Protein AF-A0A382KU99-F1 (afdb_monomer_lite)

Structure (mmCIF, N/CA/C/O backbone):
data_AF-A0A382KU99-F1
#
_entry.id   AF-A0A382KU99-F1
#
loop_
_atom_site.group_PDB
_atom_site.id
_atom_site.type_symbol
_atom_site.label_atom_id
_atom_site.label_alt_id
_atom_site.label_comp_id
_atom_site.label_asym_id
_atom_site.label_entity_id
_atom_site.label_seq_id
_atom_site.pdbx_PDB_ins_code
_atom_site.Cartn_x
_atom_site.Cartn_y
_atom_site.Cartn_z
_atom_site.occupancy
_atom_site.B_iso_or_equiv
_atom_site.auth_seq_id
_atom_site.auth_comp_id
_atom_site.auth_asym_id
_atom_site.auth_atom_id
_atom_site.pdbx_PDB_model_num
ATOM 1 N N . THR A 1 1 ? -13.392 16.476 32.080 1.00 80.69 1 THR A N 1
ATOM 2 C CA . THR A 1 1 ? -12.498 15.673 32.936 1.00 80.69 1 THR A CA 1
ATOM 3 C C . THR A 1 1 ? -13.082 15.538 34.324 1.00 80.69 1 THR A C 1
ATOM 5 O O . THR A 1 1 ? -13.358 16.550 34.959 1.00 80.69 1 THR A O 1
ATOM 8 N N . VAL A 1 2 ? -13.277 14.309 34.784 1.00 85.88 2 VAL A N 1
ATOM 9 C CA . VAL A 1 2 ? -13.559 13.944 36.176 1.00 85.88 2 VAL A CA 1
ATOM 10 C C . VAL A 1 2 ? -12.299 13.321 36.782 1.00 85.88 2 VAL A C 1
ATOM 12 O O . VAL A 1 2 ? -11.455 12.804 36.059 1.00 85.88 2 VAL A O 1
ATOM 15 N N . THR A 1 3 ? -12.132 13.369 38.102 1.00 88.50 3 THR A N 1
ATOM 16 C CA . THR A 1 3 ? -11.004 12.685 38.762 1.00 88.50 3 THR A CA 1
ATOM 17 C C . THR A 1 3 ? -11.197 11.171 38.724 1.00 88.50 3 THR A C 1
ATOM 19 O O . THR A 1 3 ? -10.277 10.428 38.392 1.00 88.50 3 THR A O 1
ATOM 22 N N . SER A 1 4 ? -12.416 10.729 39.031 1.00 91.38 4 SER A N 1
ATOM 23 C CA . SER A 1 4 ? -12.838 9.334 38.950 1.00 91.38 4 SER A CA 1
ATOM 24 C C . SER A 1 4 ? -14.364 9.227 38.929 1.00 91.38 4 SER A C 1
ATOM 26 O O . SER A 1 4 ? -15.028 10.015 39.605 1.00 91.38 4 SER A O 1
ATOM 28 N N . LEU A 1 5 ? -14.905 8.224 38.240 1.00 93.88 5 LEU A N 1
ATOM 29 C CA . LEU A 1 5 ? -16.319 7.838 38.265 1.00 93.88 5 LEU A CA 1
ATOM 30 C C . LEU A 1 5 ? -16.431 6.368 38.691 1.00 93.88 5 LEU A C 1
ATOM 32 O O . LEU A 1 5 ? -15.766 5.508 38.123 1.00 93.88 5 LEU A O 1
ATOM 36 N N . SER A 1 6 ? -17.275 6.084 39.682 1.00 95.69 6 SER A N 1
ATOM 37 C CA . SER A 1 6 ? -17.550 4.721 40.146 1.00 95.69 6 SER A CA 1
ATOM 38 C C . SER A 1 6 ? -18.997 4.354 39.839 1.00 95.69 6 SER A C 1
ATOM 40 O O . SER A 1 6 ? -19.914 5.092 40.201 1.00 95.69 6 SER A O 1
ATOM 42 N N . VAL A 1 7 ? -19.185 3.223 39.165 1.00 96.69 7 VAL A N 1
ATOM 43 C CA . VAL A 1 7 ? -20.468 2.711 38.686 1.00 96.69 7 VAL A CA 1
ATOM 44 C C . VAL A 1 7 ? -20.751 1.377 39.377 1.00 96.69 7 VAL A C 1
ATOM 46 O O . VAL A 1 7 ? -19.961 0.432 39.317 1.00 96.69 7 VAL A O 1
ATOM 49 N N . ALA A 1 8 ? -21.888 1.320 40.067 1.00 95.88 8 ALA A N 1
ATOM 50 C CA . ALA A 1 8 ? -22.392 0.112 40.732 1.00 95.88 8 ALA A CA 1
ATOM 51 C C . ALA A 1 8 ? -23.892 -0.133 40.470 1.00 95.88 8 ALA A C 1
ATOM 53 O O . ALA A 1 8 ? -24.456 -1.119 40.933 1.00 95.88 8 ALA A O 1
ATOM 54 N N . ASN A 1 9 ? -24.548 0.783 39.755 1.00 97.19 9 ASN A N 1
ATOM 55 C CA . ASN A 1 9 ? -25.951 0.731 39.351 1.00 97.19 9 ASN A CA 1
ATOM 56 C C . ASN A 1 9 ? -26.048 1.217 37.900 1.00 97.19 9 ASN A C 1
ATOM 58 O O . ASN A 1 9 ? -25.066 1.728 37.361 1.00 97.19 9 ASN A O 1
ATOM 62 N N . ILE A 1 10 ? -27.227 1.118 37.284 1.00 96.81 10 ILE A N 1
ATOM 63 C CA . ILE A 1 10 ? -27.487 1.772 35.993 1.00 96.81 10 ILE A CA 1
ATOM 64 C C . ILE A 1 10 ? -27.236 3.276 36.148 1.00 96.81 10 ILE A C 1
ATOM 66 O O . ILE A 1 10 ? -27.907 3.951 36.928 1.00 96.81 10 ILE A O 1
ATOM 70 N N . THR A 1 11 ? -26.239 3.774 35.426 1.00 97.06 11 THR A N 1
ATOM 71 C CA . THR A 1 11 ? -25.735 5.141 35.511 1.00 97.06 11 THR A CA 1
ATOM 72 C C . THR A 1 11 ? -25.730 5.737 34.107 1.00 97.06 11 THR A C 1
ATOM 74 O O . THR A 1 11 ? -24.809 5.455 33.339 1.00 97.06 11 THR A O 1
ATOM 77 N N . PRO A 1 12 ? -26.753 6.538 33.760 1.00 96.19 12 PRO A N 1
ATOM 78 C CA . PRO A 1 12 ? -26.777 7.293 32.514 1.00 96.19 12 PRO A CA 1
ATOM 79 C C . PRO A 1 12 ? -25.625 8.295 32.459 1.00 96.19 12 PRO A C 1
ATOM 81 O O . PRO A 1 12 ? -25.390 9.046 33.411 1.00 96.19 12 PRO A O 1
ATOM 84 N N . VAL A 1 13 ? -24.918 8.308 31.337 1.00 94.62 13 VAL A N 1
ATOM 85 C CA . VAL A 1 13 ? -23.818 9.215 31.034 1.00 94.62 13 VAL A CA 1
ATOM 86 C C . VAL A 1 13 ? -24.067 9.791 29.643 1.00 94.62 13 VAL A C 1
ATOM 88 O O . VAL A 1 13 ? -23.850 9.142 28.625 1.00 94.62 13 VAL A O 1
ATOM 91 N N . ALA A 1 14 ? -24.524 11.040 29.617 1.00 94.69 14 ALA A N 1
ATOM 92 C CA . ALA A 1 14 ? -24.710 11.814 28.398 1.00 94.69 14 ALA A CA 1
ATOM 93 C C . ALA A 1 14 ? -23.433 12.615 28.100 1.00 94.69 14 ALA A C 1
ATOM 95 O O . ALA A 1 14 ? -23.004 13.441 28.915 1.00 94.69 14 ALA A O 1
ATOM 96 N N . ILE A 1 15 ? -22.809 12.345 26.954 1.00 94.56 15 ILE A N 1
ATOM 97 C CA . ILE A 1 15 ? -21.637 13.066 26.452 1.00 94.56 15 ILE A CA 1
ATOM 98 C C . ILE A 1 15 ? -22.022 13.665 25.105 1.00 94.56 15 ILE A C 1
ATOM 100 O O . ILE A 1 15 ? -22.150 12.939 24.121 1.00 94.56 15 ILE A O 1
ATOM 104 N N . ALA A 1 16 ? -22.178 14.985 25.068 1.00 94.31 16 ALA A N 1
ATOM 105 C CA . ALA A 1 16 ? -22.583 15.672 23.850 1.00 94.31 16 ALA A CA 1
ATOM 106 C C . ALA A 1 16 ? -21.569 15.471 22.716 1.00 94.31 16 ALA A C 1
ATOM 108 O O . ALA A 1 16 ? -20.373 15.280 22.953 1.00 94.31 16 ALA A O 1
ATOM 109 N N . ASP A 1 17 ? -22.052 15.572 21.479 1.00 91.50 17 ASP A N 1
ATOM 110 C CA . ASP A 1 17 ? -21.221 15.463 20.283 1.00 91.50 17 ASP A CA 1
ATOM 111 C C . ASP A 1 17 ? -20.013 16.418 20.329 1.00 91.50 17 ASP A C 1
ATOM 113 O O . ASP A 1 17 ? -20.123 17.582 20.728 1.00 91.50 17 ASP A O 1
ATOM 117 N N . GLY A 1 18 ? -18.838 15.907 19.959 1.00 87.69 18 GLY A N 1
ATOM 118 C CA . GLY A 1 18 ? -17.567 16.635 20.030 1.00 87.69 18 GLY A CA 1
ATOM 119 C C . GLY A 1 18 ? -17.012 16.882 21.443 1.00 87.69 18 GLY A C 1
ATOM 120 O O . GLY A 1 18 ? -15.967 17.523 21.576 1.00 87.69 18 GLY A O 1
ATOM 121 N N . ILE A 1 19 ? -17.665 16.392 22.503 1.00 94.88 19 ILE A N 1
ATOM 122 C CA . ILE A 1 19 ? -17.182 16.484 23.888 1.00 94.88 19 ILE A CA 1
ATOM 123 C C . ILE A 1 19 ? -16.569 15.154 24.328 1.00 94.88 19 ILE A C 1
ATOM 125 O O . ILE A 1 19 ? -16.987 14.080 23.901 1.00 94.88 19 ILE A O 1
ATOM 129 N N . SER A 1 20 ? -15.573 15.222 25.217 1.00 92.81 20 SER A N 1
ATOM 130 C CA . SER A 1 20 ? -14.944 14.041 25.812 1.00 92.81 20 SER A CA 1
ATOM 131 C C . SER A 1 20 ? -15.093 13.998 27.332 1.00 92.81 20 SER A C 1
ATOM 133 O O . SER A 1 20 ? -14.775 14.964 28.039 1.00 92.81 20 SER A O 1
ATOM 135 N N . LEU A 1 21 ? -15.513 12.844 27.853 1.00 93.19 21 LEU A N 1
ATOM 136 C CA . LEU A 1 21 ? -15.392 12.506 29.269 1.00 93.19 21 LEU A CA 1
ATOM 137 C C . LEU A 1 21 ? -14.058 11.794 29.493 1.00 93.19 21 LEU A C 1
ATOM 139 O O . LEU A 1 21 ? -13.798 10.776 28.872 1.00 93.19 21 LEU A O 1
ATOM 143 N N . SER A 1 22 ? -13.228 12.322 30.387 1.00 91.19 22 SER A N 1
ATOM 144 C CA . SER A 1 22 ? -11.926 11.748 30.742 1.00 91.19 22 SER A CA 1
ATOM 145 C C . SER A 1 22 ? -11.756 11.656 32.253 1.00 91.19 22 SER A C 1
ATOM 147 O O . SER A 1 22 ? -12.393 12.419 32.983 1.00 91.19 22 SER A O 1
ATOM 149 N N . GLY A 1 23 ? -10.902 10.744 32.723 1.00 88.94 23 GLY A N 1
ATOM 150 C CA . GLY A 1 23 ? -10.748 10.382 34.141 1.00 88.94 23 GLY A CA 1
ATOM 151 C C . GLY A 1 23 ? -10.845 8.872 34.357 1.00 88.94 23 GLY A C 1
ATOM 152 O O . GLY A 1 23 ? -11.289 8.163 33.462 1.00 88.94 23 GLY A O 1
ATOM 153 N N . ALA A 1 24 ? -10.442 8.352 35.516 1.00 90.50 24 ALA A N 1
ATOM 154 C CA . ALA A 1 24 ? -10.548 6.911 35.770 1.00 90.50 24 ALA A CA 1
ATOM 155 C C . ALA A 1 24 ? -12.017 6.485 35.947 1.00 90.50 24 ALA A C 1
ATOM 157 O O . ALA A 1 24 ? -12.748 7.115 36.713 1.00 90.50 24 ALA A O 1
ATOM 158 N N . ILE A 1 25 ? -12.450 5.413 35.284 1.00 94.88 25 ILE A N 1
ATOM 159 C CA . ILE A 1 25 ? -13.787 4.838 35.476 1.00 94.88 25 ILE A CA 1
ATOM 160 C C . ILE A 1 25 ? -13.647 3.443 36.074 1.00 94.88 25 ILE A C 1
ATOM 162 O O . ILE A 1 25 ? -12.817 2.646 35.643 1.00 94.88 25 ILE A O 1
ATOM 166 N N . THR A 1 26 ? -14.460 3.144 37.082 1.00 96.56 26 THR A N 1
ATOM 167 C CA . THR A 1 26 ? -14.553 1.808 37.670 1.00 96.56 26 THR A CA 1
ATOM 168 C C . THR A 1 26 ? -15.995 1.338 37.631 1.00 96.56 26 THR A C 1
ATOM 170 O O . THR A 1 26 ? -16.869 2.013 38.170 1.00 96.56 26 THR A O 1
ATOM 173 N N . VAL A 1 27 ? -16.246 0.180 37.025 1.00 96.94 27 VAL A N 1
ATOM 174 C CA . VAL A 1 27 ? -17.564 -0.461 36.977 1.00 96.94 27 VAL A CA 1
ATOM 175 C C . VAL A 1 27 ? -17.487 -1.764 37.758 1.00 96.94 27 VAL A C 1
ATOM 177 O O . VAL A 1 27 ? -16.698 -2.649 37.441 1.00 96.94 27 VAL A O 1
ATOM 180 N N . THR A 1 28 ? -18.273 -1.869 38.824 1.00 96.94 28 THR A N 1
ATOM 181 C CA . THR A 1 28 ? -18.303 -3.074 39.674 1.00 96.94 28 THR A CA 1
ATOM 182 C C . THR A 1 28 ? -19.596 -3.868 39.523 1.00 96.94 28 THR A C 1
ATOM 184 O O . THR A 1 28 ? -19.612 -5.065 39.793 1.00 96.94 28 THR A O 1
ATOM 187 N N . ALA A 1 29 ? -20.673 -3.204 39.097 1.00 93.94 29 ALA A N 1
ATOM 188 C CA . ALA A 1 29 ? -21.993 -3.763 38.825 1.00 93.94 29 ALA A CA 1
ATOM 189 C C . ALA A 1 29 ? -22.849 -2.729 38.066 1.00 93.94 29 ALA A C 1
ATOM 191 O O . ALA A 1 29 ? -22.450 -1.572 37.912 1.00 93.94 29 ALA A O 1
ATOM 192 N N . GLY A 1 30 ? -24.056 -3.121 37.653 1.00 96.00 30 GLY A N 1
ATOM 193 C CA . GLY A 1 30 ? -24.976 -2.241 36.929 1.00 96.00 30 GLY A CA 1
ATOM 194 C C . GLY A 1 30 ? -24.496 -1.957 35.508 1.00 96.00 30 GLY A C 1
ATOM 195 O O . GLY A 1 30 ? -23.850 -2.811 34.907 1.00 96.00 30 GLY A O 1
ATOM 196 N N . SER A 1 31 ? -24.800 -0.766 34.994 1.00 95.62 31 SER A N 1
ATOM 197 C CA . SER A 1 31 ? -24.419 -0.376 33.635 1.00 95.62 31 SER A CA 1
ATOM 198 C C . SER A 1 31 ? -23.929 1.061 33.601 1.00 95.62 31 SER A C 1
ATOM 200 O O . SER A 1 31 ? -24.546 1.931 34.218 1.00 95.62 31 SER A O 1
ATOM 202 N N . ILE A 1 32 ? -22.860 1.328 32.857 1.00 96.25 32 ILE A N 1
ATOM 203 C CA . ILE A 1 32 ? -22.598 2.679 32.362 1.00 96.25 32 ILE A CA 1
ATOM 204 C C . ILE A 1 32 ? -23.340 2.808 31.034 1.00 96.25 32 ILE A C 1
ATOM 206 O O . ILE A 1 32 ? -23.029 2.093 30.087 1.00 96.25 32 ILE A O 1
ATOM 210 N N . LYS A 1 33 ? -24.368 3.656 31.009 1.00 96.38 33 LYS A N 1
ATOM 211 C CA . LYS A 1 33 ? -25.281 3.771 29.874 1.00 96.38 33 LYS A CA 1
ATOM 212 C C . LYS A 1 33 ? -24.969 5.037 29.088 1.00 96.38 33 LYS A C 1
ATOM 214 O O . LYS A 1 33 ? -25.064 6.132 29.639 1.00 96.38 33 LYS A O 1
ATOM 219 N N . LEU A 1 34 ? -24.518 4.876 27.853 1.00 95.44 34 LEU A N 1
ATOM 220 C CA . LEU A 1 34 ? -24.015 5.949 27.005 1.00 95.44 34 LEU A CA 1
ATOM 221 C C . LEU A 1 34 ? -25.105 6.348 26.008 1.00 95.44 34 LEU A C 1
ATOM 223 O O . LEU A 1 34 ? -25.339 5.656 25.019 1.00 95.44 34 LEU A O 1
ATOM 227 N N . ASP A 1 35 ? -25.768 7.465 26.312 1.00 93.38 35 ASP A N 1
ATOM 228 C CA . ASP A 1 35 ? -27.020 7.895 25.664 1.00 93.38 35 ASP A CA 1
ATOM 229 C C . ASP A 1 35 ? -26.818 8.971 24.572 1.00 93.38 35 ASP A C 1
ATOM 231 O O . ASP A 1 35 ? -27.783 9.459 23.986 1.00 93.38 35 ASP A O 1
ATOM 235 N N . GLU A 1 36 ? -25.576 9.393 24.320 1.00 96.00 36 GLU A N 1
ATOM 236 C CA . GLU A 1 36 ? -25.217 10.424 23.333 1.00 96.00 36 GLU A CA 1
ATOM 237 C C . GLU A 1 36 ? -23.926 10.038 22.578 1.00 96.00 36 GLU A C 1
ATOM 239 O O . GLU A 1 36 ? -23.284 9.038 22.894 1.00 96.00 36 GLU A O 1
ATOM 244 N N . THR A 1 37 ? -23.541 10.821 21.564 1.00 94.19 37 THR A N 1
ATOM 245 C CA . THR A 1 37 ? -22.522 10.448 20.560 1.00 94.19 37 THR A CA 1
ATOM 246 C C . THR A 1 37 ? -21.090 10.903 20.866 1.00 94.19 37 THR A C 1
ATOM 248 O O . THR A 1 37 ? -20.202 10.742 20.029 1.00 94.19 37 THR A O 1
ATOM 251 N N . GLY A 1 38 ? -20.841 11.524 22.021 1.00 91.69 38 GLY A N 1
ATOM 252 C CA . GLY A 1 38 ? -19.515 12.013 22.405 1.00 91.69 38 GLY A CA 1
ATOM 253 C C . GLY A 1 38 ? -18.500 10.905 22.721 1.00 91.69 38 GLY A C 1
ATOM 254 O O . GLY A 1 38 ? -18.775 9.714 22.612 1.00 91.69 38 GLY A O 1
ATOM 255 N N . THR A 1 39 ? -17.294 11.288 23.146 1.00 91.56 39 THR A N 1
ATOM 256 C CA . THR A 1 39 ? -16.189 10.338 23.378 1.00 91.56 39 THR A CA 1
ATOM 257 C C . THR A 1 39 ? -16.015 10.000 24.857 1.00 91.56 39 THR A C 1
ATOM 259 O O . THR A 1 39 ? -15.834 10.887 25.698 1.00 91.56 39 THR A O 1
ATOM 262 N N . LEU A 1 40 ? -15.950 8.708 25.180 1.00 92.44 40 LEU A N 1
ATOM 263 C CA . LEU A 1 40 ? -15.492 8.216 26.477 1.00 92.44 40 LEU A CA 1
ATOM 264 C C . LEU A 1 40 ? -13.966 8.021 26.456 1.00 92.44 40 LEU A C 1
ATOM 266 O O . LEU A 1 40 ? -13.451 6.948 26.153 1.00 92.44 40 LEU A O 1
ATOM 270 N N . ALA A 1 41 ? -13.229 9.082 26.777 1.00 89.06 41 ALA A N 1
ATOM 271 C CA . ALA A 1 41 ? -11.767 9.141 26.787 1.00 89.06 41 ALA A CA 1
ATOM 272 C C . ALA A 1 41 ? -11.174 8.784 28.163 1.00 89.06 41 ALA A C 1
ATOM 274 O O . ALA A 1 41 ? -10.439 9.563 28.783 1.00 89.06 41 ALA A O 1
ATOM 275 N N . SER A 1 42 ? -11.543 7.608 28.664 1.00 88.12 42 SER A N 1
ATOM 276 C CA . SER A 1 42 ? -11.286 7.159 30.031 1.00 88.12 42 SER A CA 1
ATOM 277 C C . SER A 1 42 ? -10.826 5.710 30.059 1.00 88.12 42 SER A C 1
A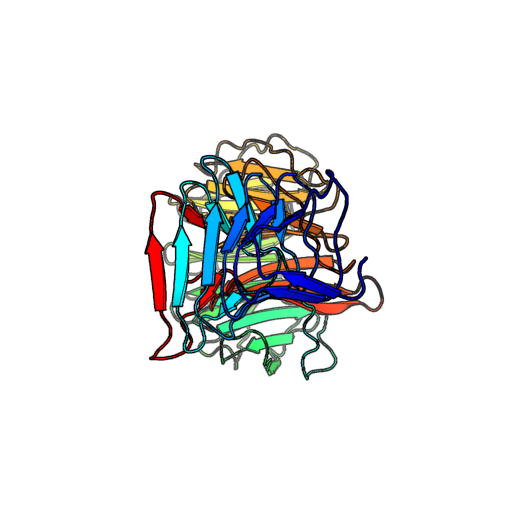TOM 279 O O . SER A 1 42 ? -11.463 4.868 29.440 1.00 88.12 42 SER A O 1
ATOM 281 N N . ASN A 1 43 ? -9.793 5.397 30.845 1.00 89.00 43 ASN A N 1
ATOM 282 C CA . ASN A 1 43 ? -9.494 4.003 31.181 1.00 89.00 43 ASN A CA 1
ATOM 283 C C . ASN A 1 43 ? -10.610 3.463 32.087 1.00 89.00 43 ASN A C 1
ATOM 285 O O . ASN A 1 43 ? -10.940 4.086 33.105 1.00 89.00 43 ASN A O 1
ATOM 289 N N . ILE A 1 44 ? -11.172 2.315 31.715 1.00 92.25 44 ILE A N 1
ATOM 290 C CA . ILE A 1 44 ? -12.315 1.682 32.368 1.00 92.25 44 ILE A CA 1
ATOM 291 C C . ILE A 1 44 ? -11.851 0.365 32.989 1.00 92.25 44 ILE A C 1
ATOM 293 O O . ILE A 1 44 ? -11.528 -0.594 32.295 1.00 92.25 44 ILE A O 1
ATOM 297 N N . SER A 1 45 ? -11.835 0.297 34.316 1.00 94.75 45 SER A N 1
ATOM 298 C CA . SER A 1 45 ? -11.651 -0.965 35.032 1.00 94.75 45 SER A CA 1
ATOM 299 C C . SER A 1 45 ? -13.017 -1.561 35.339 1.00 94.75 45 SER A C 1
ATOM 301 O O . SER A 1 45 ? -13.829 -0.923 36.010 1.00 94.75 45 SER A O 1
ATOM 303 N N . MET A 1 46 ? -13.285 -2.767 34.848 1.00 96.69 46 MET A N 1
ATOM 304 C CA . MET A 1 46 ? -14.568 -3.435 35.033 1.00 96.69 46 MET A CA 1
ATOM 305 C C . MET A 1 46 ? -14.370 -4.771 35.748 1.00 96.69 46 MET A C 1
ATOM 307 O O . MET A 1 46 ? -13.626 -5.629 35.282 1.00 96.69 46 MET A O 1
ATOM 311 N N . SER A 1 47 ? -15.036 -4.957 36.886 1.00 96.56 47 SER A N 1
ATOM 312 C CA . SER A 1 47 ? -15.087 -6.237 37.614 1.00 96.56 47 SER A CA 1
ATOM 313 C C . SER A 1 47 ? -16.472 -6.892 37.563 1.00 96.56 47 SER A C 1
ATOM 315 O O . SER A 1 47 ? -16.732 -7.843 38.296 1.00 96.56 47 SER A O 1
ATOM 317 N N . GLY A 1 48 ? -17.379 -6.307 36.782 1.00 95.56 48 GLY A N 1
ATOM 318 C CA . GLY A 1 48 ? 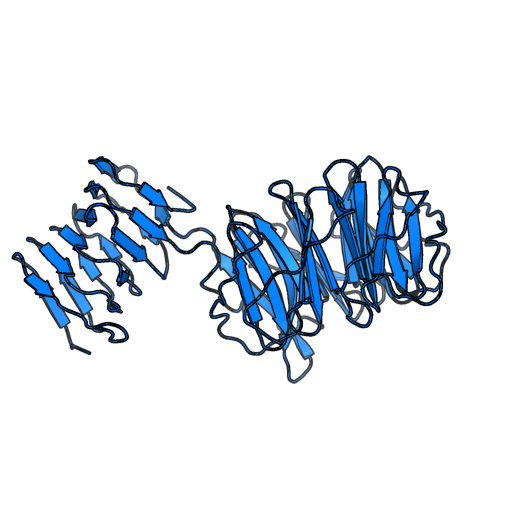-18.793 -6.639 36.694 1.00 95.56 48 GLY A CA 1
ATOM 319 C C . GLY A 1 48 ? -19.548 -5.585 35.884 1.00 95.56 48 GLY A C 1
ATOM 320 O O . GLY A 1 48 ? -19.037 -4.488 35.649 1.00 95.56 48 GLY A O 1
ATOM 321 N N . GLY A 1 49 ? -20.792 -5.889 35.522 1.00 97.31 49 GLY A N 1
ATOM 322 C CA . GLY A 1 49 ? -21.699 -4.936 34.881 1.00 97.31 49 GLY A CA 1
ATOM 323 C C . GLY A 1 49 ? -21.545 -4.824 33.364 1.00 97.31 49 GLY A C 1
ATOM 324 O O . GLY A 1 49 ? -20.897 -5.653 32.727 1.00 97.31 49 GLY A O 1
ATOM 325 N N . VAL A 1 50 ? -22.189 -3.798 32.805 1.00 97.50 50 VAL A N 1
ATOM 326 C CA . VAL A 1 50 ? -22.372 -3.618 31.361 1.00 97.50 50 VAL A CA 1
ATOM 327 C C . VAL A 1 50 ? -21.855 -2.253 30.911 1.00 97.50 50 VAL A C 1
ATOM 329 O O . VAL A 1 50 ? -22.173 -1.223 31.513 1.00 97.50 50 VAL A O 1
ATOM 332 N N . LEU A 1 51 ? -21.071 -2.239 29.839 1.00 96.81 51 LEU A N 1
ATOM 333 C CA . LEU A 1 51 ? -20.883 -1.054 29.009 1.00 96.81 51 LEU A CA 1
ATOM 334 C C . LEU A 1 51 ? -22.022 -1.035 27.985 1.00 96.81 51 LEU A C 1
ATOM 336 O O . LEU A 1 51 ? -22.019 -1.840 27.060 1.00 96.81 51 LEU A O 1
ATOM 340 N N . ASP A 1 52 ? -23.013 -0.176 28.210 1.00 97.50 52 ASP A N 1
ATOM 341 C CA . ASP A 1 52 ? -24.267 -0.134 27.453 1.00 97.50 52 ASP A CA 1
ATOM 342 C C . ASP A 1 52 ? -24.252 1.078 26.511 1.00 97.50 52 ASP A C 1
ATOM 344 O O . ASP A 1 52 ? -24.251 2.227 26.964 1.00 97.50 52 ASP A O 1
ATOM 348 N N . ALA A 1 53 ? -24.162 0.821 25.206 1.00 96.94 53 ALA A N 1
ATOM 349 C CA . ALA A 1 53 ? -24.112 1.833 24.159 1.00 96.94 53 ALA A CA 1
ATOM 350 C C . ALA A 1 53 ? -25.468 1.942 23.443 1.00 96.94 53 ALA A C 1
ATOM 352 O O . ALA A 1 53 ? -25.775 1.176 22.522 1.00 96.94 53 ALA A O 1
ATOM 353 N N . ASP A 1 54 ? -26.247 2.952 23.834 1.00 95.75 54 ASP A N 1
ATOM 354 C CA . ASP A 1 54 ? -27.546 3.281 23.232 1.00 95.75 54 ASP A CA 1
ATOM 355 C C . ASP A 1 54 ? -27.412 4.185 21.995 1.00 95.75 54 ASP A C 1
ATOM 357 O O . ASP A 1 54 ? -28.355 4.333 21.213 1.00 95.75 54 ASP A O 1
ATOM 361 N N . GLU A 1 55 ? -26.230 4.765 21.784 1.00 96.31 55 GLU A N 1
ATOM 362 C CA . GLU A 1 55 ? -25.894 5.605 20.639 1.00 96.31 55 GLU A CA 1
ATOM 363 C C . GLU A 1 55 ? -24.584 5.180 19.960 1.00 96.31 55 GLU A C 1
ATOM 365 O O . GLU A 1 55 ? -23.867 4.296 20.426 1.00 96.31 5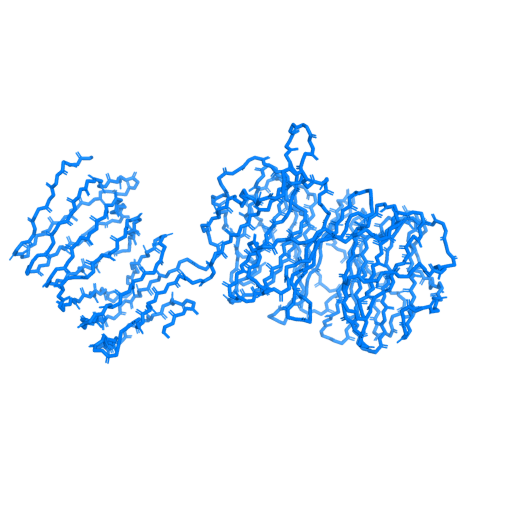5 GLU A O 1
ATOM 370 N N . THR A 1 56 ? -24.290 5.774 18.801 1.00 94.06 56 THR A N 1
ATOM 371 C CA . THR A 1 56 ? -23.003 5.560 18.124 1.00 94.06 56 THR A CA 1
ATOM 372 C C . THR A 1 56 ? -21.944 6.472 18.730 1.00 94.06 56 THR A C 1
ATOM 374 O O . THR A 1 56 ? -22.091 7.692 18.663 1.00 94.06 56 THR A O 1
ATOM 377 N N . LEU A 1 57 ? -20.881 5.893 19.295 1.00 92.94 57 LEU A N 1
ATOM 378 C CA . LEU A 1 57 ? -19.870 6.639 20.046 1.00 92.94 57 LEU A CA 1
ATOM 379 C C . LEU A 1 57 ? -18.484 5.969 20.037 1.00 92.94 57 LEU A C 1
ATOM 381 O O . LEU A 1 57 ? -18.321 4.828 19.593 1.00 92.94 57 LEU A O 1
ATOM 385 N N . THR A 1 58 ? -17.493 6.672 20.589 1.00 89.56 58 THR A N 1
ATOM 386 C CA . THR A 1 58 ? -16.103 6.198 20.685 1.00 89.56 58 THR A CA 1
ATOM 387 C C . THR A 1 58 ? -15.657 6.041 22.138 1.00 89.56 58 THR A C 1
ATOM 389 O O . THR A 1 58 ? -15.812 6.959 22.945 1.00 89.56 58 THR A O 1
ATOM 392 N N . VAL A 1 59 ? -15.029 4.909 22.456 1.00 90.50 59 VAL A N 1
ATOM 393 C CA . VAL A 1 59 ? -14.274 4.674 23.691 1.00 90.50 59 VAL A CA 1
ATOM 394 C C . VAL A 1 59 ? -12.789 4.705 23.344 1.00 90.50 59 VAL A C 1
ATOM 396 O O . VAL A 1 59 ? -12.320 3.872 22.577 1.00 90.50 59 VAL A O 1
ATOM 399 N N . SER A 1 60 ? -12.049 5.672 23.884 1.00 84.44 60 SER A N 1
ATOM 400 C CA . SER A 1 60 ? -10.626 5.875 23.558 1.00 84.44 60 SER A CA 1
ATOM 401 C C . SER A 1 60 ? -9.675 5.583 24.717 1.00 84.44 60 SER A C 1
ATOM 403 O O . SER A 1 60 ? -8.515 5.978 24.688 1.00 84.44 60 SER A O 1
ATOM 405 N N . GLY A 1 61 ? -10.174 4.982 25.795 1.00 79.81 61 GLY A N 1
ATOM 406 C CA . GLY A 1 61 ? -9.341 4.473 26.880 1.00 79.81 61 GLY A CA 1
ATOM 407 C C . GLY A 1 61 ? -9.387 2.954 26.938 1.00 79.81 61 GLY A C 1
ATOM 408 O O . GLY A 1 61 ? -10.258 2.323 26.339 1.00 79.81 61 GLY A O 1
ATOM 409 N N . THR A 1 62 ? -8.451 2.364 27.676 1.00 84.00 62 THR A N 1
ATOM 410 C CA . THR A 1 62 ? -8.358 0.905 27.783 1.00 84.00 62 THR A CA 1
ATOM 411 C C . THR A 1 62 ? -9.486 0.330 28.636 1.00 84.00 62 THR A C 1
ATOM 413 O O . THR A 1 62 ? -9.880 0.928 29.641 1.00 84.00 62 THR A O 1
ATOM 416 N N . ILE A 1 63 ? -9.973 -0.862 28.277 1.00 89.69 63 ILE A N 1
ATOM 417 C CA . ILE A 1 63 ? -10.809 -1.684 29.159 1.00 89.69 63 ILE A CA 1
ATOM 418 C C . ILE A 1 63 ? -9.919 -2.708 29.856 1.00 89.69 63 ILE A C 1
ATOM 420 O O . ILE A 1 63 ? -9.210 -3.475 29.215 1.00 89.69 63 ILE A O 1
ATOM 424 N N . THR A 1 64 ? -9.964 -2.745 31.186 1.00 90.75 64 THR A N 1
ATOM 425 C CA . THR A 1 64 ? -9.280 -3.764 31.991 1.00 90.75 64 THR A CA 1
ATOM 426 C C . THR A 1 64 ? -10.303 -4.605 32.739 1.00 90.75 64 THR A C 1
ATOM 428 O O . THR A 1 64 ? -11.044 -4.076 33.572 1.00 90.75 64 THR A O 1
ATOM 431 N N . GLN A 1 65 ? -10.310 -5.914 32.480 1.00 92.69 65 GLN A N 1
ATOM 432 C CA . GLN A 1 65 ? -11.169 -6.867 33.181 1.00 92.69 65 GLN A CA 1
ATOM 433 C C . GLN A 1 65 ? -10.558 -7.313 34.512 1.00 92.69 65 GLN A C 1
ATOM 435 O O . GLN A 1 65 ? -9.389 -7.688 34.591 1.00 92.69 65 GLN A O 1
ATOM 440 N N . ALA A 1 66 ? -11.381 -7.297 35.556 1.00 93.75 66 ALA A N 1
ATOM 441 C CA . ALA A 1 66 ? -11.110 -7.863 36.879 1.00 93.75 66 ALA A CA 1
ATOM 442 C C . ALA A 1 66 ? -12.246 -8.799 37.352 1.00 93.75 66 ALA A C 1
ATOM 444 O O . ALA A 1 66 ? -12.332 -9.140 38.533 1.00 93.75 66 ALA A O 1
ATOM 445 N N . GLY A 1 67 ? -13.155 -9.150 36.442 1.00 96.06 67 GLY A N 1
ATOM 446 C CA . GLY A 1 67 ? -14.338 -9.981 36.639 1.00 96.06 67 GLY A CA 1
ATOM 447 C C . GLY A 1 67 ? -15.106 -10.111 35.322 1.00 96.06 67 GLY A C 1
ATOM 448 O O . GLY A 1 67 ? -14.705 -9.510 34.326 1.00 96.06 67 GLY A O 1
ATOM 449 N N . ASP A 1 68 ? -16.194 -10.879 35.327 1.00 97.50 68 ASP A N 1
ATOM 450 C CA . ASP A 1 68 ? -17.020 -11.098 34.133 1.00 97.50 68 ASP A CA 1
ATOM 451 C C . ASP A 1 68 ? -17.814 -9.836 33.782 1.00 97.50 68 ASP A C 1
ATOM 453 O O . ASP A 1 68 ? -18.432 -9.225 34.659 1.00 97.50 68 ASP A O 1
ATOM 457 N N . ILE A 1 69 ? -17.812 -9.442 32.509 1.00 97.62 69 ILE A N 1
ATOM 458 C CA . ILE A 1 69 ? -18.424 -8.189 32.044 1.00 97.62 69 ILE A CA 1
ATOM 459 C C . ILE A 1 69 ? -19.219 -8.389 30.755 1.00 97.62 69 ILE A C 1
ATOM 461 O O . ILE A 1 69 ? -19.010 -9.362 30.025 1.00 97.62 69 ILE A O 1
ATOM 465 N N . SER A 1 70 ? -20.087 -7.423 30.453 1.00 97.50 70 SER A N 1
ATOM 466 C CA . SER A 1 70 ? -20.780 -7.340 29.167 1.00 97.50 70 SER A CA 1
ATOM 467 C C . SER A 1 70 ? -20.526 -6.018 28.444 1.00 97.50 70 SER A C 1
ATOM 469 O O . SER A 1 70 ? -20.350 -4.968 29.068 1.00 97.50 70 SER A O 1
ATOM 471 N N . ILE A 1 71 ? -20.581 -6.069 27.116 1.00 97.25 71 ILE A N 1
ATOM 472 C CA . ILE A 1 71 ? -20.740 -4.914 26.233 1.00 97.25 71 ILE A CA 1
ATOM 473 C C . ILE A 1 71 ? -22.053 -5.122 25.479 1.00 97.25 71 ILE A C 1
ATOM 475 O O . ILE A 1 71 ? -22.162 -6.076 24.709 1.00 97.25 71 ILE A O 1
ATOM 479 N N . ASP A 1 72 ? -23.029 -4.247 25.706 1.00 97.75 72 ASP A N 1
ATOM 480 C CA . ASP A 1 72 ? -24.319 -4.249 25.010 1.00 97.75 72 ASP A CA 1
ATOM 481 C C . ASP A 1 72 ? -24.355 -3.074 24.033 1.00 97.75 72 ASP A C 1
ATOM 483 O O . ASP A 1 72 ? -24.060 -1.937 24.407 1.00 97.75 72 ASP A O 1
ATOM 487 N N . VAL A 1 73 ? -24.678 -3.347 22.770 1.00 97.94 73 VAL A N 1
ATOM 488 C CA . VAL A 1 73 ? -24.799 -2.309 21.742 1.00 97.94 73 VAL A CA 1
ATOM 489 C C . VAL A 1 73 ? -26.187 -2.362 21.125 1.00 97.94 73 VAL A C 1
ATOM 491 O O . VAL A 1 73 ? -26.600 -3.370 20.530 1.00 97.94 73 VAL A O 1
ATOM 494 N N . ALA A 1 74 ? -26.896 -1.239 21.208 1.00 97.69 74 ALA A N 1
ATOM 495 C CA . ALA A 1 74 ? -28.231 -1.102 20.655 1.00 97.69 74 ALA A CA 1
ATOM 496 C C . ALA A 1 74 ? -28.255 -1.304 19.127 1.00 97.69 74 ALA A C 1
ATOM 498 O O . ALA A 1 74 ? -27.292 -1.046 18.400 1.00 97.69 74 ALA A O 1
ATOM 499 N N . SER A 1 75 ? -29.394 -1.775 18.611 1.00 97.00 75 SER A N 1
ATOM 500 C CA . SER A 1 75 ? -29.553 -2.087 17.186 1.00 97.00 75 SER A CA 1
ATOM 501 C C . SER A 1 75 ? -29.256 -0.881 16.289 1.00 97.00 75 SER A C 1
ATOM 503 O O . SER A 1 75 ? -29.789 0.210 16.494 1.00 97.00 75 SER A O 1
ATOM 505 N N . GLY A 1 76 ? -28.420 -1.092 15.269 1.00 92.62 76 GLY A N 1
ATOM 506 C CA . GLY A 1 76 ? -28.019 -0.043 14.326 1.00 92.62 76 GLY A CA 1
ATOM 507 C C . GLY A 1 76 ? -27.050 0.996 14.898 1.00 92.62 76 GLY A C 1
ATOM 508 O O . GLY A 1 76 ? -26.753 1.971 14.208 1.00 92.62 76 GLY A O 1
ATOM 509 N N . LYS A 1 77 ? -26.565 0.804 16.129 1.00 96.94 77 LYS A N 1
ATOM 510 C CA . LYS A 1 77 ? -25.531 1.632 16.755 1.00 96.94 77 LYS A CA 1
ATOM 511 C C . LYS A 1 77 ? -24.173 0.951 16.691 1.00 96.94 77 LYS A C 1
ATOM 513 O O . LYS A 1 77 ? -24.086 -0.264 16.488 1.00 96.94 77 LYS A O 1
ATOM 518 N N . THR A 1 78 ? -23.126 1.744 16.887 1.00 92.75 78 THR A N 1
ATOM 519 C CA . THR A 1 78 ? -21.744 1.265 16.904 1.00 92.75 78 THR A CA 1
ATOM 520 C C . THR A 1 78 ? -20.988 1.859 18.082 1.00 92.75 78 THR A C 1
ATOM 522 O O . THR A 1 78 ? -20.900 3.080 18.196 1.00 92.75 78 THR A O 1
ATOM 525 N N . VAL A 1 79 ? -20.369 1.012 18.901 1.00 92.81 79 VAL A N 1
ATOM 526 C CA . VAL A 1 79 ? -19.311 1.440 19.823 1.00 92.81 79 VAL A CA 1
ATOM 527 C C . VAL A 1 79 ? -17.960 1.164 19.172 1.00 92.81 79 VAL A C 1
ATOM 529 O O . VAL A 1 79 ? -17.697 0.045 18.731 1.00 92.81 79 VAL A O 1
ATOM 532 N N . THR A 1 80 ? -17.117 2.190 19.070 1.00 88.50 80 THR A N 1
ATOM 533 C CA . THR A 1 80 ? -15.768 2.061 18.501 1.00 88.50 80 THR A CA 1
ATOM 534 C C . THR A 1 80 ? -14.721 2.175 19.600 1.00 88.50 80 THR A C 1
ATOM 536 O O . THR A 1 80 ? -14.656 3.203 20.269 1.00 88.50 80 THR A O 1
ATOM 539 N N . PHE A 1 81 ? -13.885 1.155 19.771 1.00 86.38 81 PHE A N 1
ATOM 540 C CA . PHE A 1 81 ? -12.736 1.180 20.676 1.00 86.38 81 PHE A CA 1
ATOM 541 C C . PHE A 1 81 ? -11.524 1.726 19.938 1.00 86.38 81 PHE A C 1
ATOM 543 O O . PHE A 1 81 ? -10.887 0.979 19.214 1.00 86.38 81 PHE A O 1
ATOM 550 N N . SER A 1 82 ? -11.218 3.021 20.058 1.00 73.44 82 SER A N 1
ATOM 551 C CA . SER A 1 82 ? -10.215 3.659 19.191 1.00 73.44 82 SER A CA 1
ATOM 552 C C . SER A 1 82 ? -8.770 3.253 19.477 1.00 73.44 82 SER A C 1
ATOM 554 O O . SER A 1 82 ? -7.909 3.551 18.659 1.00 73.44 82 SER A O 1
ATOM 556 N N . ASP A 1 83 ? -8.500 2.600 20.606 1.00 64.88 83 ASP A N 1
ATOM 557 C CA . ASP A 1 83 ? -7.160 2.164 20.982 1.00 64.88 83 ASP A CA 1
ATOM 558 C C . ASP A 1 83 ? -7.189 0.769 21.618 1.00 64.88 83 ASP A C 1
ATOM 560 O O . ASP A 1 83 ? -7.933 0.520 22.569 1.00 64.88 83 ASP A O 1
ATOM 564 N N . GLY A 1 84 ? -6.301 -0.101 21.133 1.00 66.94 84 GLY A N 1
ATOM 565 C CA . GLY A 1 84 ? -5.906 -1.339 21.802 1.00 66.94 84 GLY A CA 1
ATOM 566 C C . GLY A 1 84 ? -6.815 -2.552 21.597 1.00 66.94 84 GLY A C 1
ATOM 567 O O . GLY A 1 84 ? -7.647 -2.617 20.692 1.00 66.94 84 GLY A O 1
ATOM 568 N N . GLU A 1 85 ? -6.592 -3.529 22.470 1.00 77.94 85 GLU A N 1
ATOM 569 C CA . GLU A 1 85 ? -7.298 -4.804 22.559 1.00 77.94 85 GLU A CA 1
ATOM 570 C C . GLU A 1 85 ? -8.137 -4.848 23.839 1.00 77.94 85 GLU A C 1
ATOM 572 O O . GLU A 1 85 ? -7.815 -4.201 24.842 1.00 77.94 85 GLU A O 1
ATOM 577 N N . ILE A 1 86 ? -9.183 -5.671 23.837 1.00 85.56 86 ILE A N 1
ATOM 578 C CA . ILE A 1 86 ? -9.832 -6.114 25.071 1.00 85.56 86 ILE A CA 1
ATOM 579 C C . ILE A 1 86 ? -9.336 -7.522 25.389 1.00 85.56 86 ILE A C 1
ATOM 581 O O . ILE A 1 86 ? -9.807 -8.507 24.823 1.00 85.56 86 ILE A O 1
ATOM 585 N N . GLU A 1 87 ? -8.406 -7.620 26.334 1.00 88.25 87 GLU A N 1
ATOM 586 C CA . GLU A 1 87 ? -7.963 -8.904 26.876 1.00 88.25 87 GLU A CA 1
ATOM 587 C C . GLU A 1 87 ? -8.999 -9.456 27.864 1.00 88.25 87 GLU A C 1
ATOM 589 O O . GLU A 1 87 ? -9.387 -8.776 28.823 1.00 88.25 87 GLU A O 1
ATOM 594 N N . THR A 1 88 ? -9.428 -10.708 27.680 1.00 89.31 88 THR A N 1
ATOM 595 C CA . THR A 1 88 ? -10.390 -11.335 28.604 1.00 89.31 88 THR A CA 1
ATOM 596 C C . THR A 1 88 ? -9.779 -11.681 29.956 1.00 89.31 88 THR A C 1
ATOM 598 O O . THR A 1 88 ? -10.500 -11.856 30.937 1.00 89.31 88 THR A O 1
ATOM 601 N N . GLN A 1 89 ? -8.451 -11.823 30.034 1.00 91.19 89 GLN A N 1
ATOM 602 C CA . GLN A 1 89 ? -7.783 -12.426 31.186 1.00 91.19 89 GLN A CA 1
ATOM 603 C C . GLN A 1 89 ? -8.477 -13.747 31.557 1.00 91.19 89 GLN A C 1
ATOM 605 O O . GLN A 1 89 ? -8.953 -14.462 30.679 1.00 91.19 89 GLN A O 1
ATOM 610 N N . ALA A 1 90 ? -8.566 -14.083 32.844 1.00 93.94 90 ALA A N 1
ATOM 611 C CA . ALA A 1 90 ? -9.268 -15.269 33.339 1.00 93.94 90 ALA A CA 1
ATOM 612 C C . ALA A 1 90 ? -10.799 -15.082 33.477 1.00 93.94 90 ALA A C 1
ATOM 614 O O . ALA A 1 90 ? -11.412 -15.761 34.303 1.00 93.94 90 ALA A O 1
ATOM 615 N N . HIS A 1 91 ? -11.397 -14.142 32.740 1.00 96.81 91 HIS A N 1
ATOM 616 C CA . HIS A 1 91 ? -12.795 -13.734 32.892 1.00 96.81 91 HIS A CA 1
ATOM 617 C C . HIS A 1 91 ? -13.591 -13.873 31.594 1.00 96.81 91 HIS A C 1
ATOM 619 O O . HIS A 1 91 ? -13.034 -14.039 30.505 1.00 96.81 91 HIS A O 1
ATOM 625 N N . GLN A 1 92 ? -14.915 -13.834 31.722 1.00 97.00 92 GLN A N 1
ATOM 626 C CA . GLN A 1 92 ? -15.821 -13.836 30.586 1.00 97.00 92 GLN A CA 1
ATOM 627 C C . GLN A 1 92 ? -16.106 -12.408 30.098 1.00 97.00 92 GLN A C 1
ATOM 629 O O . GLN A 1 92 ? -16.630 -11.582 30.846 1.00 97.00 92 GLN A O 1
ATOM 634 N N . LEU A 1 93 ? -15.875 -12.163 28.808 1.00 96.94 93 LEU A N 1
ATOM 635 C CA . LEU A 1 93 ? -16.424 -11.026 28.073 1.00 96.94 93 LEU A CA 1
ATOM 636 C C . LEU A 1 93 ? -17.656 -11.477 27.296 1.00 96.94 93 LEU A C 1
ATOM 638 O O . LEU A 1 93 ? -17.553 -12.331 26.416 1.00 96.94 93 LEU A O 1
ATOM 642 N N . THR A 1 94 ? -18.810 -10.888 27.588 1.00 97.62 94 THR A N 1
ATOM 643 C CA . THR A 1 94 ? -20.029 -11.110 26.806 1.00 97.62 94 THR A CA 1
ATOM 644 C C . THR A 1 94 ? -20.259 -9.928 25.877 1.00 97.62 94 THR A C 1
ATOM 646 O O . THR A 1 94 ? -20.393 -8.800 26.338 1.00 97.62 94 THR A O 1
ATOM 649 N N . LEU A 1 95 ? -20.307 -10.166 24.570 1.00 96.50 95 LEU A N 1
ATOM 650 C CA . LEU A 1 95 ? -20.854 -9.183 23.638 1.00 96.50 95 LEU A CA 1
ATOM 651 C C . LEU A 1 95 ? -22.327 -9.498 23.450 1.00 96.50 95 LEU A C 1
ATOM 653 O O . LEU A 1 95 ? -22.656 -10.633 23.118 1.00 96.50 95 LEU A O 1
ATOM 657 N N . GLU A 1 96 ? -23.189 -8.518 23.672 1.00 96.50 96 GLU A N 1
ATOM 658 C CA . GLU A 1 96 ? -24.631 -8.655 23.536 1.00 96.50 96 GLU A CA 1
ATOM 659 C C . GLU A 1 96 ? -25.253 -7.509 22.728 1.00 96.50 96 GLU A C 1
ATOM 661 O O . GLU A 1 96 ? -24.571 -6.600 22.247 1.00 96.50 96 GLU A O 1
ATOM 666 N N . GLY A 1 97 ? -26.558 -7.613 22.484 1.00 95.56 97 GLY A N 1
ATOM 667 C CA . GLY A 1 97 ? -27.294 -6.642 21.682 1.00 95.56 97 GLY A CA 1
ATOM 668 C C . GLY A 1 97 ? -27.328 -6.954 20.184 1.00 95.56 97 GLY A C 1
ATOM 669 O O . GLY A 1 97 ? -27.158 -8.091 19.727 1.00 95.56 97 GLY A O 1
ATOM 670 N N . ALA A 1 98 ? -27.661 -5.933 19.400 1.00 94.94 98 ALA A N 1
ATOM 671 C CA . ALA A 1 98 ? -27.880 -6.032 17.952 1.00 94.94 98 ALA A CA 1
ATOM 672 C C . ALA A 1 98 ? -27.095 -4.979 17.150 1.00 94.94 98 ALA A C 1
ATOM 674 O O . ALA A 1 98 ? -27.310 -4.834 15.945 1.00 94.94 98 ALA A O 1
ATOM 675 N N . GLY A 1 99 ? -26.243 -4.204 17.819 1.00 93.62 99 GLY A N 1
ATOM 676 C CA . GLY A 1 99 ? -25.363 -3.208 17.221 1.00 93.62 99 GLY A CA 1
ATOM 677 C C . GLY A 1 99 ? -23.994 -3.765 16.846 1.00 93.62 99 GLY A C 1
ATOM 678 O O . GLY A 1 99 ? -23.814 -4.971 16.680 1.00 93.62 99 GLY A O 1
ATOM 679 N N . THR A 1 100 ? -23.026 -2.869 16.681 1.00 92.25 100 THR A N 1
ATOM 680 C CA . THR A 1 100 ? -21.662 -3.204 16.263 1.00 92.25 100 THR A CA 1
ATOM 681 C C . THR A 1 100 ? -20.648 -2.844 17.344 1.00 92.25 100 THR A C 1
ATOM 683 O O . THR A 1 100 ? -20.617 -1.707 17.811 1.00 92.25 100 THR A O 1
ATOM 686 N N . VAL A 1 101 ? -19.777 -3.790 17.690 1.00 91.88 101 VAL A N 1
ATOM 687 C CA . VAL A 1 101 ? -18.529 -3.522 18.415 1.00 91.88 101 VAL A CA 1
ATOM 688 C C . VAL A 1 101 ? -17.418 -3.423 17.381 1.00 91.88 101 VAL A C 1
ATOM 690 O O . VAL A 1 101 ? -17.166 -4.392 16.667 1.00 91.88 101 VAL A O 1
ATOM 693 N N . ALA A 1 102 ? -16.795 -2.255 17.261 1.00 86.50 102 ALA A N 1
ATOM 694 C CA . ALA A 1 102 ? -15.793 -1.976 16.241 1.00 86.50 102 ALA A CA 1
ATOM 695 C C . ALA A 1 102 ? -14.436 -1.642 16.863 1.00 86.50 102 ALA A C 1
ATOM 697 O O . ALA A 1 102 ? -14.352 -0.911 17.849 1.00 86.50 102 ALA A O 1
ATOM 698 N N . PHE A 1 103 ? -13.379 -2.128 16.225 1.00 78.94 103 PHE A N 1
ATOM 699 C CA . PHE A 1 103 ? -12.002 -1.747 16.495 1.00 78.94 103 PHE A CA 1
ATOM 700 C C . PHE A 1 103 ? -11.401 -1.112 15.234 1.00 78.94 103 PHE A C 1
ATOM 702 O O . PHE A 1 103 ? -11.790 -1.459 14.115 1.00 78.94 103 PHE A O 1
ATOM 709 N N . PRO A 1 104 ? -10.487 -0.145 15.366 1.00 65.19 104 PRO A N 1
ATOM 710 C CA . PRO A 1 104 ? -9.852 0.467 14.225 1.00 65.19 104 PRO A CA 1
ATOM 711 C C . PRO A 1 104 ? -8.832 -0.469 13.592 1.00 65.19 104 PRO A C 1
ATOM 713 O O . PRO A 1 104 ? -7.821 -0.800 14.204 1.00 65.19 104 PRO A O 1
ATOM 716 N N . ASN A 1 105 ? -9.004 -0.785 12.316 1.00 58.53 105 ASN A N 1
ATOM 717 C CA . ASN A 1 105 ? -7.952 -1.435 11.542 1.00 58.53 105 ASN A CA 1
ATOM 718 C C . ASN A 1 105 ? -6.947 -0.374 11.064 1.00 58.53 105 ASN A C 1
ATOM 720 O O . ASN A 1 105 ? -7.256 0.410 10.165 1.00 58.53 105 ASN A O 1
ATOM 724 N N . GLY A 1 106 ? -5.737 -0.358 11.633 1.00 54.69 106 GLY A N 1
ATOM 725 C CA . GLY A 1 106 ? -4.618 0.433 11.103 1.00 54.69 106 GLY A CA 1
ATOM 726 C C . GLY A 1 106 ? -4.691 1.952 11.337 1.00 54.69 106 GLY A C 1
ATOM 727 O O . GLY A 1 106 ? -4.182 2.715 10.509 1.00 54.69 106 GLY A O 1
ATOM 728 N N . THR A 1 107 ? -5.346 2.422 12.409 1.00 57.34 107 THR A N 1
ATOM 729 C CA . THR A 1 107 ? -5.542 3.871 12.655 1.00 57.34 107 THR A CA 1
ATOM 730 C C . THR A 1 107 ? -4.630 4.471 13.717 1.00 57.34 107 THR A C 1
ATOM 732 O O . THR A 1 107 ? -4.395 5.676 13.674 1.00 57.34 107 THR A O 1
ATOM 735 N N . THR A 1 108 ? -4.112 3.672 14.654 1.00 64.94 108 THR A N 1
ATOM 736 C CA . THR A 1 108 ? -3.205 4.160 15.703 1.00 64.94 108 THR A CA 1
ATOM 737 C C . THR A 1 108 ? -1.776 3.803 15.327 1.00 64.94 108 THR A C 1
ATOM 739 O O . THR A 1 108 ? -1.427 2.627 15.223 1.00 64.94 108 THR A O 1
ATOM 742 N N . TRP A 1 109 ? -0.958 4.825 15.083 1.00 73.69 109 TRP A N 1
ATOM 743 C CA . TRP A 1 109 ? 0.421 4.682 14.626 1.00 73.69 109 TRP A CA 1
ATOM 744 C C . TRP A 1 109 ? 1.398 5.081 15.723 1.00 73.69 109 TRP A C 1
ATOM 746 O O . TRP A 1 109 ? 1.296 6.159 16.306 1.00 73.69 109 TRP A O 1
ATOM 756 N N . THR A 1 110 ? 2.375 4.220 15.980 1.00 74.94 110 THR A N 1
ATOM 757 C CA . THR A 1 110 ? 3.462 4.470 16.924 1.00 74.94 110 THR A CA 1
ATOM 758 C C . THR A 1 110 ? 4.778 4.594 16.172 1.00 74.94 110 THR A C 1
ATOM 760 O O . THR A 1 110 ? 5.110 3.767 15.318 1.00 74.94 110 THR A O 1
ATOM 763 N N . GLU A 1 111 ? 5.530 5.659 16.459 1.00 78.50 111 GLU A N 1
ATOM 764 C CA . GLU A 1 111 ? 6.893 5.800 15.952 1.00 78.50 111 GLU A CA 1
ATOM 765 C C . GLU A 1 111 ? 7.799 4.787 16.654 1.00 78.50 111 GLU A C 1
ATOM 767 O O . GLU A 1 111 ? 7.866 4.732 17.883 1.00 78.50 111 GLU A O 1
ATOM 772 N N . GLN A 1 112 ? 8.514 3.989 15.867 1.00 74.25 112 GLN A N 1
ATOM 773 C CA . GLN A 1 112 ? 9.463 3.014 16.380 1.00 74.25 112 GLN A CA 1
ATOM 774 C C . GLN A 1 112 ? 10.826 3.672 16.592 1.00 74.25 112 GLN A C 1
ATOM 776 O O . GLN A 1 112 ? 11.557 3.971 15.644 1.00 74.25 112 GLN A O 1
ATOM 781 N N . THR A 1 113 ? 11.226 3.840 17.851 1.00 61.75 113 THR A N 1
ATOM 782 C CA . THR A 1 113 ? 12.609 4.177 18.207 1.00 61.75 113 THR A CA 1
ATOM 783 C C . THR A 1 113 ? 13.434 2.892 18.257 1.00 61.75 113 THR A C 1
ATOM 785 O O . THR A 1 113 ? 13.658 2.325 19.325 1.00 61.75 113 THR A O 1
ATOM 788 N N . SER A 1 114 ? 13.845 2.374 17.097 1.00 54.88 114 SER A N 1
ATOM 789 C CA . SER A 1 114 ? 14.672 1.160 17.050 1.00 54.88 114 SER A CA 1
ATOM 790 C C . SER A 1 114 ? 16.012 1.364 17.781 1.00 54.88 114 SER A C 1
ATOM 792 O O . SER A 1 114 ? 16.568 2.465 17.779 1.00 54.88 114 SER A O 1
ATOM 794 N N . GLY A 1 115 ? 16.595 0.290 18.324 1.00 48.66 115 GLY A N 1
ATOM 795 C CA . GLY A 1 115 ? 17.938 0.296 18.928 1.00 48.66 115 GLY A CA 1
ATOM 796 C C . GLY A 1 115 ? 19.095 0.616 17.962 1.00 48.66 115 GLY A C 1
ATOM 797 O O . GLY A 1 115 ? 20.246 0.681 18.392 1.00 48.66 115 GLY A O 1
ATOM 798 N N . THR A 1 116 ? 18.821 0.829 16.670 1.00 54.00 116 THR A N 1
ATOM 799 C CA . THR A 1 116 ? 19.780 1.369 15.697 1.00 54.00 116 THR A CA 1
ATOM 800 C C . THR A 1 116 ? 19.526 2.861 15.497 1.00 54.00 116 THR A C 1
ATOM 802 O O . THR A 1 116 ? 18.519 3.259 14.922 1.00 54.00 116 THR A O 1
ATOM 805 N N . SER A 1 117 ? 20.441 3.706 15.964 1.00 51.28 117 SER A N 1
ATOM 806 C CA . SER A 1 117 ? 20.214 5.150 16.096 1.00 51.28 117 SER A CA 1
ATOM 807 C C . SER A 1 117 ? 20.386 5.979 14.812 1.00 51.28 117 SER A C 1
ATOM 809 O O . SER A 1 117 ? 20.583 7.179 14.928 1.00 51.28 117 SER A O 1
ATOM 811 N N . ASP A 1 118 ? 20.358 5.389 13.609 1.00 61.03 118 ASP A N 1
ATOM 812 C CA . ASP A 1 118 ? 20.451 6.157 12.351 1.00 61.03 118 ASP A CA 1
ATOM 813 C C . ASP A 1 118 ? 20.015 5.337 11.118 1.00 61.03 118 ASP A C 1
ATOM 815 O O . ASP A 1 118 ? 20.827 4.743 10.381 1.00 61.03 118 ASP A O 1
ATOM 819 N N . PHE A 1 119 ? 18.709 5.331 10.844 1.00 68.44 119 PHE A N 1
ATOM 820 C CA . PHE A 1 119 ? 18.232 4.994 9.506 1.00 68.44 119 PHE A CA 1
ATOM 821 C C . PHE A 1 119 ? 18.633 6.115 8.541 1.00 68.44 119 PHE A C 1
ATOM 823 O O . PHE A 1 119 ? 18.363 7.291 8.782 1.00 68.44 119 PHE A O 1
ATOM 830 N N . SER A 1 120 ? 19.268 5.774 7.419 1.00 71.62 120 SER A N 1
ATOM 831 C CA . SER A 1 120 ? 19.306 6.710 6.286 1.00 71.62 120 SER A CA 1
ATOM 832 C C . SER A 1 120 ? 17.893 6.889 5.729 1.00 71.62 120 SER A C 1
ATOM 834 O O . SER A 1 120 ? 17.060 6.016 5.946 1.00 71.62 120 SER A O 1
ATOM 836 N N . GLN A 1 121 ? 17.634 7.954 4.957 1.00 79.56 121 GLN A N 1
ATOM 837 C CA . GLN A 1 121 ? 16.348 8.144 4.265 1.00 79.56 121 GLN A CA 1
ATOM 838 C C . GLN A 1 121 ? 15.825 6.830 3.659 1.00 79.56 121 GLN A C 1
ATOM 840 O O . GLN A 1 121 ? 16.453 6.281 2.745 1.00 79.56 121 GLN A O 1
ATOM 845 N N . LEU A 1 122 ? 14.690 6.352 4.171 1.00 85.44 122 LEU A N 1
ATOM 846 C CA . LEU A 1 122 ? 14.023 5.139 3.708 1.00 85.44 122 LEU A CA 1
ATOM 847 C C . LEU A 1 122 ? 13.130 5.485 2.516 1.00 85.44 122 LEU A C 1
ATOM 849 O O . LEU A 1 122 ? 12.516 6.550 2.474 1.00 85.44 122 LEU A O 1
ATOM 853 N N . SER A 1 123 ? 13.116 4.610 1.513 1.00 87.25 123 SER A N 1
ATOM 854 C CA . SER A 1 123 ? 12.368 4.810 0.265 1.00 87.25 123 SER A CA 1
ATOM 855 C C . SER A 1 123 ? 11.179 3.867 0.158 1.00 87.25 123 SER A C 1
ATOM 857 O O . SER A 1 123 ? 10.116 4.279 -0.291 1.00 87.25 123 SER A O 1
ATOM 859 N N . THR A 1 124 ? 11.330 2.619 0.603 1.00 91.44 124 THR A N 1
ATOM 860 C CA . THR A 1 124 ? 10.225 1.663 0.620 1.00 91.44 124 THR A CA 1
ATOM 861 C C . THR A 1 124 ? 10.405 0.604 1.699 1.00 91.44 124 THR A C 1
ATOM 863 O O . THR A 1 124 ? 11.508 0.390 2.210 1.00 91.44 124 THR A O 1
ATOM 866 N N . VAL A 1 125 ? 9.299 -0.061 2.009 1.00 93.62 125 VAL A N 1
ATOM 867 C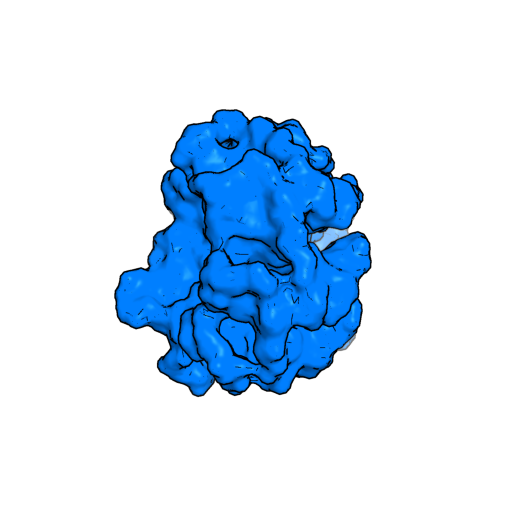 CA . VAL A 1 125 ? 9.214 -1.242 2.858 1.00 93.62 125 VAL A CA 1
ATOM 868 C C . VAL A 1 125 ? 8.295 -2.261 2.197 1.00 93.62 125 VAL A C 1
ATOM 870 O O . VAL A 1 125 ? 7.309 -1.894 1.546 1.00 93.62 125 VAL A O 1
ATOM 873 N N . ARG A 1 126 ? 8.635 -3.540 2.337 1.00 94.25 126 ARG A N 1
ATOM 874 C CA . ARG A 1 126 ? 7.819 -4.671 1.898 1.00 94.25 126 ARG A CA 1
ATOM 875 C C . ARG A 1 126 ? 7.934 -5.808 2.906 1.00 94.25 126 ARG A C 1
ATOM 877 O O . ARG A 1 126 ? 9.011 -6.025 3.455 1.00 94.25 126 ARG A O 1
ATOM 884 N N . TYR A 1 127 ? 6.846 -6.538 3.111 1.00 93.06 127 TYR A N 1
ATOM 885 C CA . TYR A 1 127 ? 6.873 -7.832 3.784 1.00 93.06 127 TYR A CA 1
ATOM 886 C C . TYR A 1 127 ? 7.015 -8.930 2.730 1.00 93.06 127 TYR A C 1
ATOM 888 O O . TYR A 1 127 ? 6.159 -9.075 1.859 1.00 93.06 127 TYR A O 1
ATOM 896 N N . LEU A 1 128 ? 8.145 -9.630 2.737 1.00 92.69 128 LEU A N 1
ATOM 897 C CA . LEU A 1 128 ? 8.564 -10.537 1.674 1.00 92.69 128 LEU A CA 1
ATOM 898 C C . LEU A 1 128 ? 9.234 -11.759 2.292 1.00 92.69 128 LEU A C 1
ATOM 900 O O . LEU A 1 128 ? 10.198 -11.603 3.038 1.00 92.69 128 LEU A O 1
ATOM 904 N N . ASN A 1 129 ? 8.771 -12.961 1.935 1.00 90.62 129 ASN A N 1
ATOM 905 C CA . ASN A 1 129 ? 9.334 -14.216 2.449 1.00 90.62 129 ASN A CA 1
ATOM 906 C C . ASN A 1 129 ? 9.429 -14.202 3.991 1.00 90.62 129 ASN A C 1
ATOM 908 O O . ASN A 1 129 ? 10.509 -14.354 4.561 1.00 90.62 129 ASN A O 1
ATOM 912 N N . ASP A 1 130 ? 8.292 -13.908 4.631 1.00 88.12 130 ASP A N 1
ATOM 913 C CA . ASP A 1 130 ? 8.102 -13.812 6.086 1.00 88.12 130 ASP A CA 1
ATOM 914 C C . ASP A 1 130 ? 9.040 -12.827 6.808 1.00 88.12 130 ASP A C 1
ATOM 916 O O . ASP A 1 130 ? 9.265 -12.914 8.010 1.00 88.12 130 ASP A O 1
ATOM 920 N N . THR A 1 131 ? 9.610 -11.871 6.073 1.00 89.56 131 THR A N 1
ATOM 921 C CA . THR A 1 131 ? 10.587 -10.901 6.576 1.00 89.56 131 THR A CA 1
ATOM 922 C C . THR A 1 131 ? 10.198 -9.499 6.125 1.00 89.56 131 THR A C 1
ATOM 924 O O . THR A 1 131 ? 9.911 -9.272 4.946 1.00 89.56 131 THR A O 1
ATOM 927 N N . PHE A 1 132 ? 10.249 -8.513 7.021 1.00 91.44 132 PHE A N 1
ATOM 928 C CA . PHE A 1 132 ? 10.203 -7.124 6.568 1.00 91.44 132 PHE A CA 1
ATOM 929 C C . PHE A 1 132 ? 11.550 -6.709 5.981 1.00 91.44 132 PHE A C 1
ATOM 931 O O . PHE A 1 132 ? 12.597 -6.880 6.610 1.00 91.44 132 PHE A O 1
ATOM 938 N N . VAL A 1 133 ? 11.513 -6.102 4.796 1.00 93.00 133 VAL A N 1
ATOM 939 C CA . VAL A 1 133 ? 12.680 -5.556 4.103 1.00 93.00 133 VAL A CA 1
ATOM 940 C C . VAL A 1 133 ? 12.445 -4.079 3.811 1.00 93.00 133 VAL A C 1
ATOM 942 O O . VAL A 1 133 ? 11.507 -3.719 3.097 1.00 93.00 133 VAL A O 1
ATOM 945 N N . MET A 1 134 ? 13.316 -3.219 4.336 1.00 91.69 134 MET A N 1
ATOM 946 C CA . MET A 1 134 ? 13.352 -1.793 4.008 1.00 91.69 134 MET A CA 1
ATOM 947 C C . MET A 1 134 ? 14.585 -1.475 3.184 1.00 91.69 134 MET A C 1
ATOM 949 O O . MET A 1 134 ? 15.665 -2.021 3.409 1.00 91.69 134 MET A O 1
ATOM 953 N N . VAL A 1 135 ? 14.441 -0.532 2.265 1.00 91.25 135 VAL A N 1
ATOM 954 C CA . VAL A 1 135 ? 15.545 -0.051 1.435 1.00 91.25 135 VAL A CA 1
ATOM 955 C C . VAL A 1 135 ? 15.534 1.469 1.374 1.00 91.25 135 VAL A C 1
ATOM 957 O O . VAL A 1 135 ? 14.496 2.113 1.563 1.00 91.25 135 VAL A O 1
ATOM 960 N N . GLY A 1 136 ? 16.696 2.063 1.118 1.00 86.62 136 GLY A N 1
ATOM 961 C CA . GLY A 1 136 ? 16.799 3.510 1.024 1.00 86.62 136 GLY A CA 1
ATOM 962 C C . GLY A 1 136 ? 18.132 4.018 0.495 1.00 86.62 136 GLY A C 1
ATOM 963 O O . GLY A 1 136 ? 18.826 3.373 -0.297 1.00 86.62 136 GLY A O 1
ATOM 964 N N . ARG A 1 137 ? 18.487 5.235 0.916 1.00 83.62 137 ARG A N 1
ATOM 965 C CA . ARG A 1 137 ? 19.725 5.895 0.488 1.00 83.62 137 ARG A CA 1
ATOM 966 C C . ARG A 1 137 ? 20.981 5.147 0.940 1.00 83.62 137 ARG A C 1
ATOM 968 O O . ARG A 1 137 ? 20.991 4.428 1.931 1.00 83.62 137 ARG A O 1
ATOM 975 N N . SER A 1 138 ? 22.069 5.387 0.208 1.00 80.56 138 SER A N 1
ATOM 976 C CA . SER A 1 138 ? 23.416 4.878 0.521 1.00 80.56 138 SER A CA 1
ATOM 977 C C . SER A 1 138 ? 23.548 3.350 0.563 1.00 80.56 138 SER A C 1
ATOM 979 O O . SER A 1 138 ? 24.410 2.836 1.269 1.00 80.56 138 SER A O 1
ATOM 981 N N . GLY A 1 139 ? 22.693 2.622 -0.150 1.00 77.62 139 GLY A N 1
ATOM 982 C CA . GLY A 1 139 ? 22.796 1.165 -0.293 1.00 77.62 139 GLY A CA 1
ATOM 983 C C . GLY A 1 139 ? 22.331 0.405 0.921 1.00 77.62 139 GLY A C 1
ATOM 984 O O . GLY A 1 139 ? 22.514 -0.811 0.974 1.00 77.62 139 GLY A O 1
ATOM 985 N N . LYS A 1 140 ? 21.754 1.093 1.906 1.00 83.75 140 LYS A N 1
ATOM 986 C CA . LYS A 1 140 ? 21.310 0.436 3.119 1.00 83.75 140 LYS A CA 1
ATOM 987 C C . LYS A 1 140 ? 20.041 -0.353 2.838 1.00 83.75 140 LYS A C 1
ATOM 989 O O . LYS A 1 140 ? 19.050 0.182 2.333 1.00 83.75 140 LYS A O 1
ATOM 994 N N . ILE A 1 141 ? 20.112 -1.625 3.194 1.00 89.31 141 ILE A N 1
ATOM 995 C CA . ILE A 1 141 ? 18.988 -2.546 3.250 1.00 89.31 141 ILE A CA 1
ATOM 996 C C . ILE A 1 141 ? 18.842 -2.929 4.718 1.00 89.31 141 ILE A C 1
ATOM 998 O O . ILE A 1 141 ? 19.840 -3.144 5.402 1.00 89.31 141 ILE A O 1
ATOM 1002 N N . TYR A 1 142 ? 17.619 -2.976 5.219 1.00 89.25 142 TYR A N 1
ATOM 1003 C CA . TYR A 1 142 ? 17.333 -3.366 6.591 1.00 89.25 142 TYR A CA 1
ATOM 1004 C C . TYR A 1 142 ? 16.363 -4.533 6.579 1.00 89.25 142 TYR A C 1
ATOM 1006 O O . TYR A 1 142 ? 15.372 -4.498 5.853 1.00 89.25 142 TYR A O 1
ATOM 1014 N N . THR A 1 143 ? 16.648 -5.546 7.387 1.00 89.69 143 THR A N 1
ATOM 1015 C CA . THR A 1 143 ? 15.809 -6.740 7.522 1.00 89.69 143 THR A CA 1
ATOM 1016 C C . THR A 1 143 ? 15.391 -6.930 8.973 1.00 89.69 143 THR A C 1
ATOM 1018 O O . THR A 1 143 ? 16.234 -6.781 9.863 1.00 89.69 143 THR A O 1
ATOM 1021 N N . SER A 1 144 ? 14.125 -7.276 9.201 1.00 88.31 144 SER A N 1
ATOM 1022 C CA . SER A 1 144 ? 13.594 -7.753 10.489 1.00 88.31 144 SER A CA 1
ATOM 1023 C C . SER A 1 144 ? 13.278 -9.245 10.333 1.00 88.31 144 SER A C 1
ATOM 1025 O O . SER A 1 144 ? 12.225 -9.591 9.794 1.00 88.31 144 SER A O 1
ATOM 1027 N N . PRO A 1 145 ? 14.237 -10.139 10.671 1.00 77.69 145 PRO A N 1
ATOM 1028 C CA . PRO A 1 145 ? 14.127 -11.577 10.397 1.00 77.69 145 PRO A CA 1
ATOM 1029 C C . PRO A 1 145 ? 13.094 -12.293 11.271 1.00 77.69 145 PRO A C 1
ATOM 1031 O O . PRO A 1 145 ? 12.667 -13.390 10.939 1.00 77.69 145 PRO A O 1
ATOM 1034 N N . ASP A 1 146 ? 12.743 -11.695 12.407 1.00 76.81 146 ASP A N 1
ATOM 1035 C CA . ASP A 1 146 ? 11.641 -12.109 13.277 1.00 76.81 146 ASP A CA 1
ATOM 1036 C C . ASP A 1 146 ? 10.268 -11.735 12.710 1.00 76.81 146 ASP A C 1
ATOM 1038 O O . ASP A 1 146 ? 9.252 -12.214 13.206 1.00 76.81 146 ASP A O 1
ATOM 1042 N N . GLY A 1 147 ? 10.231 -10.898 11.668 1.00 75.25 147 GLY A N 1
ATOM 1043 C CA . GLY A 1 147 ? 9.004 -10.487 11.006 1.00 75.25 147 GLY A CA 1
ATOM 1044 C C . GLY A 1 147 ? 8.114 -9.592 11.866 1.00 75.25 147 GLY A C 1
ATOM 1045 O O . GLY A 1 147 ? 6.999 -9.317 11.448 1.00 75.25 147 GLY A O 1
ATOM 1046 N N . ASP A 1 148 ? 8.567 -9.126 13.033 1.00 73.69 148 ASP A N 1
ATOM 1047 C CA . ASP A 1 148 ? 7.777 -8.287 13.947 1.00 73.69 148 ASP A CA 1
ATOM 1048 C C . ASP A 1 148 ? 7.923 -6.780 13.673 1.00 73.69 148 ASP A C 1
ATOM 1050 O O . ASP A 1 148 ? 7.154 -5.968 14.184 1.00 73.69 148 ASP A O 1
ATOM 1054 N N . GLY A 1 149 ? 8.889 -6.385 12.836 1.00 77.62 149 GLY A N 1
ATOM 1055 C CA . GLY A 1 149 ? 9.116 -4.989 12.465 1.00 77.62 149 GLY A CA 1
ATOM 1056 C C . GLY A 1 149 ? 9.707 -4.127 13.588 1.00 77.62 149 GLY A C 1
ATOM 1057 O O . GLY A 1 149 ? 9.805 -2.907 13.425 1.00 77.62 149 GLY A O 1
ATOM 1058 N N . THR A 1 150 ? 10.140 -4.733 14.697 1.00 77.75 150 THR A N 1
ATOM 1059 C CA . THR A 1 150 ? 10.718 -4.053 15.865 1.00 77.75 150 THR A CA 1
ATOM 1060 C C . THR A 1 150 ? 12.237 -4.209 15.939 1.00 77.75 150 THR A C 1
ATOM 1062 O O . THR A 1 150 ? 12.936 -3.243 16.268 1.00 77.75 150 THR A O 1
ATOM 1065 N N . ASN A 1 151 ? 12.784 -5.370 15.550 1.00 81.56 151 ASN A N 1
ATOM 1066 C CA . ASN A 1 151 ? 14.229 -5.611 15.545 1.00 81.56 151 ASN A CA 1
ATOM 1067 C C . ASN A 1 151 ? 14.808 -5.564 14.132 1.00 81.56 151 ASN A C 1
ATOM 1069 O O . ASN A 1 151 ? 14.519 -6.400 13.280 1.00 81.56 151 ASN A O 1
ATOM 1073 N N . TRP A 1 152 ? 15.707 -4.609 13.893 1.00 86.75 152 TRP A N 1
ATOM 1074 C CA . TRP A 1 152 ? 16.269 -4.370 12.567 1.00 86.75 152 TRP A CA 1
ATOM 1075 C C . TRP A 1 152 ? 17.760 -4.659 12.501 1.00 86.75 152 TRP A C 1
ATOM 1077 O O . TRP A 1 152 ? 18.555 -4.210 13.325 1.00 86.75 152 TRP A O 1
ATOM 1087 N N . THR A 1 153 ? 18.151 -5.356 11.440 1.00 86.88 153 THR A N 1
ATOM 1088 C CA . THR A 1 153 ? 19.548 -5.623 11.097 1.00 86.88 153 THR A CA 1
ATOM 1089 C C . THR A 1 153 ? 19.913 -4.860 9.830 1.00 86.88 153 THR A C 1
ATOM 1091 O O . THR A 1 153 ? 19.207 -4.929 8.826 1.00 86.88 153 THR A O 1
ATOM 1094 N N . THR A 1 154 ? 21.005 -4.088 9.875 1.00 87.06 154 THR A N 1
ATOM 1095 C CA . THR A 1 154 ? 21.511 -3.376 8.691 1.00 87.06 154 THR A CA 1
ATOM 1096 C C . THR A 1 154 ? 22.328 -4.332 7.833 1.00 87.06 154 THR A C 1
ATOM 1098 O O . THR A 1 154 ? 23.325 -4.882 8.296 1.00 87.06 154 THR A O 1
ATOM 1101 N N . GLN A 1 155 ? 21.948 -4.465 6.569 1.00 86.25 155 GLN A N 1
ATOM 1102 C CA . GLN A 1 155 ? 22.667 -5.213 5.551 1.00 86.25 155 GLN A CA 1
ATOM 1103 C C . GLN A 1 155 ? 23.424 -4.228 4.656 1.00 86.25 155 GLN A C 1
ATOM 1105 O O . GLN A 1 155 ? 22.843 -3.331 4.035 1.00 86.25 155 GLN A O 1
ATOM 1110 N N . ASN A 1 156 ? 24.747 -4.379 4.597 1.00 74.38 156 ASN A N 1
ATOM 1111 C CA . ASN A 1 156 ? 25.579 -3.596 3.692 1.00 74.38 156 ASN A CA 1
ATOM 1112 C C . ASN A 1 156 ? 25.552 -4.250 2.317 1.00 74.38 156 ASN A C 1
ATOM 1114 O O . ASN A 1 156 ? 26.257 -5.224 2.066 1.00 74.38 156 ASN A O 1
ATOM 1118 N N . SER A 1 157 ? 24.758 -3.686 1.418 1.00 78.38 157 SER A N 1
ATOM 1119 C CA . SER A 1 157 ? 24.634 -4.209 0.060 1.00 78.38 157 SER A CA 1
ATOM 1120 C C . SER A 1 157 ? 25.830 -3.860 -0.843 1.00 78.38 157 SER A C 1
ATOM 1122 O O . SER A 1 157 ? 25.962 -4.397 -1.939 1.00 78.38 157 SER A O 1
ATOM 1124 N N . GLY A 1 158 ? 26.700 -2.940 -0.396 1.00 69.62 158 GLY A N 1
ATOM 1125 C CA . GLY A 1 158 ? 27.799 -2.380 -1.193 1.00 69.62 158 GLY A CA 1
ATOM 1126 C C . GLY A 1 158 ? 27.342 -1.438 -2.315 1.00 69.62 158 GLY A C 1
ATOM 1127 O O . GLY A 1 158 ? 28.188 -0.913 -3.037 1.00 69.62 158 GLY A O 1
ATOM 1128 N N . GLY A 1 159 ? 26.028 -1.229 -2.449 1.00 72.25 159 GLY A N 1
ATOM 1129 C CA . GLY A 1 159 ? 25.403 -0.447 -3.506 1.00 72.25 159 GLY A CA 1
ATOM 1130 C C . GLY A 1 159 ? 25.148 1.027 -3.179 1.00 72.25 159 GLY A C 1
ATOM 1131 O O . GLY A 1 159 ? 25.542 1.564 -2.142 1.00 72.25 159 GLY A O 1
ATOM 1132 N N . SER A 1 160 ? 24.471 1.696 -4.104 1.00 81.94 160 SER A N 1
ATOM 1133 C CA . SER A 1 160 ? 24.017 3.084 -4.044 1.00 81.94 160 SER A CA 1
ATOM 1134 C C . SER A 1 160 ? 22.561 3.185 -3.550 1.00 81.94 160 SER A C 1
ATOM 1136 O O . SER A 1 160 ? 22.111 2.401 -2.741 1.00 81.94 160 SER A O 1
ATOM 1138 N N . THR A 1 161 ? 21.785 4.198 -3.936 1.00 83.12 161 THR A N 1
ATOM 1139 C CA . THR A 1 161 ? 20.399 4.327 -3.436 1.00 83.12 161 THR A CA 1
ATOM 1140 C C . THR A 1 161 ? 19.484 3.267 -4.038 1.00 83.12 161 THR A C 1
ATOM 1142 O O . THR A 1 161 ? 19.362 3.202 -5.259 1.00 83.12 161 THR A O 1
ATOM 1145 N N . VAL A 1 162 ? 18.781 2.524 -3.185 1.00 88.62 162 VAL A N 1
ATOM 1146 C CA . VAL A 1 162 ? 17.797 1.517 -3.582 1.00 88.62 162 VAL A CA 1
ATOM 1147 C C . VAL A 1 162 ? 16.386 2.062 -3.342 1.00 88.62 162 VAL A C 1
ATOM 1149 O O . VAL A 1 162 ? 16.089 2.553 -2.255 1.00 88.62 162 VAL A O 1
ATOM 1152 N N . ASN A 1 163 ? 15.528 1.987 -4.361 1.00 91.81 163 ASN A N 1
ATOM 1153 C CA . ASN A 1 163 ? 14.188 2.589 -4.366 1.00 91.81 163 ASN A CA 1
ATOM 1154 C C . ASN A 1 163 ? 13.064 1.549 -4.244 1.00 91.81 163 ASN A C 1
ATOM 1156 O O . ASN A 1 163 ? 12.022 1.848 -3.668 1.00 91.81 163 ASN A O 1
ATOM 1160 N N . GLY A 1 164 ? 13.284 0.337 -4.761 1.00 93.44 164 GLY A N 1
ATOM 1161 C CA . GLY A 1 164 ? 12.315 -0.755 -4.768 1.00 93.44 164 GLY A CA 1
ATOM 1162 C C . GLY A 1 164 ? 12.938 -2.084 -4.352 1.00 93.44 164 GLY A C 1
ATOM 1163 O O . GLY A 1 164 ? 14.134 -2.306 -4.554 1.00 93.44 164 GLY A O 1
ATOM 1164 N N . VAL A 1 165 ? 12.119 -2.977 -3.796 1.00 96.25 165 VAL A N 1
ATOM 1165 C CA . VAL A 1 165 ? 12.481 -4.366 -3.493 1.00 96.25 165 VAL A CA 1
ATOM 1166 C C . VAL A 1 165 ? 11.276 -5.276 -3.721 1.00 96.25 165 VAL A C 1
ATOM 1168 O O . VAL A 1 165 ? 10.141 -4.886 -3.456 1.00 96.25 165 VAL A O 1
ATOM 1171 N N . THR A 1 166 ? 11.517 -6.482 -4.223 1.00 97.50 166 THR A N 1
ATOM 1172 C CA . THR A 1 166 ? 10.514 -7.538 -4.389 1.00 97.50 166 THR A CA 1
ATOM 1173 C C . THR A 1 166 ? 11.135 -8.900 -4.089 1.00 97.50 166 THR A C 1
ATOM 1175 O O . THR A 1 166 ? 12.357 -9.017 -3.989 1.00 97.50 166 THR A O 1
ATOM 1178 N N . TYR A 1 167 ? 10.303 -9.928 -3.946 1.00 97.19 167 TYR A N 1
ATOM 1179 C CA . TYR A 1 167 ? 10.731 -11.313 -3.799 1.00 97.19 167 TYR A CA 1
ATOM 1180 C C . TYR A 1 167 ? 9.938 -12.194 -4.755 1.00 97.19 167 TYR A C 1
ATOM 1182 O O . TYR A 1 167 ? 8.718 -12.084 -4.857 1.00 97.19 167 TYR A O 1
ATOM 1190 N N . GLY A 1 168 ? 10.640 -13.070 -5.459 1.00 96.56 168 GLY A N 1
ATOM 1191 C CA . GLY A 1 168 ? 10.056 -13.928 -6.473 1.00 96.56 168 GLY A CA 1
ATOM 1192 C C . GLY A 1 168 ? 11.052 -14.964 -6.946 1.00 96.56 168 GLY A C 1
ATOM 1193 O O . GLY A 1 168 ? 12.253 -14.767 -6.809 1.00 96.56 168 GLY A O 1
ATOM 1194 N N . ASN A 1 169 ? 10.581 -16.091 -7.475 1.00 95.44 169 ASN A N 1
ATOM 1195 C CA . ASN A 1 169 ? 11.461 -17.158 -7.966 1.00 95.44 169 ASN A CA 1
ATOM 1196 C C . ASN A 1 169 ? 12.580 -17.571 -6.972 1.00 95.44 169 ASN A C 1
ATOM 1198 O O . ASN A 1 169 ? 13.699 -17.878 -7.374 1.00 95.44 169 ASN A O 1
ATOM 1202 N N . GLY A 1 170 ? 12.306 -17.514 -5.662 1.00 95.50 170 GLY A N 1
ATOM 1203 C CA . GLY A 1 170 ? 13.286 -17.837 -4.619 1.00 95.50 170 GLY A CA 1
ATOM 1204 C C . GLY A 1 170 ? 14.367 -16.775 -4.361 1.00 95.50 170 GLY A C 1
ATOM 1205 O O . GLY A 1 170 ? 15.346 -17.071 -3.679 1.00 95.50 170 GLY A O 1
ATOM 1206 N N . THR A 1 171 ? 14.238 -15.557 -4.898 1.00 96.62 171 THR A N 1
ATOM 1207 C CA . THR A 1 171 ? 15.234 -14.491 -4.735 1.00 96.62 171 THR A CA 1
ATOM 1208 C C . THR A 1 171 ? 14.596 -13.124 -4.482 1.00 96.62 171 THR A C 1
ATOM 1210 O O . THR A 1 171 ? 13.582 -12.754 -5.074 1.00 96.62 171 THR A O 1
ATOM 1213 N N . PHE A 1 172 ? 15.215 -12.352 -3.593 1.00 96.75 172 PHE A N 1
ATOM 1214 C CA . PHE A 1 172 ? 15.002 -10.920 -3.474 1.00 96.75 172 PHE A CA 1
ATOM 1215 C C . PHE A 1 172 ? 15.676 -10.193 -4.630 1.00 96.75 172 PHE A C 1
ATOM 1217 O O . PHE A 1 172 ? 16.829 -10.477 -4.957 1.00 96.75 172 PHE A O 1
ATOM 1224 N N . VAL A 1 173 ? 14.986 -9.202 -5.181 1.00 97.56 173 VAL A N 1
ATOM 1225 C CA . VAL A 1 173 ? 15.492 -8.319 -6.232 1.00 97.56 173 VAL A CA 1
ATOM 1226 C C . VAL A 1 173 ? 15.237 -6.880 -5.822 1.00 97.56 173 VAL A C 1
ATOM 1228 O O . VAL A 1 173 ? 14.113 -6.528 -5.463 1.00 97.56 173 VAL A O 1
ATOM 1231 N N . THR A 1 174 ? 16.264 -6.040 -5.898 1.00 96.25 174 THR A N 1
ATOM 1232 C CA . THR A 1 174 ? 16.131 -4.595 -5.706 1.00 96.25 174 THR A CA 1
ATOM 1233 C C . THR A 1 174 ? 16.237 -3.829 -7.013 1.00 96.25 174 THR A C 1
ATOM 1235 O O . THR A 1 174 ? 16.791 -4.322 -7.991 1.00 96.25 174 THR A O 1
ATOM 1238 N N . ALA A 1 175 ? 15.728 -2.599 -7.008 1.00 95.81 175 ALA A N 1
ATOM 1239 C CA . ALA A 1 175 ? 15.883 -1.639 -8.090 1.00 95.81 175 ALA A CA 1
ATOM 1240 C C . ALA A 1 175 ? 16.253 -0.261 -7.532 1.00 95.81 175 ALA A C 1
ATOM 1242 O O . ALA A 1 175 ? 15.644 0.212 -6.568 1.00 95.81 175 ALA A O 1
ATOM 1243 N N . GLY A 1 176 ? 17.269 0.375 -8.115 1.00 94.50 176 GLY A N 1
ATOM 1244 C CA . GLY A 1 176 ? 17.886 1.570 -7.552 1.00 94.50 176 GLY A CA 1
ATOM 1245 C C . GLY A 1 176 ? 18.446 2.566 -8.565 1.00 94.50 176 GLY A C 1
ATOM 1246 O O . GLY A 1 176 ? 18.210 2.522 -9.775 1.00 94.50 176 GLY A O 1
ATOM 1247 N N . ARG A 1 177 ? 19.179 3.544 -8.035 1.00 93.31 177 ARG A N 1
ATOM 1248 C CA . ARG A 1 177 ? 19.767 4.652 -8.789 1.00 93.31 177 ARG A CA 1
ATOM 1249 C C . ARG A 1 177 ? 20.836 4.142 -9.761 1.00 93.31 177 ARG A C 1
ATOM 1251 O O . ARG A 1 177 ? 21.537 3.185 -9.474 1.00 93.31 177 ARG A O 1
ATOM 1258 N N . ASN A 1 178 ? 20.989 4.829 -10.894 1.00 93.88 178 ASN A N 1
ATOM 1259 C CA . ASN A 1 178 ? 21.971 4.499 -11.940 1.00 93.88 178 ASN A CA 1
ATOM 1260 C C . ASN A 1 178 ? 21.857 3.056 -12.478 1.00 93.88 178 ASN A C 1
ATOM 1262 O O . ASN A 1 178 ? 22.872 2.452 -12.807 1.00 93.88 178 ASN A O 1
ATOM 1266 N N . GLY A 1 179 ? 20.642 2.506 -12.536 1.00 94.69 179 GLY A N 1
ATOM 1267 C CA . GLY A 1 179 ? 20.396 1.153 -13.037 1.00 94.69 179 GLY A CA 1
ATOM 1268 C C . GLY A 1 179 ? 20.785 0.045 -12.062 1.00 94.69 179 GLY A C 1
ATOM 1269 O O . GLY A 1 179 ? 20.910 -1.101 -12.471 1.00 94.69 179 GLY A O 1
ATOM 1270 N N . GLU A 1 180 ? 21.010 0.352 -10.788 1.00 94.94 180 GLU A N 1
ATOM 1271 C CA . GLU A 1 180 ? 21.433 -0.656 -9.824 1.00 94.94 180 GLU A CA 1
ATOM 1272 C C . GLU A 1 180 ? 20.344 -1.710 -9.579 1.00 94.94 180 GLU A C 1
ATOM 1274 O O . GLU A 1 180 ? 19.231 -1.384 -9.158 1.00 94.94 180 GLU A O 1
ATOM 1279 N N . ILE A 1 181 ? 20.699 -2.975 -9.811 1.00 96.62 181 ILE A N 1
ATOM 1280 C CA . ILE A 1 181 ? 19.932 -4.156 -9.415 1.00 96.62 181 ILE A CA 1
ATOM 1281 C C . ILE A 1 181 ? 20.807 -4.992 -8.488 1.00 96.62 181 ILE A C 1
ATOM 1283 O O . ILE A 1 181 ? 21.953 -5.302 -8.825 1.00 96.62 181 ILE A O 1
ATOM 1287 N N . LEU A 1 182 ? 20.265 -5.399 -7.343 1.00 95.75 182 LEU A N 1
ATOM 1288 C CA . LEU A 1 182 ? 20.909 -6.353 -6.446 1.00 95.75 182 LEU A CA 1
ATOM 1289 C C . LEU A 1 182 ? 20.006 -7.573 -6.254 1.00 95.75 182 LEU A C 1
ATOM 1291 O O . LEU A 1 182 ? 18.789 -7.437 -6.145 1.00 95.75 182 LEU A O 1
ATOM 1295 N N . THR A 1 183 ? 20.608 -8.757 -6.169 1.00 96.25 183 THR A N 1
ATOM 1296 C CA . THR A 1 183 ? 19.902 -10.014 -5.875 1.00 96.25 183 THR A CA 1
ATOM 1297 C C . THR A 1 183 ? 20.387 -10.628 -4.575 1.00 96.25 183 THR A C 1
ATOM 1299 O O . THR A 1 183 ? 21.592 -10.607 -4.312 1.00 96.25 183 THR A O 1
ATOM 1302 N N . SER A 1 184 ? 19.485 -11.255 -3.828 1.00 95.12 184 SER A N 1
ATOM 1303 C CA . SER A 1 184 ? 19.814 -12.063 -2.651 1.00 95.12 184 SER A CA 1
ATOM 1304 C C . SER A 1 184 ? 18.887 -13.272 -2.552 1.00 95.12 184 SER A C 1
ATOM 1306 O O . SER A 1 184 ? 17.725 -13.188 -2.933 1.00 95.12 184 SER A O 1
ATOM 1308 N N . THR A 1 185 ? 19.366 -14.405 -2.049 1.00 94.12 185 THR A N 1
ATOM 1309 C CA . THR A 1 185 ? 18.515 -15.572 -1.740 1.00 94.12 185 THR A CA 1
ATOM 1310 C C . THR A 1 185 ? 18.118 -15.634 -0.268 1.00 94.12 185 THR A C 1
ATOM 1312 O O . THR A 1 185 ? 17.210 -16.377 0.082 1.00 94.12 185 THR A O 1
ATOM 1315 N N . ASP A 1 186 ? 18.799 -14.875 0.592 1.00 89.69 186 ASP A N 1
ATOM 1316 C CA . ASP A 1 186 ? 18.663 -14.937 2.052 1.00 89.69 186 ASP A CA 1
ATOM 1317 C C . ASP A 1 186 ? 18.335 -13.577 2.696 1.00 89.69 186 ASP A C 1
ATOM 1319 O O . ASP A 1 186 ? 18.163 -13.494 3.906 1.00 89.69 186 ASP A O 1
ATOM 1323 N N . GLY A 1 187 ? 18.264 -12.502 1.903 1.00 88.75 187 GLY A N 1
ATOM 1324 C CA . GLY A 1 187 ? 17.996 -11.138 2.366 1.00 88.75 187 GLY A CA 1
ATOM 1325 C C . GLY A 1 187 ? 19.183 -10.455 3.058 1.00 88.75 187 GLY A C 1
ATOM 1326 O O . GLY A 1 187 ? 19.110 -9.266 3.364 1.00 88.75 187 GLY A O 1
ATOM 1327 N N . THR A 1 188 ? 20.298 -11.160 3.262 1.00 86.69 188 THR A N 1
ATOM 1328 C CA . THR A 1 188 ? 21.478 -10.680 4.002 1.00 86.69 188 THR A CA 1
ATOM 1329 C C . THR A 1 188 ? 22.682 -10.448 3.093 1.00 86.69 188 THR A C 1
ATOM 1331 O O . THR A 1 188 ? 23.348 -9.417 3.187 1.00 86.69 188 THR A O 1
ATOM 1334 N N . THR A 1 189 ? 22.935 -11.361 2.154 1.00 88.81 189 THR A N 1
ATOM 1335 C CA . THR A 1 189 ? 24.047 -11.279 1.206 1.00 88.81 189 THR A CA 1
ATOM 1336 C C . THR A 1 189 ? 23.528 -10.830 -0.150 1.00 88.81 189 THR A C 1
ATOM 1338 O O . THR A 1 189 ? 22.712 -11.513 -0.768 1.00 88.81 189 THR A O 1
ATOM 1341 N N . TRP A 1 190 ? 24.022 -9.691 -0.633 1.00 92.56 190 TRP A N 1
ATOM 1342 C CA . TRP A 1 190 ? 23.541 -9.051 -1.857 1.00 92.56 190 TRP A CA 1
ATOM 1343 C C . TRP A 1 190 ? 24.610 -9.057 -2.947 1.00 92.56 190 TRP A C 1
ATOM 1345 O O . TRP A 1 190 ? 25.780 -8.779 -2.696 1.00 92.56 190 TRP A O 1
ATOM 1355 N N . THR A 1 191 ? 24.202 -9.378 -4.174 1.00 93.94 191 THR A N 1
ATOM 1356 C CA . THR A 1 191 ? 25.072 -9.404 -5.359 1.00 93.94 191 THR A CA 1
ATOM 1357 C C . THR A 1 191 ? 24.570 -8.409 -6.394 1.00 93.94 191 THR A C 1
ATOM 1359 O O . THR A 1 191 ? 23.405 -8.481 -6.778 1.00 93.94 191 THR A O 1
ATOM 1362 N N . SER A 1 192 ? 25.444 -7.521 -6.874 1.00 94.50 192 SER A N 1
ATOM 1363 C CA . SER A 1 192 ? 25.121 -6.585 -7.957 1.00 94.50 192 SER A CA 1
ATOM 1364 C C . SER A 1 192 ? 24.966 -7.300 -9.300 1.00 94.50 192 SER A C 1
ATOM 1366 O O . SER A 1 192 ? 25.731 -8.216 -9.618 1.00 94.50 192 SER A O 1
ATOM 1368 N N . ARG A 1 193 ? 23.960 -6.888 -10.075 1.00 96.38 193 ARG A N 1
ATOM 1369 C CA . ARG A 1 193 ? 23.645 -7.387 -11.416 1.00 96.38 193 ARG A CA 1
ATOM 1370 C C . ARG A 1 193 ? 23.642 -6.234 -12.409 1.00 96.38 193 ARG A C 1
ATOM 1372 O O . ARG A 1 193 ? 23.239 -5.124 -12.068 1.00 96.38 193 ARG A O 1
ATOM 1379 N N . ASP A 1 194 ? 24.075 -6.524 -13.631 1.00 95.81 194 ASP A N 1
ATOM 1380 C CA . ASP A 1 194 ? 23.938 -5.582 -14.736 1.00 95.81 194 ASP A CA 1
ATOM 1381 C C . ASP A 1 194 ? 22.465 -5.501 -15.153 1.00 95.81 194 ASP A C 1
ATOM 1383 O O . ASP A 1 194 ? 21.786 -6.521 -15.293 1.00 95.81 194 ASP A O 1
ATOM 1387 N N . SER A 1 195 ? 21.964 -4.281 -15.302 1.00 95.06 195 SER A N 1
ATOM 1388 C CA . SER A 1 195 ? 20.587 -4.000 -15.703 1.00 95.06 195 SER A CA 1
ATOM 1389 C C . SER A 1 195 ? 20.468 -3.605 -17.171 1.00 95.06 195 SER A C 1
ATOM 1391 O O . SER A 1 195 ? 19.354 -3.371 -17.639 1.00 95.06 195 SER A O 1
ATOM 1393 N N . GLU A 1 196 ? 21.595 -3.510 -17.890 1.00 94.94 196 GLU A N 1
ATOM 1394 C CA . GLU A 1 196 ? 21.668 -3.038 -19.279 1.00 94.94 196 GLU A CA 1
ATOM 1395 C C . GLU A 1 196 ? 21.245 -1.561 -19.445 1.00 94.94 196 GLU A C 1
ATOM 1397 O O . GLU A 1 196 ? 20.948 -1.096 -20.548 1.00 94.94 196 GLU A O 1
ATOM 1402 N N . THR A 1 197 ? 21.199 -0.783 -18.355 1.00 95.12 197 THR A N 1
ATOM 1403 C CA . THR A 1 197 ? 20.845 0.642 -18.390 1.00 95.12 197 THR A CA 1
ATOM 1404 C C . THR A 1 197 ? 21.563 1.455 -17.315 1.00 95.12 197 THR A C 1
ATOM 1406 O O . THR A 1 197 ? 21.862 0.974 -16.230 1.00 95.12 197 THR A O 1
ATOM 1409 N N . GLY A 1 198 ? 21.802 2.737 -17.600 1.00 94.69 198 GLY A N 1
ATOM 1410 C CA . GLY A 1 198 ? 22.232 3.724 -16.600 1.00 94.69 198 GLY A CA 1
ATOM 1411 C C . GLY A 1 198 ? 21.076 4.539 -16.008 1.00 94.69 198 GLY A C 1
ATOM 1412 O O . GLY A 1 198 ? 21.300 5.410 -15.165 1.00 94.69 198 GLY A O 1
ATOM 1413 N N . ALA A 1 199 ? 19.838 4.319 -16.467 1.00 95.81 199 ALA A N 1
ATOM 1414 C CA . ALA A 1 199 ? 18.669 5.028 -15.960 1.00 95.81 199 ALA A CA 1
ATOM 1415 C C . ALA A 1 199 ? 18.358 4.596 -14.521 1.00 95.81 199 ALA A C 1
ATOM 1417 O O . ALA A 1 199 ? 18.465 3.428 -14.168 1.00 95.81 199 ALA A O 1
ATOM 1418 N N . SER A 1 200 ? 17.955 5.539 -13.667 1.00 96.56 200 SER A N 1
ATOM 1419 C CA . SER A 1 200 ? 17.537 5.184 -12.304 1.00 96.56 200 SER A CA 1
ATOM 1420 C C . SER A 1 200 ? 16.216 4.424 -12.337 1.00 96.56 200 SER A C 1
ATOM 1422 O O . SER A 1 200 ? 15.274 4.868 -12.995 1.00 96.56 200 SER A O 1
ATOM 1424 N N . LEU A 1 201 ? 16.165 3.313 -11.611 1.00 97.56 201 LEU A N 1
ATOM 1425 C CA . LEU A 1 201 ? 14.993 2.465 -11.459 1.00 97.56 201 LEU A CA 1
ATOM 1426 C C . LEU A 1 201 ? 14.274 2.831 -10.158 1.00 97.56 201 LEU A C 1
ATOM 1428 O O . LEU A 1 201 ? 14.916 3.097 -9.139 1.00 97.56 201 LEU A O 1
ATOM 1432 N N . SER A 1 202 ? 12.950 2.893 -10.208 1.00 96.56 202 SER A N 1
ATOM 1433 C CA . SER A 1 202 ? 12.096 3.399 -9.128 1.00 96.56 202 SER A CA 1
ATOM 1434 C C . SER A 1 202 ? 11.280 2.300 -8.460 1.00 96.56 202 SER A C 1
ATOM 1436 O O . SER A 1 202 ? 11.141 2.324 -7.242 1.00 96.56 202 SER A O 1
ATOM 1438 N N . GLY A 1 203 ? 10.808 1.318 -9.230 1.00 96.75 203 GLY A N 1
ATOM 1439 C CA . GLY A 1 203 ? 9.979 0.223 -8.734 1.00 96.75 203 GLY A CA 1
ATOM 1440 C C . GLY A 1 203 ? 10.350 -1.108 -9.376 1.00 96.75 203 GLY A C 1
ATOM 1441 O O . GLY A 1 203 ? 10.899 -1.148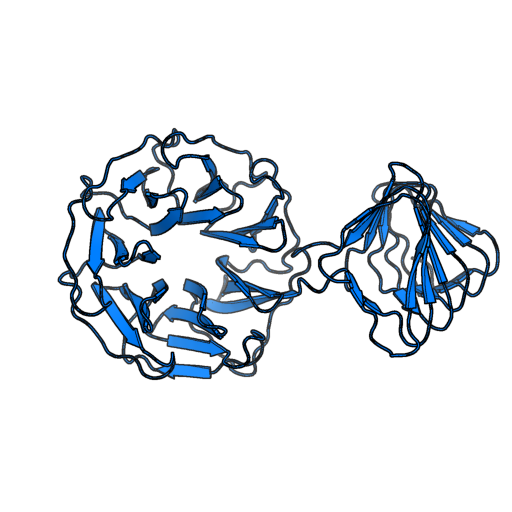 -10.480 1.00 96.75 203 GLY A O 1
ATOM 1442 N N . VAL A 1 204 ? 10.052 -2.199 -8.673 1.00 98.31 204 VAL A N 1
ATOM 1443 C CA . VAL A 1 204 ? 10.221 -3.568 -9.167 1.00 98.31 204 VAL A CA 1
ATOM 1444 C C . VAL A 1 204 ? 9.136 -4.468 -8.584 1.00 98.31 204 VAL A C 1
ATOM 1446 O O . VAL A 1 204 ? 8.799 -4.351 -7.407 1.00 98.31 204 VAL A O 1
ATOM 1449 N N . THR A 1 205 ? 8.603 -5.371 -9.402 1.00 98.31 205 THR A N 1
ATOM 1450 C CA . THR A 1 205 ? 7.651 -6.406 -8.981 1.00 98.31 205 THR A CA 1
ATOM 1451 C C . THR A 1 205 ? 8.017 -7.751 -9.595 1.00 98.31 205 THR A C 1
ATOM 1453 O O . THR A 1 205 ? 8.677 -7.793 -10.635 1.00 98.31 205 THR A O 1
ATOM 1456 N N . TYR A 1 206 ? 7.588 -8.845 -8.971 1.00 98.25 206 TYR A N 1
ATOM 1457 C CA . TYR A 1 206 ? 7.628 -10.181 -9.551 1.00 98.25 206 TYR A CA 1
ATOM 1458 C C . TYR A 1 206 ? 6.215 -10.734 -9.649 1.00 98.25 206 TYR A C 1
ATOM 1460 O O . TYR A 1 206 ? 5.539 -10.917 -8.639 1.00 98.25 206 TYR A O 1
ATOM 1468 N N . ALA A 1 207 ? 5.780 -11.036 -10.865 1.00 97.62 207 ALA A N 1
ATOM 1469 C CA . ALA A 1 207 ? 4.501 -11.684 -11.101 1.00 97.62 207 ALA A CA 1
ATOM 1470 C C . ALA A 1 207 ? 4.504 -12.394 -12.450 1.00 97.62 207 ALA A C 1
ATOM 1472 O O . ALA A 1 207 ? 5.335 -12.112 -13.309 1.00 97.62 207 ALA A O 1
ATOM 1473 N N . ASN A 1 208 ? 3.581 -13.336 -12.648 1.00 96.19 208 ASN A N 1
ATOM 1474 C CA . ASN A 1 208 ? 3.473 -14.085 -13.905 1.00 96.19 208 ASN A CA 1
ATOM 1475 C C . ASN A 1 208 ? 4.825 -14.684 -14.373 1.00 96.19 208 ASN A C 1
ATOM 1477 O O . ASN A 1 208 ? 5.187 -14.630 -15.547 1.00 96.19 208 ASN A O 1
ATOM 1481 N N . GLY A 1 209 ? 5.628 -15.177 -13.420 1.00 97.00 209 GLY A N 1
ATOM 1482 C CA . GLY A 1 209 ? 6.953 -15.748 -13.685 1.00 97.00 209 GLY A CA 1
ATOM 1483 C C . GLY A 1 209 ? 8.047 -14.746 -14.080 1.00 97.00 209 GLY A C 1
ATOM 1484 O O . GLY A 1 209 ? 9.141 -15.174 -14.439 1.00 97.00 209 GLY A O 1
ATOM 1485 N N . THR A 1 210 ? 7.778 -13.439 -14.029 1.00 98.25 210 THR A N 1
ATOM 1486 C CA . THR A 1 210 ? 8.655 -12.391 -14.565 1.00 98.25 210 THR A CA 1
ATOM 1487 C C . THR A 1 210 ? 8.844 -11.260 -13.556 1.00 98.25 210 THR A C 1
ATOM 1489 O O . THR A 1 210 ? 7.888 -10.726 -12.997 1.00 98.25 210 THR A O 1
ATOM 1492 N N . PHE A 1 211 ? 10.093 -10.858 -13.349 1.00 98.75 211 PHE A N 1
ATOM 1493 C CA . PHE A 1 211 ? 10.445 -9.589 -12.731 1.00 98.75 211 PHE A CA 1
ATOM 1494 C C . PHE A 1 211 ? 10.254 -8.459 -13.734 1.00 98.75 211 PHE A C 1
ATOM 1496 O O . PHE A 1 211 ? 10.736 -8.550 -14.864 1.00 98.75 211 PHE A O 1
ATOM 1503 N N . VAL A 1 212 ? 9.612 -7.380 -13.304 1.00 98.81 212 VAL A N 1
ATOM 1504 C CA . VAL A 1 212 ? 9.458 -6.145 -14.074 1.00 98.81 212 VAL A CA 1
ATOM 1505 C C . VAL A 1 212 ? 10.004 -4.999 -13.236 1.00 98.81 212 VAL A C 1
ATOM 1507 O O . VAL A 1 212 ? 9.495 -4.747 -12.147 1.00 98.81 212 VAL A O 1
ATOM 1510 N N . ALA A 1 213 ? 11.024 -4.307 -13.741 1.00 98.69 213 ALA A N 1
ATOM 1511 C CA . ALA A 1 213 ? 11.569 -3.093 -13.139 1.00 98.69 213 ALA A CA 1
ATOM 1512 C C . ALA A 1 213 ? 11.238 -1.881 -14.012 1.00 98.69 213 ALA A C 1
ATOM 1514 O O . ALA A 1 213 ? 11.319 -1.956 -15.239 1.00 98.69 213 ALA A O 1
ATOM 1515 N N . VAL A 1 214 ? 10.876 -0.764 -13.383 1.00 98.62 214 VAL A N 1
ATOM 1516 C CA . VAL A 1 214 ? 10.472 0.473 -14.067 1.00 98.62 214 VAL A CA 1
ATOM 1517 C C . VAL A 1 214 ? 11.254 1.671 -13.540 1.00 98.62 214 VAL A C 1
ATOM 1519 O O . VAL A 1 214 ? 11.702 1.665 -12.391 1.00 98.62 214 VAL A O 1
ATOM 1522 N N . GLY A 1 215 ? 11.437 2.710 -14.356 1.00 98.12 215 GLY A N 1
ATOM 1523 C CA . GLY A 1 215 ? 12.203 3.878 -13.931 1.00 98.12 215 GLY A CA 1
ATOM 1524 C C . GLY A 1 215 ? 12.152 5.093 -14.849 1.00 98.12 215 GLY A C 1
ATOM 1525 O O . GLY A 1 215 ? 11.226 5.303 -15.637 1.00 98.12 215 GLY A O 1
ATOM 1526 N N . ASN A 1 216 ? 13.187 5.922 -14.722 1.00 97.62 216 ASN A N 1
ATOM 1527 C CA . ASN A 1 216 ? 13.307 7.197 -15.423 1.00 97.62 216 ASN A CA 1
ATOM 1528 C C . ASN A 1 216 ? 13.317 7.036 -16.948 1.00 97.62 216 ASN A C 1
ATOM 1530 O O . ASN A 1 216 ? 13.763 6.016 -17.478 1.00 97.62 216 ASN A O 1
ATOM 1534 N N . SER A 1 217 ? 12.870 8.080 -17.650 1.00 96.56 217 SER A N 1
ATOM 1535 C CA . SER A 1 217 ? 12.833 8.127 -19.122 1.00 96.56 217 SER A CA 1
ATOM 1536 C C . SER A 1 217 ? 12.072 6.955 -19.762 1.00 96.56 217 SER A C 1
ATOM 1538 O O . SER A 1 217 ? 12.415 6.500 -20.849 1.00 96.56 217 SER A O 1
ATOM 1540 N N . GLY A 1 218 ? 11.055 6.449 -19.064 1.00 97.44 218 GLY A N 1
ATOM 1541 C CA . GLY A 1 218 ? 10.178 5.375 -19.511 1.00 97.44 218 GLY A CA 1
ATOM 1542 C C . GLY A 1 218 ? 10.847 4.010 -19.532 1.00 97.44 218 GLY A C 1
ATOM 1543 O O . GLY A 1 218 ? 10.401 3.134 -20.268 1.00 97.44 218 GLY A O 1
ATOM 1544 N N . THR A 1 219 ? 11.926 3.838 -18.765 1.00 98.31 219 THR A N 1
ATOM 1545 C CA . THR A 1 219 ? 12.676 2.582 -18.707 1.00 98.31 219 THR A CA 1
ATOM 1546 C C . THR A 1 219 ? 11.791 1.471 -18.156 1.00 98.31 219 THR A C 1
ATOM 1548 O O . THR A 1 219 ? 11.244 1.612 -17.063 1.00 98.31 219 THR A O 1
ATOM 1551 N N . ILE A 1 220 ? 11.705 0.361 -18.890 1.00 98.62 220 ILE A N 1
ATOM 1552 C CA . ILE A 1 220 ? 11.127 -0.902 -18.430 1.00 98.62 220 ILE A CA 1
ATOM 1553 C C . ILE A 1 220 ? 12.133 -2.012 -18.719 1.00 98.62 220 ILE A C 1
ATOM 1555 O O . ILE A 1 220 ? 12.635 -2.122 -19.837 1.00 98.62 220 ILE A O 1
ATOM 1559 N N . LEU A 1 221 ? 12.418 -2.841 -17.720 1.00 98.69 221 LEU A N 1
ATOM 1560 C CA . LEU A 1 221 ? 13.268 -4.019 -17.842 1.00 98.69 221 LEU A CA 1
ATOM 1561 C C . LEU A 1 221 ? 12.492 -5.254 -17.384 1.00 98.69 221 LEU A C 1
ATOM 1563 O O . LEU A 1 221 ? 11.746 -5.190 -16.407 1.00 98.69 221 LEU A O 1
ATOM 1567 N N . THR A 1 222 ? 12.713 -6.388 -18.046 1.00 98.69 222 THR A N 1
ATOM 1568 C CA . THR A 1 222 ? 12.168 -7.685 -17.615 1.00 98.69 222 THR A CA 1
ATOM 1569 C C . THR A 1 222 ? 13.262 -8.705 -17.365 1.00 98.69 222 THR A C 1
ATOM 1571 O O . THR A 1 222 ? 14.238 -8.732 -18.116 1.00 98.69 222 THR A O 1
ATOM 1574 N N . SER A 1 223 ? 13.053 -9.598 -16.404 1.00 98.62 223 SER A N 1
ATOM 1575 C CA . SER A 1 223 ? 13.910 -10.760 -16.160 1.00 98.62 223 SER A CA 1
ATOM 1576 C C . SER A 1 223 ? 13.084 -11.941 -15.657 1.00 98.62 223 SER A C 1
ATOM 1578 O O . SER A 1 223 ? 12.111 -11.743 -14.943 1.00 98.62 223 SER A O 1
ATOM 1580 N N . THR A 1 224 ? 13.455 -13.176 -15.980 1.00 97.75 224 THR A N 1
ATOM 1581 C CA . THR A 1 224 ? 12.821 -14.379 -15.400 1.00 97.75 224 THR A CA 1
ATOM 1582 C C . THR A 1 224 ? 13.553 -14.892 -14.159 1.00 97.75 224 THR A C 1
ATOM 1584 O O . THR A 1 224 ? 12.998 -15.664 -13.382 1.00 97.75 224 THR A O 1
ATOM 1587 N N . ASP A 1 225 ? 14.805 -14.475 -13.960 1.00 96.88 225 ASP A N 1
ATOM 1588 C CA . ASP A 1 225 ? 15.695 -14.983 -12.909 1.00 96.88 225 ASP A CA 1
ATOM 1589 C C . ASP A 1 225 ? 16.256 -13.889 -11.983 1.00 96.88 225 ASP A C 1
ATOM 1591 O O . ASP A 1 225 ? 16.925 -14.200 -11.003 1.00 96.88 225 ASP A O 1
ATOM 1595 N N . GLY A 1 226 ? 15.980 -12.614 -12.276 1.00 96.94 226 GLY A N 1
ATOM 1596 C CA . GLY A 1 226 ? 16.467 -11.459 -11.517 1.00 96.94 226 GLY A CA 1
ATOM 1597 C C . GLY A 1 226 ? 17.927 -11.092 -11.806 1.00 96.94 226 GLY A C 1
ATOM 1598 O O . GLY A 1 226 ? 18.431 -10.105 -11.270 1.00 96.94 226 GLY A O 1
ATOM 1599 N N . THR A 1 227 ? 18.615 -11.849 -12.664 1.00 96.88 227 THR A N 1
ATOM 1600 C CA . THR A 1 227 ? 20.046 -11.695 -12.964 1.00 96.88 227 THR A CA 1
ATOM 1601 C C . THR A 1 227 ? 20.319 -11.187 -14.371 1.00 96.88 227 THR A C 1
ATOM 1603 O O . THR A 1 227 ? 21.191 -10.339 -14.534 1.00 96.88 227 THR A O 1
ATOM 1606 N N . THR A 1 228 ? 19.577 -11.676 -15.368 1.00 97.44 228 THR A N 1
ATOM 1607 C CA . THR A 1 228 ? 19.701 -11.250 -16.765 1.00 97.44 228 THR A CA 1
ATOM 1608 C C . THR A 1 228 ? 18.503 -10.391 -17.126 1.00 97.44 228 THR A C 1
ATOM 1610 O O . THR A 1 228 ? 17.365 -10.865 -17.069 1.00 97.44 228 THR A O 1
ATOM 1613 N N . TRP A 1 229 ? 18.743 -9.137 -17.498 1.00 98.50 229 TRP A N 1
ATOM 1614 C CA . TRP A 1 229 ? 17.687 -8.164 -17.765 1.00 98.50 229 TRP A CA 1
ATOM 1615 C C . TRP A 1 229 ? 17.582 -7.839 -19.249 1.00 98.50 229 TRP A C 1
ATOM 1617 O O . TRP A 1 229 ? 18.566 -7.791 -19.976 1.00 98.50 229 TRP A O 1
ATOM 1627 N N . THR A 1 230 ? 16.356 -7.640 -19.721 1.00 98.44 230 THR A N 1
ATOM 1628 C CA . THR A 1 230 ? 16.068 -7.253 -21.105 1.00 98.44 230 THR A CA 1
ATOM 1629 C C . THR A 1 230 ? 15.289 -5.941 -21.116 1.00 98.44 230 THR A C 1
ATOM 1631 O O . THR A 1 230 ? 14.181 -5.916 -20.566 1.00 98.44 230 THR A O 1
ATOM 1634 N N . PRO A 1 231 ? 15.808 -4.875 -21.755 1.00 98.00 231 PRO A N 1
ATOM 1635 C CA . PRO A 1 231 ? 15.059 -3.641 -21.960 1.00 98.00 231 PRO A CA 1
ATOM 1636 C C . PRO A 1 231 ? 13.809 -3.858 -22.815 1.00 98.00 231 PRO A C 1
ATOM 1638 O O . PRO A 1 231 ? 13.838 -4.581 -23.815 1.00 98.00 231 PRO A O 1
ATOM 1641 N N . ARG A 1 232 ? 12.706 -3.216 -22.430 1.00 98.00 232 ARG A N 1
ATOM 1642 C CA . ARG A 1 232 ? 11.428 -3.221 -23.148 1.00 98.00 232 ARG A CA 1
ATOM 1643 C C . ARG A 1 232 ? 11.049 -1.807 -23.548 1.00 98.00 232 ARG A C 1
ATOM 1645 O O . ARG A 1 232 ? 11.273 -0.858 -22.800 1.00 98.00 232 ARG A O 1
ATOM 1652 N N . ASP A 1 233 ? 10.459 -1.684 -24.731 1.00 96.69 233 ASP A N 1
ATOM 1653 C CA . ASP A 1 233 ? 9.896 -0.418 -25.178 1.00 96.69 233 ASP A CA 1
ATOM 1654 C C . ASP A 1 233 ? 8.591 -0.148 -24.421 1.00 96.69 233 ASP A C 1
ATOM 1656 O O . ASP A 1 233 ? 7.664 -0.960 -24.437 1.00 96.69 233 ASP A O 1
ATOM 1660 N N . SER A 1 234 ? 8.532 0.991 -23.738 1.00 96.44 234 SER A N 1
ATOM 1661 C CA . SER A 1 234 ? 7.339 1.440 -23.023 1.00 96.44 234 SER A CA 1
ATOM 1662 C C . SER A 1 234 ? 6.407 2.278 -23.902 1.00 96.44 234 SER A C 1
ATOM 1664 O O . SER A 1 234 ? 5.296 2.603 -23.484 1.00 96.44 234 SER A O 1
ATOM 1666 N N . GLY A 1 235 ? 6.859 2.687 -25.094 1.00 92.38 235 GLY A N 1
ATOM 1667 C CA . GLY A 1 235 ? 6.167 3.665 -25.932 1.00 92.38 235 GLY A CA 1
ATOM 1668 C C . GLY A 1 235 ? 6.224 5.098 -25.386 1.00 92.38 235 GLY A C 1
ATOM 1669 O O . GLY A 1 235 ? 5.601 5.996 -25.953 1.00 92.38 235 GLY A O 1
ATOM 1670 N N . THR A 1 236 ? 6.968 5.344 -24.299 1.00 89.88 236 THR A N 1
ATOM 1671 C CA . THR A 1 236 ? 7.156 6.673 -23.700 1.00 89.88 236 THR A CA 1
ATOM 1672 C C . THR A 1 236 ? 8.629 6.885 -23.357 1.00 89.88 236 THR A C 1
ATOM 1674 O O . THR A 1 236 ? 9.219 6.073 -22.667 1.00 89.88 236 THR A O 1
ATOM 1677 N N . THR A 1 237 ? 9.255 7.974 -23.809 1.00 83.50 237 THR A N 1
ATOM 1678 C CA . THR A 1 237 ? 10.699 8.202 -23.549 1.00 83.50 237 THR A CA 1
ATOM 1679 C C . THR A 1 237 ? 10.983 9.404 -22.650 1.00 83.50 237 THR A C 1
ATOM 1681 O O . THR A 1 237 ? 12.109 9.597 -22.205 1.00 83.50 237 THR A O 1
ATOM 1684 N N . ASN A 1 238 ? 9.966 10.227 -22.373 1.00 89.75 238 ASN A N 1
ATOM 1685 C CA . ASN A 1 238 ? 10.102 11.485 -21.627 1.00 89.75 238 ASN A CA 1
ATOM 1686 C C . ASN A 1 238 ? 9.371 11.468 -20.275 1.00 89.75 238 ASN A C 1
ATOM 1688 O O . ASN A 1 238 ? 9.284 12.506 -19.624 1.00 89.75 238 ASN A O 1
ATOM 1692 N N . GLN A 1 239 ? 8.811 10.323 -19.875 1.00 95.31 239 GLN A N 1
ATOM 1693 C CA . GLN A 1 239 ? 8.060 10.176 -18.629 1.00 95.31 239 GLN A CA 1
ATOM 1694 C C . GLN A 1 239 ? 8.810 9.272 -17.662 1.00 95.31 239 GLN A C 1
ATOM 1696 O O . GLN A 1 239 ? 9.368 8.267 -18.074 1.00 95.31 239 GLN A O 1
ATOM 1701 N N . ASN A 1 240 ? 8.821 9.600 -16.376 1.00 97.62 240 ASN A N 1
ATOM 1702 C CA . ASN A 1 240 ? 9.402 8.734 -15.356 1.00 97.62 240 ASN A CA 1
ATOM 1703 C C . ASN A 1 240 ? 8.327 7.781 -14.841 1.00 97.62 240 ASN A C 1
ATOM 1705 O O . ASN A 1 240 ? 7.290 8.240 -14.360 1.00 97.62 240 ASN A O 1
ATOM 1709 N N . LEU A 1 241 ? 8.590 6.480 -14.911 1.00 98.50 241 LEU A N 1
ATOM 1710 C CA . LEU A 1 241 ? 7.760 5.453 -14.291 1.00 98.50 241 LEU A CA 1
ATOM 1711 C C . LEU A 1 241 ? 8.211 5.281 -12.841 1.00 98.50 241 LEU A C 1
ATOM 1713 O O . LEU A 1 241 ? 9.409 5.233 -12.570 1.00 98.50 241 LEU A O 1
ATOM 1717 N N . THR A 1 242 ? 7.262 5.269 -11.910 1.00 97.69 242 THR A N 1
ATOM 1718 C CA . THR A 1 242 ? 7.550 5.348 -10.469 1.00 97.69 242 THR A CA 1
ATOM 1719 C C . THR A 1 242 ? 7.280 4.034 -9.755 1.00 97.69 242 THR A C 1
ATOM 1721 O O . THR A 1 242 ? 8.097 3.629 -8.935 1.00 97.69 242 THR A O 1
ATOM 1724 N N . ASP A 1 243 ? 6.190 3.351 -10.099 1.00 98.25 243 ASP A N 1
ATOM 1725 C CA . ASP A 1 243 ? 5.796 2.105 -9.445 1.00 98.25 243 ASP A CA 1
ATOM 1726 C C . ASP A 1 243 ? 5.167 1.126 -10.442 1.00 98.25 243 ASP A C 1
ATOM 1728 O O . ASP A 1 243 ? 4.748 1.513 -11.542 1.00 98.25 243 ASP A O 1
ATOM 1732 N N . VAL A 1 244 ? 5.144 -0.156 -10.081 1.00 98.56 244 VAL A N 1
ATOM 1733 C CA . VAL A 1 244 ? 4.595 -1.235 -10.904 1.00 98.56 244 VAL A CA 1
ATOM 1734 C C . VAL A 1 244 ? 3.957 -2.311 -10.031 1.00 98.56 244 VAL A C 1
ATOM 1736 O O . VAL A 1 244 ? 4.557 -2.807 -9.081 1.00 98.56 244 VAL A O 1
ATOM 1739 N N . THR A 1 245 ? 2.744 -2.713 -10.394 1.00 98.38 245 THR A N 1
ATOM 1740 C CA . THR A 1 245 ? 2.009 -3.803 -9.748 1.00 98.38 245 THR A CA 1
ATOM 1741 C C . THR A 1 245 ? 1.509 -4.804 -10.786 1.00 98.38 245 THR A C 1
ATOM 1743 O O . THR A 1 245 ? 1.569 -4.549 -11.992 1.00 98.38 245 THR A O 1
ATOM 1746 N N . TYR A 1 246 ? 1.021 -5.949 -10.323 1.00 98.38 246 TYR A N 1
ATOM 1747 C CA . TYR A 1 246 ? 0.373 -6.952 -11.155 1.00 98.38 246 TYR A CA 1
ATOM 1748 C C . TYR A 1 246 ? -0.916 -7.413 -10.496 1.00 98.38 246 TYR A C 1
ATOM 1750 O O . TYR A 1 246 ? -0.945 -7.723 -9.310 1.00 98.38 246 TYR A O 1
ATOM 1758 N N . GLY A 1 247 ? -1.972 -7.491 -11.291 1.00 97.25 247 GLY A N 1
ATOM 1759 C CA . GLY A 1 247 ? -3.305 -7.793 -10.813 1.00 97.25 247 GLY A CA 1
ATOM 1760 C C . GLY A 1 247 ? -4.244 -8.080 -11.960 1.00 97.25 247 GLY A C 1
ATOM 1761 O O . GLY A 1 247 ? -3.985 -7.646 -13.075 1.00 97.25 247 GLY A O 1
ATOM 1762 N N . ASN A 1 248 ? -5.315 -8.835 -11.731 1.00 96.62 248 ASN A N 1
ATOM 1763 C CA . ASN A 1 248 ? -6.296 -9.148 -12.778 1.00 96.62 248 ASN A CA 1
ATOM 1764 C C . ASN A 1 248 ? -5.673 -9.636 -14.115 1.00 96.62 248 ASN A C 1
ATOM 1766 O O . ASN A 1 248 ? -6.150 -9.308 -15.199 1.00 96.62 248 ASN A O 1
ATOM 1770 N N . GLY A 1 249 ? -4.547 -10.358 -14.060 1.00 97.12 249 GLY A N 1
ATOM 1771 C CA . GLY A 1 249 ? -3.838 -10.823 -15.259 1.00 97.12 249 GLY A CA 1
ATOM 1772 C C . GLY A 1 249 ? -3.040 -9.758 -16.034 1.00 97.12 249 GLY A C 1
ATOM 1773 O O . GLY A 1 249 ? -2.624 -10.025 -17.160 1.00 97.12 249 GLY A O 1
ATOM 1774 N N . THR A 1 250 ? -2.830 -8.561 -15.481 1.00 98.31 250 THR A N 1
ATOM 1775 C CA . THR A 1 250 ? -2.096 -7.467 -16.131 1.00 98.31 250 THR A CA 1
ATOM 1776 C C . THR A 1 250 ? -1.117 -6.784 -15.179 1.00 98.31 250 THR A C 1
ATOM 1778 O O . THR A 1 250 ? -1.419 -6.501 -14.022 1.00 98.31 250 THR A O 1
ATOM 1781 N N . PHE A 1 251 ? 0.062 -6.453 -15.694 1.00 98.81 251 PHE A N 1
ATOM 1782 C CA . PHE A 1 251 ? 0.935 -5.445 -15.114 1.00 98.81 251 PHE A CA 1
ATOM 1783 C C . PHE A 1 251 ? 0.336 -4.059 -15.329 1.00 98.81 251 PHE A C 1
ATOM 1785 O O . PHE A 1 251 ? -0.230 -3.776 -16.391 1.00 98.81 251 PHE A O 1
ATOM 1792 N N . VAL A 1 252 ? 0.510 -3.194 -14.337 1.00 98.88 252 VAL A N 1
ATOM 1793 C CA . VAL A 1 252 ? 0.162 -1.774 -14.384 1.00 98.88 252 VAL A CA 1
ATOM 1794 C C . VAL A 1 252 ? 1.339 -0.991 -13.824 1.00 98.88 252 VAL A C 1
ATOM 1796 O O . VAL A 1 252 ? 1.771 -1.255 -12.706 1.00 98.88 252 VAL A O 1
ATOM 1799 N N . THR A 1 253 ? 1.848 -0.020 -14.578 1.00 98.69 253 THR A N 1
ATOM 1800 C CA . THR A 1 253 ? 2.847 0.938 -14.086 1.00 98.69 253 THR A CA 1
ATOM 1801 C C . THR A 1 253 ? 2.313 2.358 -14.157 1.00 98.69 253 THR A C 1
ATOM 1803 O O . THR A 1 253 ? 1.563 2.701 -15.074 1.00 98.69 253 THR A O 1
ATOM 1806 N N . THR A 1 254 ? 2.693 3.173 -13.177 1.00 98.62 254 THR A N 1
ATOM 1807 C CA . THR A 1 254 ? 2.278 4.571 -13.038 1.00 98.62 254 THR A CA 1
ATOM 1808 C C . THR A 1 254 ? 3.485 5.506 -13.050 1.00 98.62 254 THR A C 1
ATOM 1810 O O . THR A 1 254 ? 4.617 5.088 -12.795 1.00 98.62 254 THR A O 1
ATOM 1813 N N . GLY A 1 255 ? 3.279 6.787 -13.361 1.00 98.25 255 GLY A N 1
ATOM 1814 C CA . GLY A 1 255 ? 4.391 7.729 -13.428 1.00 98.25 255 GLY A CA 1
ATOM 1815 C C . GLY A 1 255 ? 4.029 9.198 -13.613 1.00 98.25 255 GLY A C 1
ATOM 1816 O O . GLY A 1 255 ? 2.929 9.660 -13.295 1.00 98.25 255 GLY A O 1
ATOM 1817 N N . SER A 1 256 ? 4.992 9.958 -14.134 1.00 98.12 256 SER A N 1
ATOM 1818 C CA . SER A 1 256 ? 4.855 11.397 -14.358 1.00 98.12 256 SER A CA 1
ATOM 1819 C C . SER A 1 256 ? 3.748 11.732 -15.350 1.00 98.12 256 SER A C 1
ATOM 1821 O O . SER A 1 256 ? 3.433 10.948 -16.243 1.00 98.12 256 SER A O 1
ATOM 1823 N N . ASN A 1 257 ? 3.172 12.932 -15.219 1.00 96.94 257 ASN A N 1
ATOM 1824 C CA . ASN A 1 257 ? 2.157 13.457 -16.139 1.00 96.94 257 ASN A CA 1
ATOM 1825 C C . ASN A 1 257 ? 0.913 12.553 -16.299 1.00 96.94 257 ASN A C 1
ATOM 1827 O O . ASN A 1 257 ? 0.305 12.524 -17.366 1.00 96.94 257 ASN A O 1
ATOM 1831 N N . GLY A 1 258 ? 0.558 11.803 -15.258 1.00 97.69 258 GLY A N 1
ATOM 1832 C CA . GLY A 1 258 ? -0.581 10.891 -15.237 1.00 97.69 258 GLY A CA 1
ATOM 1833 C C . GLY A 1 258 ? -0.351 9.636 -16.071 1.00 97.69 258 GLY A C 1
ATOM 1834 O O . GLY A 1 258 ? -1.322 9.018 -16.497 1.00 97.69 258 GLY A O 1
ATOM 1835 N N . THR A 1 259 ? 0.907 9.284 -16.356 1.00 98.50 259 THR A N 1
ATOM 1836 C CA . THR A 1 259 ? 1.238 8.121 -17.188 1.00 98.50 259 THR A CA 1
ATOM 1837 C C . THR A 1 259 ? 0.760 6.846 -16.506 1.00 98.50 259 THR A C 1
ATOM 1839 O O . THR A 1 259 ? 1.133 6.587 -15.362 1.00 98.50 259 THR A O 1
ATOM 1842 N N . ILE A 1 260 ? -0.032 6.054 -17.229 1.00 98.75 260 ILE A N 1
ATOM 1843 C CA . ILE A 1 260 ? -0.402 4.685 -16.877 1.00 98.75 260 ILE A CA 1
ATOM 1844 C C . ILE A 1 260 ? -0.127 3.808 -18.093 1.00 98.75 260 ILE A C 1
ATOM 1846 O O . ILE A 1 260 ? -0.601 4.110 -19.190 1.00 98.75 260 ILE A O 1
ATOM 1850 N N . LEU A 1 261 ? 0.625 2.724 -17.910 1.00 98.75 261 LEU A N 1
ATOM 1851 C CA . LEU A 1 261 ? 0.846 1.715 -18.946 1.00 98.75 261 LEU A CA 1
ATOM 1852 C C . LEU A 1 261 ? 0.414 0.343 -18.425 1.00 98.75 261 LEU A C 1
ATOM 1854 O O . LEU A 1 261 ? 0.627 0.025 -17.255 1.00 98.75 261 LEU A O 1
ATOM 1858 N N . THR A 1 262 ? -0.147 -0.483 -19.306 1.00 98.69 262 THR A N 1
ATOM 1859 C CA . THR A 1 262 ? -0.547 -1.864 -18.991 1.00 98.69 262 THR A CA 1
ATOM 1860 C C . THR A 1 262 ? 0.149 -2.867 -19.890 1.00 98.69 262 THR A C 1
ATOM 1862 O O . THR A 1 262 ? 0.332 -2.585 -21.077 1.00 98.69 262 THR A O 1
ATOM 1865 N N . SER A 1 263 ? 0.429 -4.057 -19.370 1.00 98.62 263 SER A N 1
ATOM 1866 C CA . SER A 1 263 ? 0.938 -5.183 -20.153 1.00 98.62 263 SER A CA 1
ATOM 1867 C C . SER A 1 263 ? 0.477 -6.508 -19.557 1.00 98.62 263 SER A C 1
ATOM 1869 O O . SER A 1 263 ? 0.578 -6.698 -18.354 1.00 98.62 263 SER A O 1
ATOM 1871 N N . THR A 1 264 ? 0.015 -7.456 -20.368 1.00 97.94 264 THR A N 1
ATOM 1872 C CA . THR A 1 264 ? -0.342 -8.805 -19.886 1.00 97.94 264 THR A CA 1
ATOM 1873 C C . THR A 1 264 ? 0.864 -9.746 -19.808 1.00 97.94 264 THR A C 1
ATOM 1875 O O . THR A 1 264 ? 0.823 -10.748 -19.099 1.00 97.94 264 THR A O 1
ATOM 1878 N N . ASP A 1 265 ? 1.947 -9.429 -20.521 1.00 96.81 265 ASP A N 1
ATOM 1879 C CA . ASP A 1 265 ? 3.134 -10.281 -20.661 1.00 96.81 265 ASP A CA 1
ATOM 1880 C C . ASP A 1 265 ? 4.432 -9.627 -20.150 1.00 96.81 265 ASP A C 1
ATOM 1882 O O . ASP A 1 265 ? 5.483 -10.263 -20.137 1.00 96.81 265 ASP A O 1
ATOM 1886 N N . GLY A 1 266 ? 4.374 -8.359 -19.728 1.00 97.06 266 GLY A N 1
ATOM 1887 C CA . GLY A 1 266 ? 5.525 -7.573 -19.274 1.00 97.06 266 GLY A CA 1
ATOM 1888 C C . GLY A 1 266 ? 6.426 -7.064 -20.407 1.00 97.06 266 GLY A C 1
ATOM 1889 O O . GLY A 1 266 ? 7.379 -6.329 -20.152 1.00 97.06 266 GLY A O 1
ATOM 1890 N N . THR A 1 267 ? 6.137 -7.409 -21.663 1.00 97.00 267 THR A N 1
ATOM 1891 C CA . THR A 1 267 ? 6.971 -7.097 -22.832 1.00 97.00 267 THR A CA 1
ATOM 1892 C C . THR A 1 267 ? 6.349 -6.052 -23.748 1.00 97.00 267 THR A C 1
ATOM 1894 O O . THR A 1 267 ? 7.060 -5.153 -24.193 1.00 97.00 267 THR A O 1
ATOM 1897 N N . THR A 1 268 ? 5.041 -6.138 -24.001 1.00 97.56 268 THR A N 1
ATOM 1898 C CA . THR A 1 268 ? 4.308 -5.190 -24.846 1.00 97.56 268 THR A CA 1
ATOM 1899 C C . THR A 1 268 ? 3.465 -4.286 -23.963 1.00 97.56 268 THR A C 1
ATOM 1901 O O . THR A 1 268 ? 2.547 -4.755 -23.288 1.00 97.56 268 THR A O 1
ATOM 1904 N N . TRP A 1 269 ? 3.765 -2.988 -23.971 1.00 98.44 269 TRP A N 1
ATOM 1905 C CA . TRP A 1 269 ? 3.122 -2.007 -23.100 1.00 98.44 269 TRP A CA 1
ATOM 1906 C C . TRP A 1 269 ? 2.172 -1.106 -23.878 1.00 98.44 269 TRP A C 1
ATOM 1908 O O . TRP A 1 269 ? 2.492 -0.604 -24.951 1.00 98.44 269 TRP A O 1
ATOM 1918 N N . THR A 1 270 ? 0.975 -0.911 -23.329 1.00 98.38 270 THR A N 1
ATOM 1919 C CA . THR A 1 270 ? -0.072 -0.070 -23.919 1.00 98.38 270 THR A CA 1
ATOM 1920 C C . THR A 1 270 ? -0.370 1.113 -22.997 1.00 98.38 270 THR A C 1
ATOM 1922 O O . THR A 1 270 ? -0.731 0.873 -21.840 1.00 98.38 270 THR A O 1
ATOM 1925 N N . PRO A 1 271 ? -0.276 2.368 -23.476 1.00 97.75 271 PRO A N 1
ATOM 1926 C CA . PRO A 1 271 ? -0.694 3.537 -22.710 1.00 97.75 271 PRO A CA 1
ATOM 1927 C C . PRO A 1 271 ? -2.195 3.541 -22.420 1.00 97.75 271 PRO A C 1
ATOM 1929 O O . PRO A 1 271 ? -3.004 3.189 -23.282 1.00 97.75 271 PRO A O 1
ATOM 1932 N N . ARG A 1 272 ? -2.570 3.976 -21.217 1.00 98.12 272 ARG A N 1
ATOM 1933 C CA . ARG A 1 272 ? -3.957 4.158 -20.774 1.00 98.12 272 ARG A CA 1
ATOM 1934 C C . ARG A 1 272 ? -4.189 5.600 -20.356 1.00 98.12 272 ARG A C 1
ATOM 1936 O O . ARG A 1 272 ? -3.301 6.241 -19.798 1.00 98.12 272 ARG A O 1
ATOM 1943 N N . ASP A 1 273 ? -5.387 6.096 -20.639 1.00 97.25 273 ASP A N 1
ATOM 1944 C CA . ASP A 1 273 ? -5.794 7.418 -20.183 1.00 97.25 273 ASP A CA 1
ATOM 1945 C C . ASP A 1 273 ? -6.150 7.363 -18.694 1.00 97.25 273 ASP A C 1
ATOM 1947 O O . ASP A 1 273 ? -6.958 6.542 -18.261 1.00 97.25 273 ASP A O 1
ATOM 1951 N N . SER A 1 274 ? -5.521 8.235 -17.914 1.00 97.62 274 SER A N 1
ATOM 1952 C CA . SER A 1 274 ? -5.780 8.391 -16.483 1.00 97.62 274 SER A CA 1
ATOM 1953 C C . SER A 1 274 ? -6.794 9.495 -16.183 1.00 97.62 274 SER A C 1
ATOM 1955 O O . SER A 1 274 ? -7.261 9.598 -15.050 1.00 97.62 274 SER A O 1
ATOM 1957 N N . GLY A 1 275 ? -7.104 10.354 -17.162 1.00 96.88 275 GLY A N 1
ATOM 1958 C CA . GLY A 1 275 ? -7.966 11.524 -16.986 1.00 96.88 275 GLY A CA 1
ATOM 1959 C C . GLY A 1 275 ? -7.340 12.679 -16.189 1.00 96.88 275 GLY A C 1
ATOM 1960 O O . GLY A 1 275 ? -8.015 13.678 -15.948 1.00 96.88 275 GLY A O 1
ATOM 1961 N N . ILE A 1 276 ? -6.064 12.580 -15.786 1.00 96.06 276 ILE A N 1
ATOM 1962 C CA . ILE A 1 276 ? -5.384 13.539 -14.887 1.00 96.06 276 ILE A CA 1
ATOM 1963 C C . ILE A 1 276 ? -4.035 14.042 -15.435 1.00 96.06 276 ILE A C 1
ATOM 1965 O O . ILE A 1 276 ? -3.046 14.164 -14.707 1.00 96.06 276 ILE A O 1
ATOM 1969 N N . GLY A 1 277 ? -3.971 14.328 -16.739 1.00 93.00 277 GLY A N 1
ATOM 1970 C CA . GLY A 1 277 ? -2.758 14.847 -17.383 1.00 93.00 277 GLY A CA 1
ATOM 1971 C C . GLY A 1 277 ? -2.116 16.005 -16.599 1.00 93.00 277 GLY A C 1
ATOM 1972 O O . GLY A 1 277 ? -2.801 16.892 -16.093 1.00 93.00 277 GLY A O 1
ATOM 1973 N N . GLY A 1 278 ? -0.787 15.993 -16.472 1.00 94.00 278 GLY A N 1
ATOM 1974 C CA . GLY A 1 278 ? -0.020 16.978 -15.694 1.00 94.00 278 GLY A CA 1
ATOM 1975 C C . GLY A 1 278 ? 0.235 16.606 -14.228 1.00 94.00 278 GLY A C 1
ATOM 1976 O O . GLY A 1 278 ? 1.048 17.261 -13.573 1.00 94.00 278 GLY A O 1
ATOM 1977 N N . VAL A 1 279 ? -0.397 15.550 -13.704 1.00 97.50 279 VAL A N 1
ATOM 1978 C CA . VAL A 1 279 ? -0.294 15.153 -12.289 1.00 97.50 279 VAL A CA 1
ATOM 1979 C C . VAL A 1 279 ? 0.562 13.895 -12.128 1.00 97.50 279 VAL A C 1
ATOM 1981 O O . VAL A 1 279 ? 0.373 12.914 -12.829 1.00 97.50 279 VAL A O 1
ATOM 1984 N N . HIS A 1 280 ? 1.544 13.899 -11.224 1.00 98.38 280 HIS A N 1
ATOM 1985 C CA . HIS A 1 280 ? 2.442 12.748 -11.020 1.00 98.38 280 HIS A CA 1
ATOM 1986 C C . HIS A 1 280 ? 1.779 11.670 -10.150 1.00 98.38 280 HIS A C 1
ATOM 1988 O O . HIS A 1 280 ? 1.283 11.999 -9.072 1.00 98.38 280 HIS A O 1
ATOM 1994 N N . LEU A 1 281 ? 1.818 10.407 -10.585 1.00 98.62 281 LEU A N 1
ATOM 1995 C CA . LEU A 1 281 ? 1.415 9.233 -9.799 1.00 98.62 281 LEU A CA 1
ATOM 1996 C C . LEU A 1 281 ? 2.654 8.556 -9.196 1.00 98.62 281 LEU A C 1
ATOM 1998 O O . LEU A 1 281 ? 3.639 8.343 -9.903 1.00 98.62 281 LEU A O 1
ATOM 2002 N N . TYR A 1 282 ? 2.620 8.269 -7.894 1.00 98.19 282 TYR A N 1
ATOM 2003 C CA . TYR A 1 282 ? 3.776 7.777 -7.133 1.00 98.19 282 TYR A CA 1
ATOM 2004 C C . TYR A 1 282 ? 3.675 6.309 -6.728 1.00 98.19 282 TYR A C 1
ATOM 2006 O O . TYR A 1 282 ? 4.710 5.656 -6.663 1.00 98.19 282 TYR A O 1
ATOM 2014 N N . GLY A 1 283 ? 2.467 5.801 -6.481 1.00 97.75 283 GLY A N 1
ATOM 2015 C CA . GLY A 1 283 ? 2.257 4.428 -6.027 1.00 97.75 283 GLY A CA 1
ATOM 2016 C C . GLY A 1 283 ? 1.078 3.773 -6.727 1.00 97.75 283 GLY A C 1
ATOM 2017 O O . GLY A 1 283 ? 0.141 4.461 -7.149 1.00 97.75 283 GLY A O 1
ATOM 2018 N N . VAL A 1 284 ? 1.126 2.449 -6.859 1.00 98.44 284 VAL A N 1
ATOM 2019 C CA . VAL A 1 284 ? 0.011 1.644 -7.362 1.00 98.44 284 VAL A CA 1
ATOM 2020 C C . VAL A 1 284 ? -0.034 0.276 -6.682 1.00 98.44 284 VAL A C 1
ATOM 2022 O O . VAL A 1 284 ? 0.979 -0.405 -6.561 1.00 98.44 284 VAL A O 1
ATOM 2025 N N . SER A 1 285 ? -1.223 -0.158 -6.277 1.00 97.38 285 SER A N 1
ATOM 2026 C CA . SER A 1 285 ? -1.471 -1.512 -5.774 1.00 97.38 285 SER A CA 1
ATOM 2027 C C . SER A 1 285 ? -2.645 -2.152 -6.506 1.00 97.38 285 SER A C 1
ATOM 2029 O O . SER A 1 285 ? -3.478 -1.454 -7.091 1.00 97.38 285 SER A O 1
ATOM 2031 N N . TYR A 1 286 ? -2.701 -3.482 -6.494 1.00 96.94 286 TYR A N 1
ATOM 2032 C CA . TYR A 1 286 ? -3.880 -4.240 -6.886 1.00 96.94 286 TYR A CA 1
ATOM 2033 C C . TYR A 1 286 ? -4.226 -5.223 -5.791 1.00 96.94 286 TYR A C 1
ATOM 2035 O O . TYR A 1 286 ? -3.487 -6.174 -5.574 1.00 96.94 286 TYR A O 1
ATOM 2043 N N . GLU A 1 287 ? -5.355 -5.000 -5.144 1.00 93.50 287 GLU A N 1
ATOM 2044 C CA . GLU A 1 287 ? -5.862 -5.859 -4.086 1.00 93.50 287 GLU A CA 1
ATOM 2045 C C . GLU A 1 287 ? -7.373 -5.654 -3.967 1.00 93.50 287 GLU A C 1
ATOM 2047 O O . GLU A 1 287 ? -7.922 -4.685 -4.495 1.00 93.50 287 GLU A O 1
ATOM 2052 N N . ASN A 1 288 ? -8.082 -6.577 -3.315 1.00 91.50 288 ASN A N 1
ATOM 2053 C CA . ASN A 1 288 ? -9.551 -6.545 -3.244 1.00 91.50 288 ASN A CA 1
ATOM 2054 C C . ASN A 1 288 ? -10.221 -6.398 -4.631 1.00 91.50 288 ASN A C 1
ATOM 2056 O O . ASN A 1 288 ? -11.228 -5.714 -4.806 1.00 91.50 288 ASN A O 1
ATOM 2060 N N . SER A 1 289 ? -9.623 -7.027 -5.649 1.00 95.25 289 SER A N 1
ATOM 2061 C CA . SER A 1 289 ? -10.050 -6.970 -7.055 1.00 95.25 289 SER A CA 1
ATOM 2062 C C . SER A 1 289 ? -10.065 -5.576 -7.702 1.00 95.25 289 SER A C 1
ATOM 2064 O O . SER A 1 289 ? -10.649 -5.415 -8.777 1.00 95.25 289 SER A O 1
ATOM 2066 N N . ILE A 1 290 ? -9.410 -4.579 -7.103 1.00 97.06 290 ILE A N 1
ATOM 2067 C CA . ILE A 1 290 ? -9.287 -3.236 -7.668 1.00 97.06 290 ILE A CA 1
ATOM 2068 C C . ILE A 1 290 ? -7.835 -2.764 -7.667 1.00 97.06 290 ILE A C 1
ATOM 2070 O O . ILE A 1 290 ? -7.056 -3.028 -6.757 1.00 97.06 290 ILE A O 1
ATOM 2074 N N . PHE A 1 291 ? -7.474 -2.024 -8.704 1.00 98.62 291 PHE A N 1
ATOM 2075 C CA . PHE A 1 291 ? -6.282 -1.201 -8.731 1.00 98.62 291 PHE A CA 1
ATOM 2076 C C . PHE A 1 291 ? -6.552 0.116 -8.018 1.00 98.62 291 PHE A C 1
ATOM 2078 O O . PHE A 1 291 ? -7.572 0.762 -8.277 1.00 98.62 291 PHE A O 1
ATOM 2085 N N . VAL A 1 292 ? -5.597 0.551 -7.203 1.00 98.69 292 VAL A N 1
ATOM 2086 C CA . VAL A 1 292 ? -5.577 1.882 -6.597 1.00 98.69 292 VAL A CA 1
ATOM 2087 C C . VAL A 1 292 ? -4.250 2.544 -6.940 1.00 98.69 292 VAL A C 1
ATOM 2089 O O . VAL A 1 292 ? -3.192 2.005 -6.632 1.00 98.69 292 VAL A O 1
ATOM 2092 N N . ALA A 1 293 ? -4.298 3.709 -7.584 1.00 98.69 293 ALA A N 1
ATOM 2093 C CA . ALA A 1 293 ? -3.124 4.528 -7.871 1.00 98.69 293 ALA A CA 1
ATOM 2094 C C . ALA A 1 293 ? -3.201 5.843 -7.096 1.00 98.69 293 ALA A C 1
ATOM 2096 O O . ALA A 1 293 ? -4.247 6.494 -7.077 1.00 98.69 293 ALA A O 1
ATOM 2097 N N . VAL A 1 294 ? -2.091 6.249 -6.484 1.00 98.75 294 VAL A N 1
ATOM 2098 C CA . VAL A 1 294 ? -2.019 7.445 -5.634 1.00 98.75 294 VAL A CA 1
ATOM 2099 C C . VAL A 1 294 ? -0.942 8.410 -6.115 1.00 98.75 294 VAL A C 1
ATOM 2101 O O . VAL A 1 294 ? 0.046 8.001 -6.734 1.00 98.75 294 VAL A O 1
ATOM 2104 N N . GLY A 1 295 ? -1.129 9.711 -5.884 1.00 98.44 295 GLY A N 1
ATOM 2105 C CA . GLY A 1 295 ? -0.276 10.719 -6.505 1.00 98.44 295 GLY A CA 1
ATOM 2106 C C . GLY A 1 295 ? -0.209 12.083 -5.827 1.00 98.44 295 GLY A C 1
ATOM 2107 O O . GLY A 1 295 ? -0.659 12.311 -4.704 1.00 98.44 295 GLY A O 1
ATOM 2108 N N . LYS A 1 296 ? 0.387 13.027 -6.561 1.00 98.38 296 LYS A N 1
ATOM 2109 C CA . LYS A 1 296 ? 0.489 14.445 -6.192 1.00 98.38 296 LYS A CA 1
ATOM 2110 C C . LYS A 1 296 ? -0.908 15.035 -5.939 1.00 98.38 296 LYS A C 1
ATOM 2112 O O . LYS A 1 296 ? -1.882 14.550 -6.505 1.00 98.38 296 LYS A O 1
ATOM 2117 N N . ILE A 1 297 ? -0.989 16.109 -5.148 1.00 97.38 297 ILE A N 1
ATOM 2118 C CA . ILE A 1 297 ? -2.226 16.864 -4.858 1.00 97.38 297 ILE A CA 1
ATOM 2119 C C . ILE A 1 297 ? -3.385 15.994 -4.335 1.00 97.38 297 ILE A C 1
ATOM 2121 O O . ILE A 1 297 ? -4.529 16.195 -4.726 1.00 97.38 297 ILE A O 1
ATOM 2125 N N . GLY A 1 298 ? -3.084 14.998 -3.497 1.00 98.00 298 GLY A N 1
ATOM 2126 C CA . GLY A 1 298 ? -4.083 14.091 -2.928 1.00 98.00 298 GLY A CA 1
ATOM 2127 C C . GLY A 1 298 ? -4.752 13.164 -3.940 1.00 98.00 298 GLY A C 1
ATOM 2128 O O . GLY A 1 298 ? -5.836 12.656 -3.670 1.00 98.00 298 GLY A O 1
ATOM 2129 N N . THR A 1 299 ? -4.158 12.963 -5.118 1.00 98.56 299 THR A N 1
ATOM 2130 C CA . THR A 1 299 ? -4.775 12.170 -6.188 1.00 98.56 299 THR A CA 1
ATOM 2131 C C . THR A 1 299 ? -4.955 10.718 -5.764 1.00 98.56 299 THR A C 1
ATOM 2133 O O . THR A 1 299 ? -3.978 10.070 -5.391 1.00 98.56 299 THR A O 1
ATOM 2136 N N . VAL A 1 300 ? -6.176 10.202 -5.923 1.00 98.75 300 VAL A N 1
ATOM 2137 C CA . VAL A 1 300 ? -6.500 8.773 -5.872 1.00 98.75 300 VAL A CA 1
ATOM 2138 C C . VAL A 1 300 ? -7.268 8.402 -7.138 1.00 98.75 300 VAL A C 1
ATOM 2140 O O . VAL A 1 300 ? -8.251 9.056 -7.494 1.00 98.75 300 VAL A O 1
ATOM 2143 N N . LEU A 1 301 ? -6.826 7.351 -7.825 1.00 98.75 301 LEU A N 1
ATOM 2144 C CA . LEU A 1 301 ? -7.530 6.734 -8.943 1.00 98.75 301 LEU A CA 1
ATOM 2145 C C . LEU A 1 301 ? -7.835 5.272 -8.619 1.00 98.75 301 LEU A C 1
ATOM 2147 O O . LEU A 1 301 ? -7.017 4.585 -8.015 1.00 98.75 301 LEU A O 1
ATOM 2151 N N . THR A 1 302 ? -8.983 4.789 -9.087 1.00 98.62 302 THR A N 1
ATOM 2152 C CA . THR A 1 302 ? -9.395 3.382 -8.962 1.00 98.62 302 THR A CA 1
ATOM 2153 C C . THR A 1 302 ? -9.724 2.781 -10.319 1.00 98.62 302 THR A C 1
ATOM 2155 O O . THR A 1 302 ? -10.225 3.485 -11.198 1.00 98.62 302 THR A O 1
ATOM 2158 N N . SER A 1 303 ? -9.472 1.487 -10.488 1.00 98.62 303 SER A N 1
ATOM 2159 C CA . SER A 1 303 ? -9.851 0.733 -11.685 1.00 98.62 303 SER A CA 1
ATOM 2160 C C . SER A 1 303 ? -10.072 -0.738 -11.343 1.00 98.62 303 SER A C 1
ATOM 2162 O O . SER A 1 303 ? -9.354 -1.283 -10.521 1.00 98.62 303 SER A O 1
ATOM 2164 N N . THR A 1 304 ? -11.026 -1.414 -11.975 1.00 97.62 304 THR A N 1
ATOM 2165 C CA . THR A 1 304 ? -11.198 -2.875 -11.834 1.00 97.62 304 THR A CA 1
ATOM 2166 C C . THR A 1 304 ? -10.398 -3.661 -12.877 1.00 97.62 304 THR A C 1
ATOM 2168 O O . THR A 1 304 ? -10.129 -4.847 -12.695 1.00 97.62 304 THR A O 1
ATOM 2171 N N . ASP A 1 305 ? -10.001 -3.017 -13.976 1.00 97.12 305 ASP A N 1
ATOM 2172 C CA . ASP A 1 305 ? -9.394 -3.662 -15.147 1.00 97.12 305 ASP A CA 1
ATOM 2173 C C . ASP A 1 305 ? -7.999 -3.116 -15.509 1.00 97.12 305 ASP A C 1
ATOM 2175 O O . ASP A 1 305 ? -7.340 -3.645 -16.400 1.00 97.12 305 ASP A O 1
ATOM 2179 N N . GLY A 1 306 ? -7.536 -2.066 -14.823 1.00 97.56 306 GLY A N 1
ATOM 2180 C CA . GLY A 1 306 ? -6.252 -1.404 -15.072 1.00 97.56 306 GLY A CA 1
ATOM 2181 C C . GLY A 1 306 ? -6.249 -0.497 -16.310 1.00 97.56 306 GLY A C 1
ATOM 2182 O O . GLY A 1 306 ? -5.243 0.151 -16.603 1.00 97.56 306 GLY A O 1
ATOM 2183 N N . THR A 1 307 ? -7.364 -0.411 -17.037 1.00 97.62 307 THR A N 1
ATOM 2184 C CA . THR A 1 307 ? -7.498 0.327 -18.300 1.00 97.62 307 THR A CA 1
ATOM 2185 C C . THR A 1 307 ? -8.420 1.535 -18.195 1.00 97.62 307 THR A C 1
ATOM 2187 O O . THR A 1 307 ? -8.099 2.578 -18.761 1.00 97.62 307 THR A O 1
ATOM 2190 N N . SER A 1 308 ? -9.523 1.412 -17.456 1.00 97.94 308 SER A N 1
ATOM 2191 C CA . SER A 1 308 ? -10.510 2.468 -17.236 1.00 97.94 308 SER A CA 1
ATOM 2192 C C . SER A 1 308 ? -10.389 2.973 -15.805 1.00 97.94 308 SER A C 1
ATOM 2194 O O . SER A 1 308 ? -10.648 2.226 -14.858 1.00 97.94 308 SER A O 1
ATOM 2196 N N . TRP A 1 309 ? -9.985 4.231 -15.637 1.00 98.56 309 TRP A N 1
ATOM 2197 C CA . TRP A 1 309 ? -9.674 4.810 -14.330 1.00 98.56 309 TRP A CA 1
ATOM 2198 C C . TRP A 1 309 ? -10.709 5.843 -13.900 1.00 98.56 309 TRP A C 1
ATOM 2200 O O . TRP A 1 309 ? -11.156 6.674 -14.685 1.00 98.56 309 TRP A O 1
ATOM 2210 N N . THR A 1 310 ? -11.078 5.792 -12.623 1.00 98.50 310 THR A N 1
ATOM 2211 C CA . THR A 1 310 ? -12.003 6.734 -11.986 1.00 98.50 310 THR A CA 1
ATOM 2212 C C . THR A 1 310 ? -11.277 7.499 -10.891 1.00 98.50 310 THR A C 1
ATOM 2214 O O . THR A 1 310 ? -10.727 6.882 -9.977 1.00 98.50 310 THR A O 1
ATOM 2217 N N . SER A 1 311 ? -11.303 8.832 -10.957 1.00 98.12 311 SER A N 1
ATOM 2218 C CA . SER A 1 311 ? -10.777 9.692 -9.892 1.00 98.12 311 SER A CA 1
ATOM 2219 C C . SER A 1 311 ? -11.673 9.651 -8.653 1.00 98.12 311 SER A C 1
ATOM 2221 O O . SER A 1 311 ? -12.901 9.676 -8.762 1.00 98.12 311 SER A O 1
ATOM 2223 N N . ARG A 1 312 ? -11.052 9.566 -7.475 1.00 98.31 312 ARG A N 1
ATOM 2224 C CA . ARG A 1 312 ? -11.706 9.538 -6.164 1.00 98.31 312 ARG A CA 1
ATOM 2225 C C . ARG A 1 312 ? -11.248 10.721 -5.323 1.00 98.31 312 ARG A C 1
ATOM 2227 O O . ARG A 1 312 ? -10.102 11.160 -5.415 1.00 98.31 312 ARG A O 1
ATOM 2234 N N . THR A 1 313 ? -12.151 11.231 -4.495 1.00 96.75 313 THR A N 1
ATOM 2235 C CA . THR A 1 313 ? -11.834 12.289 -3.535 1.00 96.75 313 THR A CA 1
ATOM 2236 C C . THR A 1 313 ? -11.156 11.674 -2.317 1.00 96.75 313 THR A C 1
ATOM 2238 O O . THR A 1 313 ? -11.731 10.811 -1.663 1.00 96.75 313 THR A O 1
ATOM 2241 N N . SER A 1 314 ? -9.944 12.131 -2.012 1.00 96.94 314 SER A N 1
ATOM 2242 C CA . SER A 1 314 ? -9.164 11.675 -0.854 1.00 96.94 314 SER A CA 1
ATOM 2243 C C . SER A 1 314 ? -9.407 12.491 0.417 1.00 96.94 314 SER A C 1
ATOM 2245 O O . SER A 1 314 ? -9.064 12.042 1.502 1.00 96.94 314 SER A O 1
ATOM 2247 N N . GLY A 1 315 ? -9.956 13.704 0.286 1.00 94.44 315 GLY A N 1
ATOM 2248 C CA . GLY A 1 315 ? -10.136 14.640 1.401 1.00 94.44 315 GLY A CA 1
ATOM 2249 C C . GLY A 1 315 ? -8.896 15.476 1.745 1.00 94.44 315 GLY A C 1
ATOM 2250 O O . GLY A 1 315 ? -8.987 16.349 2.599 1.00 94.44 315 GLY A O 1
ATOM 2251 N N . THR A 1 316 ? -7.769 15.283 1.051 1.00 95.50 316 THR A N 1
ATOM 2252 C CA . THR A 1 316 ? -6.516 16.022 1.282 1.00 95.50 316 THR A CA 1
ATOM 2253 C C . THR A 1 316 ? -5.929 16.574 -0.017 1.00 95.50 316 THR A C 1
ATOM 2255 O O . THR A 1 316 ? -6.244 16.112 -1.112 1.00 95.50 316 THR A O 1
ATOM 2258 N N . THR A 1 317 ? -5.048 17.567 0.098 1.00 97.12 317 THR A N 1
ATOM 2259 C CA . THR A 1 317 ? -4.201 18.058 -1.002 1.00 97.12 317 THR A CA 1
ATOM 2260 C C . THR A 1 317 ? -2.745 17.621 -0.865 1.00 97.12 317 THR A C 1
ATOM 2262 O O . THR A 1 317 ? -1.925 17.936 -1.731 1.00 97.12 317 THR A O 1
ATOM 2265 N N . GLU A 1 318 ? -2.401 16.913 0.209 1.00 97.62 318 GLU A N 1
ATOM 2266 C CA . GLU A 1 318 ? -1.049 16.408 0.423 1.00 97.62 318 GLU A CA 1
ATOM 2267 C C . GLU A 1 318 ? -0.692 15.347 -0.622 1.00 97.62 318 GLU A C 1
ATOM 2269 O O . GLU A 1 318 ? -1.534 14.622 -1.152 1.00 97.62 318 GLU A O 1
ATOM 2274 N N . ARG A 1 319 ? 0.590 15.267 -0.979 1.00 97.81 319 ARG A N 1
ATOM 2275 C CA . ARG A 1 319 ? 1.072 14.242 -1.910 1.00 97.81 319 ARG A CA 1
ATOM 2276 C C . ARG A 1 319 ? 0.983 12.869 -1.245 1.00 97.81 319 ARG A C 1
ATOM 2278 O O . ARG A 1 319 ? 1.569 12.671 -0.187 1.00 97.81 319 ARG A O 1
ATOM 2285 N N . LEU A 1 320 ? 0.364 11.914 -1.932 1.00 98.50 320 LEU A N 1
ATOM 2286 C CA . LEU A 1 320 ? 0.335 10.505 -1.549 1.00 98.50 320 LEU A CA 1
ATOM 2287 C C . LEU A 1 320 ? 1.455 9.748 -2.280 1.00 98.50 320 LEU A C 1
ATOM 2289 O O . LEU A 1 320 ? 1.709 10.002 -3.460 1.00 98.50 320 LEU A O 1
ATOM 2293 N N . ASN A 1 321 ? 2.157 8.867 -1.568 1.00 97.56 321 ASN A N 1
ATOM 2294 C CA . ASN A 1 321 ? 3.382 8.207 -2.030 1.00 97.56 321 ASN A CA 1
ATOM 2295 C C . ASN A 1 321 ? 3.230 6.705 -2.224 1.00 97.56 321 ASN A C 1
ATOM 2297 O O . ASN A 1 321 ? 3.661 6.184 -3.247 1.00 97.56 321 ASN A O 1
ATOM 2301 N N . GLY A 1 322 ? 2.650 6.029 -1.238 1.00 96.56 322 GLY A N 1
ATOM 2302 C CA . GLY A 1 322 ? 2.533 4.580 -1.212 1.00 96.56 322 GLY A CA 1
ATOM 2303 C C . GLY A 1 322 ? 1.125 4.176 -0.824 1.00 96.56 322 GLY A C 1
ATOM 2304 O O . GLY A 1 322 ? 0.471 4.880 -0.057 1.00 96.56 322 GLY A O 1
ATOM 2305 N N . VAL A 1 323 ? 0.678 3.045 -1.355 1.00 97.19 323 VAL A N 1
ATOM 2306 C CA . VAL A 1 323 ? -0.631 2.463 -1.073 1.00 97.19 323 VAL A CA 1
ATOM 2307 C C . VAL A 1 323 ? -0.489 0.955 -0.909 1.00 97.19 323 VAL A C 1
ATOM 2309 O O . VAL A 1 323 ? 0.258 0.312 -1.643 1.00 97.19 323 VAL A O 1
ATOM 2312 N N . THR A 1 324 ? -1.204 0.398 0.060 1.00 95.19 324 THR A N 1
ATOM 2313 C CA . THR A 1 324 ? -1.342 -1.043 0.282 1.00 95.19 324 THR A CA 1
ATOM 2314 C C . THR A 1 324 ? -2.804 -1.370 0.575 1.00 95.19 324 THR A C 1
ATOM 2316 O O . THR A 1 324 ? -3.600 -0.473 0.855 1.00 95.19 324 THR A O 1
ATOM 2319 N N . TYR A 1 325 ? -3.164 -2.644 0.517 1.00 91.94 325 TYR A N 1
ATOM 2320 C CA . TYR A 1 325 ? -4.415 -3.151 1.066 1.00 91.94 325 TYR A CA 1
ATOM 2321 C C . TYR A 1 325 ? -4.099 -4.373 1.901 1.00 91.94 325 TYR A C 1
ATOM 2323 O O . TYR A 1 325 ? -3.406 -5.279 1.442 1.00 91.94 325 TYR A O 1
ATOM 2331 N N . ALA A 1 326 ? -4.606 -4.390 3.119 1.00 86.56 326 ALA A N 1
ATOM 2332 C CA . ALA A 1 326 ? -4.538 -5.553 3.974 1.00 86.56 326 ALA A CA 1
ATOM 2333 C C . ALA A 1 326 ? -5.594 -5.449 5.064 1.00 86.56 326 ALA A C 1
ATOM 2335 O O . ALA A 1 326 ? -6.110 -4.364 5.329 1.00 86.56 326 ALA A O 1
ATOM 2336 N N . ASN A 1 327 ? -5.919 -6.578 5.687 1.00 79.44 327 ASN A N 1
ATOM 2337 C CA . ASN A 1 327 ? -6.866 -6.626 6.797 1.00 79.44 327 ASN A CA 1
ATOM 2338 C C . ASN A 1 327 ? -8.182 -5.855 6.519 1.00 79.44 327 ASN A C 1
ATOM 2340 O O . ASN A 1 327 ? -8.649 -5.037 7.314 1.00 79.44 327 ASN A O 1
ATOM 2344 N N . GLY A 1 328 ? -8.734 -6.047 5.315 1.00 81.31 328 GLY A N 1
ATOM 2345 C CA . GLY A 1 328 ? -9.983 -5.412 4.886 1.00 81.31 328 GLY A CA 1
ATOM 2346 C C . GLY A 1 328 ? -9.881 -3.938 4.467 1.00 81.31 328 GLY A C 1
ATOM 2347 O O . GLY A 1 328 ? -10.886 -3.376 4.036 1.00 81.31 328 GLY A O 1
ATOM 2348 N N . THR A 1 329 ? -8.700 -3.320 4.546 1.00 86.31 329 THR A N 1
ATOM 2349 C CA . THR A 1 329 ? -8.534 -1.866 4.447 1.00 86.31 329 THR A CA 1
ATOM 2350 C C . THR A 1 329 ? -7.419 -1.480 3.476 1.00 86.31 329 THR A C 1
ATOM 2352 O O . THR A 1 329 ? -6.280 -1.936 3.576 1.00 86.31 329 THR A O 1
ATOM 2355 N N . PHE A 1 330 ? -7.730 -0.579 2.545 1.00 92.50 330 PHE A N 1
ATOM 2356 C CA . PHE A 1 330 ? -6.743 0.204 1.814 1.00 92.50 330 PHE A CA 1
ATOM 2357 C C . PHE A 1 330 ? -6.129 1.234 2.739 1.00 92.50 330 PHE A C 1
ATOM 2359 O O . PHE A 1 330 ? -6.840 1.914 3.475 1.00 92.50 330 PHE A O 1
ATOM 2366 N N . LEU A 1 331 ? -4.820 1.403 2.634 1.00 94.44 331 LEU A N 1
ATOM 2367 C CA . LEU A 1 331 ? -4.085 2.387 3.399 1.00 94.44 331 LEU A CA 1
ATOM 2368 C C . LEU A 1 331 ? -3.082 3.085 2.490 1.00 94.44 331 LEU A C 1
ATOM 2370 O O . LEU A 1 331 ? -2.268 2.436 1.835 1.00 94.44 331 LEU A O 1
ATOM 2374 N N . THR A 1 332 ? -3.151 4.413 2.442 1.00 96.25 332 THR A N 1
ATOM 2375 C CA . THR A 1 332 ? -2.206 5.255 1.704 1.00 96.25 332 THR A CA 1
ATOM 2376 C C . THR A 1 332 ? -1.456 6.167 2.658 1.00 96.25 332 THR A C 1
ATOM 2378 O O . THR A 1 332 ? -2.029 6.688 3.611 1.00 96.25 332 THR A O 1
ATOM 2381 N N . VAL A 1 333 ? -0.179 6.395 2.365 1.00 96.94 333 VAL A N 1
ATOM 2382 C CA . VAL A 1 333 ? 0.713 7.256 3.152 1.00 96.94 333 VAL A CA 1
ATOM 2383 C C . VAL A 1 333 ? 1.324 8.351 2.281 1.00 96.94 333 VAL A C 1
ATOM 2385 O O . VAL A 1 333 ? 1.456 8.177 1.065 1.00 96.94 333 VAL A O 1
ATOM 2388 N N . GLY A 1 334 ? 1.695 9.486 2.873 1.00 96.81 334 GLY A N 1
ATOM 2389 C CA . GLY A 1 334 ? 2.115 10.655 2.106 1.00 96.81 334 GLY A CA 1
ATOM 2390 C C . GLY A 1 334 ? 2.973 11.682 2.841 1.00 96.81 334 GLY A C 1
ATOM 2391 O O . GLY A 1 334 ? 3.636 11.408 3.841 1.00 96.81 334 GLY A O 1
ATOM 2392 N N . TYR A 1 335 ? 3.004 12.881 2.264 1.00 95.25 335 TYR A N 1
ATOM 2393 C CA . TYR A 1 335 ? 3.670 14.060 2.818 1.00 95.25 335 TYR A CA 1
ATOM 2394 C C . TYR A 1 335 ? 3.030 14.484 4.138 1.00 95.25 335 TYR A C 1
ATOM 2396 O O . TYR A 1 335 ? 1.879 14.160 4.399 1.00 95.25 335 TYR A O 1
ATOM 2404 N N . SER A 1 336 ? 3.790 15.206 4.963 1.00 92.00 336 SER A N 1
ATOM 2405 C CA . SER A 1 336 ? 3.279 15.816 6.199 1.00 92.00 336 SER A CA 1
ATOM 2406 C C . SER A 1 336 ? 2.628 14.815 7.169 1.00 92.00 336 SER A C 1
ATOM 2408 O O . SER A 1 336 ? 1.717 15.173 7.906 1.00 92.00 336 SER A O 1
ATOM 2410 N N . GLY A 1 337 ? 3.074 13.555 7.157 1.00 90.06 337 GLY A N 1
ATOM 2411 C CA . GLY A 1 337 ? 2.514 12.479 7.973 1.00 90.06 337 GLY A CA 1
ATOM 2412 C C . GLY A 1 337 ? 1.121 12.017 7.551 1.00 90.06 337 GLY A C 1
ATOM 2413 O O . GLY A 1 337 ? 0.475 11.326 8.331 1.00 90.06 337 GLY A O 1
ATOM 2414 N N . THR A 1 338 ? 0.630 12.379 6.361 1.00 93.50 338 THR A N 1
ATOM 2415 C CA . THR A 1 338 ? -0.707 11.981 5.906 1.00 93.50 338 THR A CA 1
ATOM 2416 C C . THR A 1 338 ? -0.832 10.463 5.825 1.00 93.50 338 THR A C 1
ATOM 2418 O O . THR A 1 338 ? -0.047 9.804 5.137 1.00 93.50 338 THR A O 1
ATOM 2421 N N . ILE A 1 339 ? -1.865 9.935 6.479 1.00 93.69 339 ILE A N 1
ATOM 2422 C CA . ILE A 1 339 ? -2.318 8.549 6.376 1.00 93.69 339 ILE A CA 1
ATOM 2423 C C . ILE A 1 339 ? -3.817 8.584 6.107 1.00 93.69 339 ILE A C 1
ATOM 2425 O O . ILE A 1 339 ? -4.553 9.237 6.841 1.00 93.69 339 ILE A O 1
ATOM 2429 N N . LEU A 1 340 ? -4.274 7.897 5.062 1.00 93.62 340 LEU A N 1
ATOM 2430 C CA . LEU A 1 340 ? -5.701 7.732 4.787 1.00 93.62 340 LEU A CA 1
ATOM 2431 C C . LEU A 1 340 ? -6.034 6.247 4.702 1.00 93.62 340 LEU A C 1
ATOM 2433 O O . LEU A 1 340 ? -5.254 5.471 4.145 1.00 93.62 340 LEU A O 1
ATOM 2437 N N . THR A 1 341 ? -7.213 5.875 5.186 1.00 92.38 341 THR A N 1
ATOM 2438 C CA . THR A 1 341 ? -7.753 4.518 5.077 1.00 92.38 341 THR A CA 1
ATOM 2439 C C . THR A 1 341 ? -9.061 4.497 4.301 1.00 92.38 341 THR A C 1
ATOM 2441 O O . THR A 1 341 ? -9.778 5.495 4.227 1.00 92.38 341 THR A O 1
ATOM 2444 N N . SER A 1 342 ? -9.367 3.356 3.691 1.00 91.00 342 SER A N 1
ATOM 2445 C CA . SER A 1 342 ? -10.613 3.126 2.962 1.00 91.00 342 SER A CA 1
ATOM 2446 C C . SER A 1 342 ? -10.930 1.636 2.913 1.00 91.00 342 SER A C 1
ATOM 2448 O O . SER A 1 342 ? -10.040 0.832 2.674 1.00 91.00 342 SER A O 1
ATOM 2450 N N . THR A 1 343 ? -12.185 1.238 3.089 1.00 87.75 343 THR A N 1
ATOM 2451 C CA . THR A 1 343 ? -12.595 -0.173 2.947 1.00 87.75 343 THR A CA 1
ATOM 2452 C C . THR A 1 343 ? -12.972 -0.539 1.507 1.00 87.75 343 THR A C 1
ATOM 2454 O O . THR A 1 343 ? -12.962 -1.712 1.139 1.00 87.75 343 THR A O 1
ATOM 2457 N N . ASP A 1 344 ? -13.271 0.458 0.669 1.00 85.25 344 ASP A N 1
ATOM 2458 C CA . ASP A 1 344 ? -13.805 0.289 -0.689 1.00 85.25 344 ASP A CA 1
ATOM 2459 C C . ASP A 1 344 ? -12.926 0.919 -1.790 1.00 85.25 344 ASP A C 1
ATOM 2461 O O . ASP A 1 344 ? -13.214 0.780 -2.980 1.00 85.25 344 ASP A O 1
ATOM 2465 N N . GLY A 1 345 ? -11.860 1.631 -1.409 1.00 91.94 345 GLY A N 1
ATOM 2466 C CA . GLY A 1 345 ? -10.977 2.390 -2.299 1.00 91.94 345 GLY A CA 1
ATOM 2467 C C . GLY A 1 345 ? -11.610 3.665 -2.876 1.00 91.94 345 GLY A C 1
ATOM 2468 O O . GLY A 1 345 ? -10.953 4.404 -3.615 1.00 91.94 345 GLY A O 1
ATOM 2469 N N . ALA A 1 346 ? -12.872 3.953 -2.556 1.00 91.00 346 ALA A N 1
ATOM 2470 C CA . ALA A 1 346 ? -13.636 5.077 -3.083 1.00 91.00 346 ALA A CA 1
ATOM 2471 C C . ALA A 1 346 ? -13.830 6.190 -2.046 1.00 91.00 346 ALA A C 1
ATOM 2473 O O . ALA A 1 346 ? -13.694 7.363 -2.398 1.00 91.00 346 ALA A O 1
ATOM 2474 N N . THR A 1 347 ? -14.120 5.822 -0.799 1.00 88.31 347 THR A N 1
ATOM 2475 C CA . THR A 1 347 ? -14.319 6.739 0.327 1.00 88.31 347 THR A CA 1
ATOM 2476 C C . THR A 1 347 ? -13.123 6.657 1.259 1.00 88.31 347 THR A C 1
ATOM 2478 O O . THR A 1 347 ? -12.834 5.585 1.786 1.00 88.31 347 THR A O 1
ATOM 2481 N N . TRP A 1 348 ? -12.430 7.775 1.462 1.00 92.81 348 TRP A N 1
ATOM 2482 C CA . TRP A 1 348 ? -11.197 7.824 2.244 1.00 92.81 348 TRP A CA 1
ATOM 2483 C C . TRP A 1 348 ? -11.367 8.659 3.505 1.00 92.81 348 TRP A C 1
ATOM 2485 O O . TRP A 1 348 ? -11.961 9.737 3.466 1.00 92.81 348 TRP A O 1
ATOM 2495 N N . THR A 1 349 ? -10.796 8.165 4.598 1.00 87.88 349 THR A N 1
ATOM 2496 C CA . THR A 1 349 ? -10.815 8.807 5.913 1.00 87.88 349 THR A CA 1
ATOM 2497 C C . THR A 1 349 ? -9.386 9.045 6.377 1.00 87.88 349 THR A C 1
ATOM 2499 O O . THR A 1 349 ? -8.575 8.117 6.398 1.00 87.88 349 THR A O 1
ATOM 2502 N N . GLU A 1 350 ? -9.075 10.281 6.760 1.00 86.81 350 GLU A N 1
ATOM 2503 C CA . GLU A 1 350 ? -7.776 10.645 7.329 1.00 86.81 350 GLU A CA 1
ATOM 2504 C C . GLU A 1 350 ? -7.578 10.031 8.720 1.00 86.81 350 GLU A C 1
ATOM 2506 O O . GLU A 1 350 ? -8.500 10.005 9.534 1.00 86.81 350 GLU A O 1
ATOM 2511 N N . GLN A 1 351 ? -6.366 9.537 8.976 1.00 85.00 351 GLN A N 1
ATOM 2512 C CA . GLN A 1 351 ? -5.945 8.950 10.244 1.00 85.00 351 GLN A CA 1
ATOM 2513 C C . GLN A 1 351 ? -4.890 9.824 10.919 1.00 85.00 351 GLN A C 1
ATOM 2515 O O . GLN A 1 351 ? -4.046 10.436 10.261 1.00 85.00 351 GLN A O 1
ATOM 2520 N N . ILE A 1 352 ? -4.908 9.852 12.252 1.00 77.75 352 ILE A N 1
ATOM 2521 C CA . ILE A 1 352 ? -3.919 10.588 13.040 1.00 77.75 352 ILE A CA 1
ATOM 2522 C C . ILE A 1 352 ? -2.635 9.756 13.099 1.00 77.75 352 ILE A C 1
ATOM 2524 O O . ILE A 1 352 ? -2.559 8.752 13.798 1.00 77.75 352 ILE A O 1
ATOM 2528 N N . SER A 1 353 ? -1.603 10.193 12.381 1.00 78.81 353 SER A N 1
ATOM 2529 C CA . SER A 1 353 ? -0.302 9.512 12.358 1.00 78.81 353 SER A CA 1
ATOM 2530 C C . SER A 1 353 ? 0.622 9.881 13.522 1.00 78.81 353 SER A C 1
ATOM 2532 O O . SER A 1 353 ? 1.623 9.209 13.751 1.00 78.81 353 SER A O 1
ATOM 2534 N N . GLY A 1 354 ? 0.337 10.986 14.223 1.00 76.00 354 GLY A N 1
ATOM 2535 C CA . GLY A 1 354 ? 1.188 11.512 15.297 1.00 76.00 354 GLY A CA 1
ATOM 2536 C C . GLY A 1 354 ? 2.511 12.132 14.824 1.00 76.00 354 GLY A C 1
ATOM 2537 O O . GLY A 1 354 ? 3.338 12.495 15.657 1.00 76.00 354 GLY A O 1
ATOM 2538 N N . THR A 1 355 ? 2.726 12.290 13.513 1.00 82.12 355 THR A N 1
ATOM 2539 C CA . THR A 1 355 ? 3.974 12.813 12.939 1.00 82.12 355 THR A CA 1
ATOM 2540 C C . THR A 1 355 ? 3.728 13.816 11.813 1.00 82.12 355 THR A C 1
ATOM 2542 O O . THR A 1 355 ? 2.666 13.838 11.204 1.00 82.12 355 THR A O 1
ATOM 2545 N N . THR A 1 356 ? 4.738 14.627 11.494 1.00 87.62 356 THR A N 1
ATOM 2546 C CA . THR A 1 356 ? 4.784 15.469 10.283 1.00 87.62 356 THR A CA 1
ATOM 2547 C C . THR A 1 356 ? 5.804 14.959 9.260 1.00 87.62 356 THR A C 1
ATOM 2549 O O . THR A 1 356 ? 6.055 15.599 8.235 1.00 87.62 356 THR A O 1
ATOM 2552 N N . ASN A 1 357 ? 6.412 13.802 9.532 1.00 89.50 357 ASN A N 1
ATOM 2553 C CA . ASN A 1 357 ? 7.418 13.183 8.680 1.00 89.50 357 ASN A CA 1
ATOM 2554 C C . ASN A 1 357 ? 6.810 12.764 7.339 1.00 89.50 357 ASN A C 1
ATOM 2556 O O . ASN A 1 357 ? 5.645 12.387 7.252 1.00 89.50 357 ASN A O 1
ATOM 2560 N N . THR A 1 358 ? 7.599 12.806 6.267 1.00 92.62 358 THR A N 1
ATOM 2561 C CA . THR A 1 358 ? 7.112 12.309 4.974 1.00 92.62 358 THR A CA 1
ATOM 2562 C C . THR A 1 358 ? 7.211 10.794 4.951 1.00 92.62 358 THR A C 1
ATOM 2564 O O . THR A 1 358 ? 8.298 10.253 5.145 1.00 92.62 358 THR A O 1
ATOM 2567 N N . LEU A 1 359 ? 6.101 10.124 4.659 1.00 94.12 359 LEU A N 1
ATOM 2568 C CA . LEU A 1 359 ? 6.007 8.674 4.536 1.00 94.12 359 LEU A CA 1
ATOM 2569 C C . LEU A 1 359 ? 6.048 8.282 3.052 1.00 94.12 359 LEU A C 1
ATOM 2571 O O . LEU A 1 359 ? 5.310 8.844 2.242 1.00 94.12 359 LEU A O 1
ATOM 2575 N N . PHE A 1 360 ? 6.924 7.350 2.674 1.00 94.00 360 PHE A N 1
ATOM 2576 C CA . PHE A 1 360 ? 7.148 6.932 1.279 1.00 94.00 360 PHE A CA 1
ATOM 2577 C C . PHE A 1 360 ? 6.591 5.552 0.963 1.00 94.00 360 PHE A C 1
ATOM 2579 O O . PHE A 1 360 ? 6.026 5.356 -0.110 1.00 94.00 360 PHE A O 1
ATOM 2586 N N . GLY A 1 361 ? 6.765 4.607 1.881 1.00 93.00 361 GLY A N 1
ATOM 2587 C CA . GLY A 1 361 ? 6.357 3.223 1.694 1.00 93.00 361 GLY A CA 1
ATOM 2588 C C . GLY A 1 361 ? 5.448 2.777 2.818 1.00 93.00 361 GLY A C 1
ATOM 2589 O O . GLY A 1 361 ? 5.608 3.214 3.955 1.00 93.00 361 GLY A O 1
ATOM 2590 N N . VAL A 1 362 ? 4.523 1.884 2.494 1.00 94.75 362 VAL A N 1
ATOM 2591 C CA . VAL A 1 362 ? 3.708 1.179 3.473 1.00 94.75 362 VAL A CA 1
ATOM 2592 C C . VAL A 1 362 ? 3.522 -0.264 3.030 1.00 94.75 362 VAL A C 1
ATOM 2594 O O . VAL A 1 362 ? 3.437 -0.541 1.834 1.00 94.75 362 VAL A O 1
ATOM 2597 N N . THR A 1 363 ? 3.510 -1.178 3.990 1.00 93.75 363 THR A N 1
ATOM 2598 C CA . THR A 1 363 ? 3.261 -2.603 3.782 1.00 93.75 363 THR A CA 1
ATOM 2599 C C . THR A 1 363 ? 2.444 -3.139 4.947 1.00 93.75 363 THR A C 1
ATOM 2601 O O . THR A 1 363 ? 2.311 -2.485 5.981 1.00 93.75 363 THR A O 1
ATOM 2604 N N . TYR A 1 364 ? 1.941 -4.352 4.784 1.00 90.00 364 TYR A N 1
ATOM 2605 C CA . TYR A 1 364 ? 1.385 -5.140 5.869 1.00 90.00 364 TYR A CA 1
ATOM 2606 C C . TYR A 1 364 ? 2.059 -6.506 5.909 1.00 90.00 364 TYR A C 1
ATOM 2608 O O . TYR A 1 364 ? 2.411 -7.046 4.859 1.00 90.00 364 TYR A O 1
ATOM 2616 N N . GLY A 1 365 ? 2.258 -7.036 7.106 1.00 86.12 365 GLY A N 1
ATOM 2617 C CA . GLY A 1 365 ? 2.825 -8.355 7.342 1.00 86.12 365 GLY A CA 1
ATOM 2618 C C . GLY A 1 365 ? 2.828 -8.660 8.827 1.00 86.12 365 GLY A C 1
ATOM 2619 O O . GLY A 1 365 ? 2.903 -7.725 9.620 1.00 86.12 365 GLY A O 1
ATOM 2620 N N . ASN A 1 366 ? 2.720 -9.939 9.191 1.00 83.06 366 ASN A N 1
ATOM 2621 C CA . ASN A 1 366 ? 2.707 -10.375 10.591 1.00 83.06 366 ASN A CA 1
ATOM 2622 C C . ASN A 1 366 ? 1.779 -9.510 11.473 1.00 83.06 366 ASN A C 1
ATOM 2624 O O . ASN A 1 366 ? 2.203 -8.908 12.459 1.00 83.06 366 ASN A O 1
ATOM 2628 N N . ASP A 1 367 ? 0.544 -9.331 11.000 1.00 76.69 367 ASP A N 1
ATOM 2629 C CA . ASP A 1 367 ? -0.511 -8.573 11.677 1.00 76.69 367 ASP A CA 1
ATOM 2630 C C . ASP A 1 367 ? -0.136 -7.132 12.068 1.00 76.69 367 ASP A C 1
ATOM 2632 O O . ASP A 1 367 ? -0.619 -6.552 13.043 1.00 76.69 367 ASP A O 1
ATOM 2636 N N . THR A 1 368 ? 0.737 -6.515 11.270 1.00 80.50 368 THR A N 1
ATOM 2637 C CA . THR A 1 368 ? 1.221 -5.155 11.495 1.00 80.50 368 THR A CA 1
ATOM 2638 C C . THR A 1 368 ? 1.281 -4.380 10.185 1.00 80.50 368 THR A C 1
ATOM 2640 O O . THR A 1 368 ? 1.915 -4.793 9.209 1.00 80.50 368 THR A O 1
ATOM 2643 N N . PHE A 1 369 ? 0.651 -3.204 10.162 1.00 87.19 369 PHE A N 1
ATOM 2644 C CA . PHE A 1 369 ? 0.954 -2.199 9.150 1.00 87.19 369 PHE A CA 1
ATOM 2645 C C . PHE A 1 369 ? 2.262 -1.514 9.507 1.00 87.19 369 PHE A C 1
ATOM 2647 O O . PHE A 1 369 ? 2.450 -1.063 10.636 1.00 87.19 369 PHE A O 1
ATOM 2654 N N . LEU A 1 370 ? 3.144 -1.380 8.524 1.00 90.69 370 LEU A N 1
ATOM 2655 C CA . LEU A 1 370 ? 4.424 -0.716 8.698 1.00 90.69 370 LEU A CA 1
ATOM 2656 C C . LEU A 1 370 ? 4.619 0.329 7.609 1.00 90.69 370 LEU A C 1
ATOM 2658 O O . LEU A 1 370 ? 4.612 0.006 6.420 1.00 90.69 370 LEU A O 1
ATOM 2662 N N . ALA A 1 371 ? 4.799 1.581 8.022 1.00 91.69 371 ALA A N 1
ATOM 2663 C CA . ALA A 1 371 ? 5.067 2.715 7.153 1.00 91.69 371 ALA A CA 1
ATOM 2664 C C . ALA A 1 371 ? 6.477 3.251 7.396 1.00 91.69 371 ALA A C 1
ATOM 2666 O O . ALA A 1 371 ? 6.936 3.353 8.532 1.00 91.69 371 ALA A O 1
ATOM 2667 N N . VAL A 1 372 ? 7.168 3.616 6.319 1.00 92.31 372 VAL A N 1
ATOM 2668 C CA . VAL A 1 372 ? 8.535 4.141 6.381 1.00 92.31 372 VAL A CA 1
ATOM 2669 C C . VAL A 1 372 ? 8.638 5.489 5.713 1.00 92.31 372 VAL A C 1
ATOM 2671 O O . VAL A 1 372 ? 7.977 5.763 4.708 1.00 92.31 372 VAL A O 1
ATOM 2674 N N . GLY A 1 373 ? 9.508 6.324 6.258 1.00 90.62 373 GLY A N 1
ATOM 2675 C CA . GLY A 1 373 ? 9.614 7.712 5.868 1.00 90.62 373 GLY A CA 1
ATOM 2676 C C . GLY A 1 373 ? 10.976 8.321 6.136 1.00 90.62 373 GLY A C 1
ATOM 2677 O O . GLY A 1 373 ? 11.978 7.632 6.349 1.00 90.62 373 GLY A O 1
ATOM 2678 N N . HIS A 1 374 ? 10.994 9.648 6.139 1.00 87.31 374 HIS A N 1
ATOM 2679 C CA . HIS A 1 374 ? 12.053 10.400 6.787 1.00 87.31 374 HIS A CA 1
ATOM 2680 C C . HIS A 1 374 ? 11.534 11.653 7.482 1.00 87.31 374 HIS A C 1
ATOM 2682 O O . HIS A 1 374 ? 10.498 12.217 7.108 1.00 87.31 374 HIS A O 1
ATOM 2688 N N . ALA A 1 375 ? 12.311 12.110 8.460 1.00 81.25 375 ALA A N 1
ATOM 2689 C CA . ALA A 1 375 ? 12.082 13.358 9.159 1.00 81.25 375 ALA A CA 1
ATOM 2690 C C . ALA A 1 375 ? 12.153 14.561 8.213 1.00 81.25 375 ALA A C 1
ATOM 2692 O O . ALA A 1 375 ? 13.035 14.642 7.351 1.00 81.25 375 ALA A O 1
ATOM 2693 N N . SER A 1 376 ? 11.224 15.503 8.392 1.00 70.62 376 SER A N 1
ATOM 2694 C CA . SER A 1 376 ? 11.169 16.757 7.626 1.00 70.62 376 SER A CA 1
ATOM 2695 C C . SER A 1 376 ? 12.430 17.612 7.816 1.00 70.62 376 SER A C 1
ATOM 2697 O O . SER A 1 376 ? 12.849 18.315 6.895 1.00 70.62 376 SER A O 1
ATOM 2699 N N . GLU A 1 377 ? 13.085 17.483 8.971 1.00 64.69 377 GLU A N 1
ATOM 2700 C CA . GLU A 1 377 ? 14.381 18.078 9.286 1.00 64.69 377 GLU A CA 1
ATOM 2701 C C . GLU A 1 377 ? 15.450 16.987 9.463 1.00 64.69 377 GLU A C 1
ATOM 2703 O O . GLU A 1 377 ? 15.204 15.937 10.048 1.00 64.69 377 GLU A O 1
ATOM 2708 N N . GLY A 1 378 ? 16.657 17.204 8.935 1.00 63.50 378 GLY A N 1
ATOM 2709 C CA . GLY A 1 378 ? 17.787 16.276 9.103 1.00 63.50 378 GLY A CA 1
ATOM 2710 C C . GLY A 1 378 ? 17.747 15.002 8.245 1.00 63.50 378 GLY A C 1
ATOM 2711 O O . GLY A 1 378 ? 18.797 14.399 8.037 1.00 63.50 378 GLY A O 1
ATOM 2712 N N . TYR A 1 379 ? 16.594 14.647 7.663 1.00 67.94 379 TYR A N 1
ATOM 2713 C CA . TYR A 1 379 ? 16.423 13.519 6.740 1.00 67.94 379 TYR A CA 1
ATOM 2714 C C . TYR A 1 379 ? 16.812 12.132 7.301 1.00 67.94 379 TYR A C 1
ATOM 2716 O O . TYR A 1 379 ? 17.233 11.242 6.548 1.00 67.94 379 TYR A O 1
ATOM 2724 N N . SER A 1 380 ? 16.670 11.926 8.609 1.00 74.31 380 SER A N 1
ATOM 2725 C CA . SER A 1 380 ? 16.767 10.599 9.221 1.00 74.31 380 SER A CA 1
ATOM 2726 C C . SER A 1 380 ? 15.569 9.742 8.812 1.00 74.31 380 SER A C 1
ATOM 2728 O O . SER A 1 380 ? 14.453 10.246 8.696 1.00 74.31 380 SER A O 1
ATOM 2730 N N . GLY A 1 381 ? 15.793 8.456 8.544 1.00 75.56 381 GLY A N 1
ATOM 2731 C CA . GLY A 1 381 ? 14.721 7.511 8.244 1.00 75.56 381 GLY A CA 1
ATOM 2732 C C . GLY A 1 381 ? 13.819 7.286 9.457 1.00 75.56 381 GLY A C 1
ATOM 2733 O O . GLY A 1 381 ? 14.297 7.283 10.589 1.00 75.56 381 GLY A O 1
ATOM 2734 N N . THR A 1 382 ? 12.525 7.102 9.215 1.00 78.19 382 THR A N 1
ATOM 2735 C CA . THR A 1 382 ? 11.510 6.904 10.260 1.00 78.19 382 THR A CA 1
ATOM 2736 C C . THR A 1 382 ? 10.686 5.660 9.963 1.00 78.19 382 THR A C 1
ATOM 2738 O O . THR A 1 382 ? 10.472 5.317 8.798 1.00 78.19 382 THR A O 1
ATOM 2741 N N . ILE A 1 383 ? 10.244 4.979 11.018 1.00 82.94 383 ILE A N 1
ATOM 2742 C CA . ILE A 1 383 ? 9.431 3.765 10.948 1.00 82.94 383 ILE A CA 1
ATOM 2743 C C . ILE A 1 383 ? 8.233 3.980 11.857 1.00 82.94 383 ILE A C 1
ATOM 2745 O O . ILE A 1 383 ? 8.389 4.347 13.020 1.00 82.94 383 ILE A O 1
ATOM 2749 N N . PHE A 1 384 ? 7.050 3.741 11.318 1.00 81.12 384 PHE A N 1
ATOM 2750 C CA . PHE A 1 384 ? 5.802 3.750 12.053 1.00 81.12 384 PHE A CA 1
ATOM 2751 C C . PHE A 1 384 ? 5.173 2.375 11.937 1.00 81.12 384 PHE A C 1
ATOM 2753 O O . PHE A 1 384 ? 5.165 1.784 10.856 1.00 81.12 384 PHE A O 1
ATOM 2760 N N . THR A 1 385 ? 4.632 1.887 13.041 1.00 80.00 385 THR A N 1
ATOM 2761 C CA . THR A 1 385 ? 3.853 0.651 13.076 1.00 80.00 385 THR A CA 1
ATOM 2762 C C . THR A 1 385 ? 2.451 0.955 13.556 1.00 80.00 385 THR A C 1
ATOM 2764 O O . THR A 1 385 ? 2.267 1.759 14.467 1.00 80.00 385 THR A O 1
ATOM 2767 N N . SER A 1 386 ? 1.474 0.287 12.969 1.00 73.38 386 SER A N 1
ATOM 2768 C CA . SER A 1 386 ? 0.133 0.184 13.518 1.00 73.38 386 SER A CA 1
ATOM 2769 C C . SER A 1 386 ? -0.162 -1.299 13.642 1.00 73.38 386 SER A C 1
ATOM 2771 O O . SER A 1 386 ? -0.230 -2.001 12.628 1.00 73.38 386 SER A O 1
ATOM 2773 N N . SER A 1 387 ? -0.245 -1.794 14.878 1.00 63.50 387 SER A N 1
ATOM 2774 C CA . SER A 1 387 ? -0.686 -3.163 15.116 1.00 63.50 387 SER A CA 1
ATOM 2775 C C . SER A 1 387 ? -2.093 -3.293 14.540 1.00 63.50 387 SER A C 1
ATOM 2777 O O . SER A 1 387 ? -2.963 -2.471 14.828 1.00 63.50 387 SER A O 1
ATOM 2779 N N . SER A 1 388 ? -2.326 -4.305 13.702 1.00 53.09 388 SER A N 1
ATOM 2780 C CA . SER A 1 388 ? -3.705 -4.689 13.403 1.00 53.09 388 SER A CA 1
ATOM 2781 C C . SER A 1 388 ? -4.322 -5.511 14.522 1.00 53.09 388 SER A C 1
ATOM 2783 O O . SER A 1 388 ? -5.470 -5.895 14.384 1.00 53.09 388 SER A O 1
ATOM 2785 N N . ALA A 1 389 ? -3.597 -5.767 15.611 1.00 50.53 389 ALA A N 1
ATOM 2786 C CA . ALA A 1 389 ? -4.126 -6.366 16.827 1.00 50.53 389 ALA A CA 1
ATOM 2787 C C . ALA A 1 389 ? -5.014 -5.346 17.569 1.00 50.53 389 ALA A C 1
ATOM 2789 O O . ALA A 1 389 ? -4.666 -4.766 18.592 1.00 50.53 389 ALA A O 1
ATOM 2790 N N . SER A 1 390 ? -6.138 -5.007 16.951 1.00 63.84 390 SER A N 1
ATOM 2791 C CA . SER A 1 390 ? -7.204 -4.203 17.524 1.00 63.84 390 SER A CA 1
ATOM 2792 C C . SER A 1 390 ? -8.460 -5.066 17.462 1.00 63.84 390 SER A C 1
ATOM 2794 O O . SER A 1 390 ? -8.989 -5.416 16.401 1.00 63.84 390 SER A O 1
ATOM 2796 N N . GLY A 1 391 ? -8.873 -5.529 18.635 1.00 76.19 391 GLY A N 1
ATOM 2797 C CA . GLY A 1 391 ? -9.826 -6.620 18.731 1.00 76.19 391 GLY A CA 1
ATOM 2798 C C . GLY A 1 391 ? -10.010 -7.134 20.145 1.00 76.19 391 GLY A C 1
ATOM 2799 O O . GLY A 1 391 ? -9.791 -6.425 21.130 1.00 76.19 391 GLY A O 1
ATOM 2800 N N . ILE A 1 392 ? -10.442 -8.383 20.242 1.00 83.81 392 ILE A N 1
ATOM 2801 C CA . ILE A 1 392 ? -10.621 -9.073 21.517 1.00 83.81 392 ILE A CA 1
ATOM 2802 C C . ILE A 1 392 ? -9.604 -10.198 21.564 1.00 83.81 392 ILE A C 1
ATOM 2804 O O . ILE A 1 392 ? -9.500 -10.948 20.607 1.00 83.81 392 ILE A O 1
ATOM 2808 N N . VAL A 1 393 ? -8.884 -10.336 22.676 1.00 85.06 393 VAL A N 1
ATOM 2809 C CA . VAL A 1 393 ? -7.882 -11.395 22.826 1.00 85.06 393 VAL A CA 1
ATOM 2810 C C . VAL A 1 393 ? -8.231 -12.269 24.021 1.00 85.06 393 VAL A C 1
ATOM 2812 O O . VAL A 1 393 ? -8.257 -11.821 25.173 1.00 85.06 393 VAL A O 1
ATOM 2815 N N . VAL A 1 394 ? -8.472 -13.555 23.757 1.00 86.06 394 VAL A N 1
ATOM 2816 C CA . VAL A 1 394 ? -8.631 -14.571 24.807 1.00 86.06 394 VAL A CA 1
ATOM 2817 C C . VAL A 1 394 ? -7.251 -15.077 25.236 1.00 86.06 394 VAL A C 1
ATOM 2819 O O . VAL A 1 394 ? -6.767 -16.118 24.797 1.00 86.06 394 VAL A O 1
ATOM 2822 N N . ASN A 1 395 ? -6.595 -14.318 26.113 1.00 84.06 395 ASN A N 1
ATOM 2823 C CA . ASN A 1 395 ? -5.198 -14.528 26.515 1.00 84.06 395 ASN A CA 1
ATOM 2824 C C . ASN A 1 395 ? -5.001 -15.468 27.727 1.00 84.06 395 ASN A C 1
ATOM 2826 O O . ASN A 1 395 ? -3.880 -15.642 28.213 1.00 84.06 395 ASN A O 1
ATOM 2830 N N . ASN A 1 396 ? -6.063 -16.100 28.235 1.00 91.50 396 ASN A N 1
ATOM 2831 C CA . ASN A 1 396 ? -6.000 -17.050 29.348 1.00 91.50 396 ASN A CA 1
ATOM 2832 C C . ASN A 1 396 ? -6.894 -18.267 29.087 1.00 91.50 396 ASN A C 1
ATOM 2834 O O . ASN A 1 396 ? -8.002 -18.129 28.583 1.00 91.50 396 ASN A O 1
ATOM 2838 N N . ALA A 1 397 ? -6.466 -19.452 29.528 1.00 87.56 397 ALA A N 1
ATOM 2839 C CA . ALA A 1 397 ? -7.239 -20.689 29.378 1.00 87.56 397 ALA A CA 1
ATOM 2840 C C . ALA A 1 397 ? -8.598 -20.683 30.110 1.00 87.56 397 ALA A C 1
ATOM 2842 O O . ALA A 1 397 ? -9.480 -21.460 29.756 1.00 87.56 397 ALA A O 1
ATOM 2843 N N . ALA A 1 398 ? -8.751 -19.853 31.146 1.00 91.12 398 ALA A N 1
ATOM 2844 C CA . ALA A 1 398 ? -10.019 -19.636 31.843 1.00 91.12 398 ALA A CA 1
ATOM 2845 C C . ALA A 1 398 ? -10.832 -18.459 31.272 1.00 91.12 398 ALA A C 1
ATOM 2847 O O . ALA A 1 398 ? -11.982 -18.280 31.664 1.00 91.12 398 ALA A O 1
ATOM 2848 N N . GLY A 1 399 ? -10.236 -17.663 30.381 1.00 92.56 399 GLY A N 1
ATOM 2849 C CA . GLY A 1 399 ? -10.906 -16.569 29.692 1.00 92.56 399 GLY A CA 1
ATOM 2850 C C . GLY A 1 399 ? -11.919 -17.077 28.677 1.00 92.56 399 GLY A C 1
ATOM 2851 O O . GLY A 1 399 ? -11.749 -18.149 28.092 1.00 92.56 399 GLY A O 1
ATOM 2852 N N . LEU A 1 400 ? -12.985 -16.308 28.468 1.00 94.06 400 LEU A N 1
ATOM 2853 C CA . LEU A 1 400 ? -14.045 -16.674 27.537 1.00 94.06 400 LEU A CA 1
ATOM 2854 C C . LEU A 1 400 ? -14.586 -15.437 26.825 1.00 94.06 400 LEU A C 1
ATOM 2856 O O . LEU A 1 400 ? -15.118 -14.537 27.467 1.00 94.06 400 LEU A O 1
ATOM 2860 N N . LEU A 1 401 ? -14.548 -15.434 25.495 1.00 94.50 401 LEU A N 1
ATOM 2861 C CA . LEU A 1 401 ? -15.402 -14.557 24.703 1.00 94.50 401 LEU A CA 1
ATOM 2862 C C . LEU A 1 401 ? -16.728 -15.268 24.426 1.00 94.50 401 LEU A C 1
ATOM 2864 O O . LEU A 1 401 ? -16.761 -16.334 23.808 1.00 94.50 401 LEU A O 1
ATOM 2868 N N . LYS A 1 402 ? -17.832 -14.670 24.868 1.00 95.25 402 LYS A N 1
ATOM 2869 C CA . LYS A 1 402 ? -19.186 -15.144 24.597 1.00 95.25 402 LYS A CA 1
ATOM 2870 C C . LYS A 1 402 ? -19.909 -14.132 23.716 1.00 95.25 402 LYS A C 1
ATOM 2872 O O . LYS A 1 402 ? -20.030 -12.969 24.074 1.00 95.25 402 LYS A O 1
ATOM 2877 N N . LEU A 1 403 ? -20.406 -14.588 22.572 1.00 93.56 403 LEU A N 1
ATOM 2878 C CA . LEU A 1 403 ? -21.230 -13.780 21.676 1.00 93.56 403 LEU A CA 1
ATOM 2879 C C . LEU A 1 403 ? -22.699 -14.141 21.912 1.00 93.56 403 LEU A C 1
ATOM 2881 O O . LEU A 1 403 ? -23.127 -15.255 21.605 1.00 93.56 403 LEU A O 1
ATOM 2885 N N . GLU A 1 404 ? -23.459 -13.216 22.482 1.00 91.38 404 GLU A N 1
ATOM 2886 C CA . GLU A 1 404 ? -24.908 -13.294 22.643 1.00 91.38 404 GLU A CA 1
ATOM 2887 C C . GLU A 1 404 ? -25.579 -12.208 21.785 1.00 91.38 404 GLU A C 1
ATOM 2889 O O . GLU A 1 404 ? -24.983 -11.200 21.428 1.00 91.38 404 GLU A O 1
ATOM 2894 N N . GLY A 1 405 ? -26.825 -12.421 21.369 1.00 89.00 405 GLY A N 1
ATOM 2895 C CA . GLY A 1 405 ? -27.525 -11.465 20.507 1.00 89.00 405 GLY A CA 1
ATOM 2896 C C . GLY A 1 405 ? -27.268 -11.646 19.006 1.00 89.00 405 GLY A C 1
ATOM 2897 O O . GLY A 1 405 ? -27.033 -12.752 18.521 1.00 89.00 405 GLY A O 1
ATOM 2898 N N . THR A 1 406 ? -27.449 -10.561 18.251 1.00 90.12 406 THR A N 1
ATOM 2899 C CA . THR A 1 406 ? -27.470 -10.555 16.768 1.00 90.12 406 THR A CA 1
ATOM 2900 C C . THR A 1 406 ? -26.571 -9.480 16.158 1.00 90.12 406 THR A C 1
ATOM 2902 O O . THR A 1 406 ? -26.665 -9.197 14.965 1.00 90.12 406 THR A O 1
ATOM 2905 N N . GLY A 1 407 ? -25.736 -8.857 16.991 1.00 88.06 407 GLY A N 1
ATOM 2906 C CA . GLY A 1 407 ? -24.824 -7.796 16.594 1.00 88.06 407 GLY A CA 1
ATOM 2907 C C . GLY A 1 407 ? -23.648 -8.273 15.745 1.00 88.06 407 GLY A C 1
ATOM 2908 O O . GLY A 1 407 ? -23.506 -9.452 15.419 1.00 88.06 407 GLY A O 1
ATOM 2909 N N . THR A 1 408 ? -22.795 -7.322 15.381 1.00 86.56 408 THR A N 1
ATOM 2910 C CA . THR A 1 408 ? -21.578 -7.557 14.596 1.00 86.56 408 THR A CA 1
ATOM 2911 C C . THR A 1 408 ? -20.344 -7.238 15.433 1.00 86.56 408 THR A C 1
ATOM 2913 O O . THR A 1 408 ? -20.271 -6.181 16.056 1.00 86.56 408 THR A O 1
ATOM 2916 N N . LEU A 1 409 ? -19.354 -8.128 15.415 1.00 85.38 409 LEU A N 1
ATOM 2917 C CA . LEU A 1 409 ? -18.008 -7.842 15.906 1.00 85.38 409 LEU A CA 1
ATOM 2918 C C . LEU A 1 409 ? -17.123 -7.496 14.705 1.00 85.38 409 LEU A C 1
ATOM 2920 O O . LEU A 1 409 ? -16.799 -8.361 13.896 1.0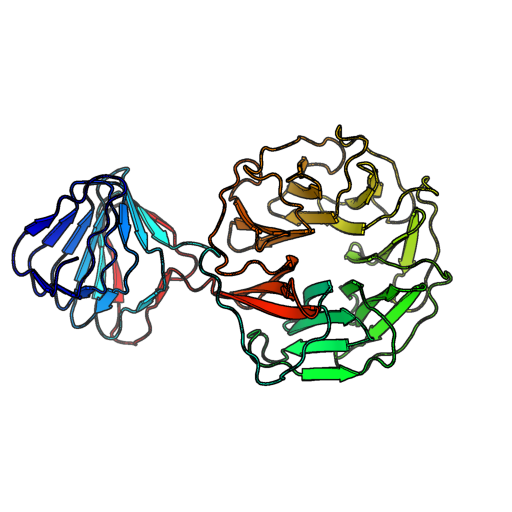0 85.38 409 LEU A O 1
ATOM 2924 N N . GLY A 1 410 ? -16.781 -6.218 14.573 1.00 73.88 410 GLY A N 1
ATOM 2925 C CA . GLY A 1 410 ? -15.833 -5.702 13.590 1.00 73.88 410 GLY A CA 1
ATOM 2926 C C . GLY A 1 410 ? -14.444 -5.586 14.206 1.00 73.88 410 GLY A C 1
ATOM 2927 O O . GLY A 1 410 ? -13.996 -4.476 14.481 1.00 73.88 410 GLY A O 1
ATOM 2928 N N . ALA A 1 411 ? -13.807 -6.728 14.464 1.00 62.66 411 ALA A N 1
ATOM 2929 C CA . ALA A 1 411 ? -12.444 -6.818 14.981 1.00 62.66 411 ALA A CA 1
ATOM 2930 C C . ALA A 1 411 ? -11.509 -7.416 13.924 1.00 62.66 411 ALA A C 1
ATOM 2932 O O . ALA A 1 411 ? -11.931 -8.247 13.116 1.00 62.66 411 ALA A O 1
ATOM 2933 N N . ALA A 1 412 ? -10.247 -6.995 13.941 1.00 49.66 412 ALA A N 1
ATOM 2934 C CA . ALA A 1 412 ? -9.195 -7.607 13.136 1.00 49.66 412 ALA A CA 1
ATOM 2935 C C . ALA A 1 412 ? -8.748 -8.966 13.699 1.00 49.66 412 ALA A C 1
ATOM 2937 O O . ALA A 1 412 ? -8.349 -9.842 12.936 1.00 49.66 412 ALA A O 1
ATOM 2938 N N . GLU A 1 413 ? -8.855 -9.137 15.020 1.00 59.81 413 GLU A N 1
ATOM 2939 C CA . GLU A 1 413 ? -8.460 -10.336 15.760 1.00 59.81 413 GLU A CA 1
ATOM 2940 C C . GLU A 1 413 ? -9.503 -10.681 16.841 1.00 59.81 413 GLU A C 1
ATOM 2942 O O . GLU A 1 413 ? -10.094 -9.781 17.456 1.00 59.81 413 GLU A O 1
ATOM 2947 N N . VAL A 1 414 ? -9.758 -11.986 17.022 1.00 57.97 414 VAL A N 1
ATOM 2948 C CA . VAL A 1 414 ? -10.670 -12.571 18.026 1.00 57.97 414 VAL A CA 1
ATOM 2949 C C . VAL A 1 414 ? -10.067 -13.831 18.636 1.00 57.97 414 VAL A C 1
ATOM 2951 O O . VAL A 1 414 ? -9.670 -14.708 17.833 1.00 57.97 414 VAL A O 1
#

Foldseek 3Di:
DDQEAEAAAADEDEAEDPGEDEHEYEYEEHEHAYCYAEEDAYEYEYAYYEDHYPAAYEYAHHYHYPHEYEYEYEAQHEYEDADFAAALALYEYEYAYAAEYAYDQQFEKDWAPAPDNFAFFWQAWECAPLWIWTFFAPQWIWIDNPSPQRHIDTARQVDGTWQEWEDDPQWIWTFFAQRWIWIDNPSRHIDTAHQVGGFGWAYWYDDPLKIWIFFAQGWIWIDNRNHDIDTADQVGRHWTWHYWEDAPQWIWIFTAQGWIWIDNVSHDIDTADQVRGGWTWAEWYQDPQKIWIFTAQGWIWIDNRSHDIDTADAVGGFTWAYWDDDLQWIWIFAAQGWIWIDNVSHDIDTHDNVGGFGWHYWYDHPQKIKTWTAHPPPNGIIIMIDRLNTYYDHPDPSGHYHYYYNYYYHHSYD

Sequence (414 aa):
TVTSLSVANITPVAIADGISLSGAITVTAGSIKLDETGTLASNISMSGGVLDADETLTVSGTITQAGDISIDVASGKTVTFSDGEIETQAHQLTLEGAGTVAFPNGTTWTEQTSGTSDFSQLSTVRYLNDTFVMVGRSGKIYTSPDGDGTNWTTQNSGGSTVNGVTYGNGTFVTAGRNGEILTSTDGTTWTSRDSETGASLSGVTYANGTFVAVGNSGTILTSTDGTTWTPRDSGTTNQNLTDVTYGNGTFVTTGSNGTILTSTDGTTWTPRDSGIGGVHLYGVSYENSIFVAVGKIGTVLTSTDGTSWTSRTSGTTERLNGVTYANGTFLTVGYSGTILTSTDGATWTEQISGTTNTLFGVTYGNDTFLAVGHASEGYSGTIFTSSSASGIVVNNAAGLLKLEGTGTLGAAEV

Organism: NCBI:txid408172

Secondary structure (DSSP, 8-state):
--SEEEESS-EEE---TT-EEESEEEESSSEEEE-SSSEEES-EEESSSEEEESS-EEE-S-EEESS-EEEEE-TT-EEEE-SSEEE-TTSEEEEEESSEEE--SS---EE---SSS----EEEEEEETTEEEEEEGGGEEEEETTSSSSS-EEEE-S-S-EEEEEEETTEEEEEEGGG-EEEESSSSS-EEE--S--SPEEEEEEETTEEEEEEGGG-EEEESSSSS-EEE--S-SSS-EEEEEEETTEEEEEEGGG-EEEESSSSS-EEE--S-TT--EEEEEEETTEEEEEEGGG-EEEESSSSS-EEE--S--SPEEEEEEETTEEEEEEGGG-EEEESSSSS-EEE--S--SEEEEEEEETTEEEEEEE-TTTT-EEEEEEES--EEE--STT-EEEE-SS-EEE-SB-

Radius of gyration: 23.87 Å; chains: 1; bounding box: 57×39×67 Å

pLDDT: mean 90.28, std 10.24, range [48.66, 98.88]

InterPro domains:
  IPR058667 DUF6242, beta-propeller domain [PF25852] (104-202)
  IPR058667 DUF6242, beta-propeller domain [PF25852] (222-311)